Protein AF-0000000077137934 (afdb_homodimer)

Solvent-accessible surface area (backbone atoms only — not comparable to full-atom values): 22996 Å² total; per-residue (Å²): 79,38,40,35,34,42,24,90,52,42,65,52,57,53,52,54,42,63,44,67,62,55,13,52,20,40,75,72,63,47,36,44,80,42,68,36,55,41,45,81,35,26,90,49,96,79,38,57,50,58,34,55,39,55,63,59,68,72,48,34,23,31,27,45,64,24,54,51,48,50,50,57,72,42,56,88,68,28,56,50,27,34,35,30,38,70,84,28,48,73,47,28,48,69,54,42,51,54,55,47,74,70,48,58,29,33,23,34,37,35,28,36,81,74,25,56,20,37,64,35,70,73,71,67,43,76,42,47,36,6,60,35,62,47,67,62,76,43,15,57,62,46,43,51,52,53,51,44,33,42,42,62,72,41,81,68,36,47,46,87,66,47,41,61,48,49,70,43,48,71,42,79,68,39,76,42,34,84,48,43,35,60,63,59,65,56,96,80,55,59,59,65,68,62,32,74,49,90,48,63,65,61,33,49,53,49,45,61,72,48,41,58,75,74,75,80,118,78,37,39,34,35,41,26,90,54,43,64,53,57,53,51,54,42,64,45,66,61,55,12,52,19,40,76,70,62,46,36,44,81,42,69,36,53,41,45,81,35,26,91,48,95,78,36,56,47,57,35,56,39,54,64,59,66,73,48,34,22,32,28,45,62,24,54,51,49,51,50,58,71,41,54,89,69,27,56,49,27,34,36,30,38,70,84,27,47,73,47,28,49,68,53,42,51,53,54,48,73,70,47,61,30,32,25,34,37,35,28,37,83,75,25,54,19,38,64,36,70,73,71,66,44,76,43,48,36,7,61,33,60,45,67,62,78,43,15,58,62,48,41,50,51,52,51,44,32,44,42,62,70,41,82,68,34,49,44,88,68,46,42,63,46,48,69,45,47,71,43,78,65,41,75,40,34,83,47,43,35,60,63,59,65,54,96,80,57,61,60,65,69,62,30,74,49,90,47,63,67,62,34,50,52,48,45,63,71,48,41,57,75,73,74,80,119

Organism: Leptospira biflexa serovar Patoc (strain Patoc 1 / ATCC 23582 / Paris) (NCBI:txid456481)

Structure (mmCIF, N/CA/C/O backbone):
data_AF-0000000077137934-model_v1
#
loop_
_entity.id
_entity.type
_entity.pdbx_description
1 polymer 'tRNA (guanine-N(1)-)-methyltransferase'
#
loop_
_atom_site.group_PDB
_atom_site.id
_atom_site.type_symbol
_atom_site.label_atom_id
_atom_site.label_alt_id
_atom_site.label_comp_id
_atom_site.label_asym_id
_atom_site.label_entity_id
_atom_site.label_seq_id
_atom_site.pdbx_PDB_ins_code
_atom_site.Cartn_x
_atom_site.Cartn_y
_atom_site.Cartn_z
_atom_site.occupancy
_atom_site.B_iso_or_equiv
_atom_site.auth_seq_id
_atom_site.auth_comp_id
_atom_site.auth_asym_id
_atom_site.auth_atom_id
_atom_site.pdbx_PDB_model_num
ATOM 1 N N . MET A 1 1 ? -20.156 2.781 2.611 1 96.56 1 MET A N 1
ATOM 2 C CA . MET A 1 1 ? -19 3.35 3.293 1 96.56 1 MET A CA 1
ATOM 3 C C . MET A 1 1 ? -18.344 4.434 2.443 1 96.56 1 MET A C 1
ATOM 5 O O . MET A 1 1 ? -18.25 4.301 1.222 1 96.56 1 MET A O 1
ATOM 9 N N . ARG A 1 2 ? -17.906 5.508 3.096 1 98.38 2 ARG A N 1
ATOM 10 C CA . ARG A 1 2 ? -17.328 6.633 2.367 1 98.38 2 ARG A CA 1
ATOM 11 C C . ARG A 1 2 ? -15.883 6.887 2.803 1 98.38 2 ARG A C 1
ATOM 13 O O . ARG A 1 2 ? -15.586 6.898 4 1 98.38 2 ARG A O 1
ATOM 20 N N . PHE A 1 3 ? -15.055 7.066 1.771 1 98.81 3 PHE A N 1
ATOM 21 C CA . PHE A 1 3 ? -13.68 7.465 2.035 1 98.81 3 PHE A CA 1
ATOM 22 C C . PHE A 1 3 ? -13.367 8.812 1.386 1 98.81 3 PHE A C 1
ATOM 24 O O . PHE A 1 3 ? -13.484 8.953 0.167 1 98.81 3 PHE A O 1
ATOM 31 N N . ASN A 1 4 ? -13.023 9.766 2.182 1 98.94 4 ASN A N 1
ATOM 32 C CA . ASN A 1 4 ? -12.367 10.977 1.688 1 98.94 4 ASN A CA 1
ATOM 33 C C . ASN A 1 4 ? -10.844 10.836 1.711 1 98.94 4 ASN A C 1
ATOM 35 O O . ASN A 1 4 ? -10.281 10.289 2.66 1 98.94 4 ASN A O 1
ATOM 39 N N . PHE A 1 5 ? -10.242 11.289 0.612 1 98.94 5 PHE A N 1
ATOM 40 C CA . PHE A 1 5 ? -8.781 11.258 0.542 1 98.94 5 PHE A CA 1
ATOM 41 C C . PHE A 1 5 ? -8.219 12.664 0.393 1 98.94 5 PHE A C 1
ATOM 43 O O . PHE A 1 5 ? -8.352 13.289 -0.661 1 98.94 5 PHE A O 1
ATOM 50 N N . ILE A 1 6 ? -7.629 13.203 1.411 1 98.94 6 ILE A N 1
ATOM 51 C CA . ILE A 1 6 ? -6.875 14.445 1.283 1 98.94 6 ILE A CA 1
ATOM 52 C C . ILE A 1 6 ? -5.453 14.141 0.818 1 98.94 6 ILE A C 1
ATOM 54 O O . ILE A 1 6 ? -4.684 13.5 1.536 1 98.94 6 ILE A O 1
ATOM 58 N N . THR A 1 7 ? -5.102 14.555 -0.341 1 98.5 7 THR A N 1
ATOM 59 C CA . THR A 1 7 ? -3.881 14.109 -1.001 1 98.5 7 THR A CA 1
ATOM 60 C C . THR A 1 7 ? -3.385 15.164 -1.987 1 98.5 7 THR A C 1
ATOM 62 O O . THR A 1 7 ? -4.141 16.047 -2.391 1 98.5 7 THR A O 1
ATOM 65 N N . LEU A 1 8 ? -2.111 15.156 -2.309 1 97.62 8 LEU A N 1
ATOM 66 C CA . LEU A 1 8 ? -1.548 15.992 -3.361 1 97.62 8 LEU A CA 1
ATOM 67 C C . LEU A 1 8 ? -1.778 15.375 -4.734 1 97.62 8 LEU A C 1
ATOM 69 O O . LEU A 1 8 ? -1.605 16.031 -5.758 1 97.62 8 LEU A O 1
ATOM 73 N N . PHE A 1 9 ? -2.24 14.109 -4.793 1 97 9 PHE A N 1
ATOM 74 C CA . PHE A 1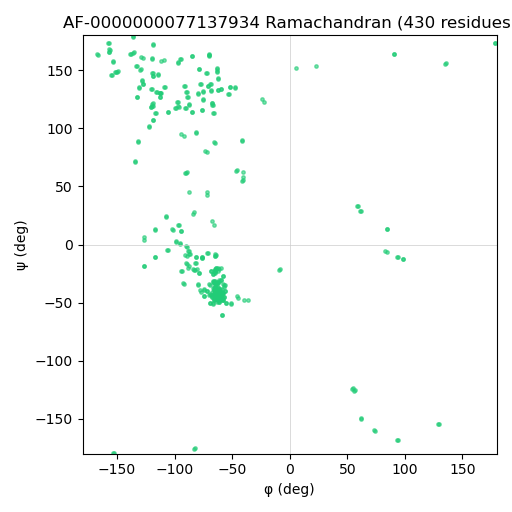 9 ? -2.316 13.359 -6.043 1 97 9 PHE A CA 1
ATOM 75 C C . PHE A 1 9 ? -3.656 12.648 -6.168 1 97 9 PHE A C 1
ATOM 77 O O . PHE A 1 9 ? -3.711 11.414 -6.168 1 97 9 PHE A O 1
ATOM 84 N N . PRO A 1 10 ? -4.719 13.375 -6.391 1 97.81 10 PRO A N 1
ATOM 85 C CA . PRO A 1 10 ? -6.039 12.758 -6.488 1 97.81 10 PRO A CA 1
ATOM 86 C C . PRO A 1 10 ? -6.117 11.703 -7.594 1 97.81 10 PRO A C 1
ATOM 88 O O . PRO A 1 10 ? -6.883 10.742 -7.484 1 97.81 10 PRO A O 1
ATOM 91 N N . GLU A 1 11 ? -5.316 11.828 -8.602 1 95.75 11 GLU A N 1
ATOM 92 C CA . GLU A 1 11 ? -5.336 10.906 -9.734 1 95.75 11 GLU A CA 1
ATOM 93 C C . GLU A 1 11 ? -4.898 9.508 -9.32 1 95.75 11 GLU A C 1
ATOM 95 O O . GLU A 1 11 ? -5.363 8.516 -9.883 1 95.75 11 GLU A O 1
ATOM 100 N N . LYS A 1 12 ? -3.982 9.398 -8.344 1 95.88 12 LYS A N 1
ATOM 101 C CA . LYS A 1 12 ? -3.553 8.094 -7.855 1 95.88 12 LYS A CA 1
ATOM 102 C C . LYS A 1 12 ? -4.707 7.352 -7.18 1 95.88 12 LYS A C 1
ATOM 104 O O . LYS A 1 12 ? -4.836 6.133 -7.32 1 95.88 12 LYS A O 1
ATOM 109 N N . ILE A 1 13 ? -5.527 8.125 -6.484 1 97.38 13 ILE A N 1
ATOM 110 C CA . ILE A 1 13 ? -6.664 7.547 -5.777 1 97.38 13 ILE A CA 1
ATOM 111 C C . ILE A 1 13 ? -7.695 7.047 -6.785 1 97.38 13 ILE A C 1
ATOM 113 O O . ILE A 1 13 ? -8.109 5.887 -6.738 1 97.38 13 ILE A O 1
ATOM 117 N N . THR A 1 14 ? -8.031 7.91 -7.695 1 96.69 14 THR A N 1
ATOM 118 C CA . THR A 1 14 ? -9.078 7.594 -8.656 1 96.69 14 THR A CA 1
ATOM 119 C C . THR A 1 14 ? -8.68 6.395 -9.516 1 96.69 14 THR A C 1
ATOM 121 O O . THR A 1 14 ? -9.5 5.516 -9.781 1 96.69 14 THR A O 1
ATOM 124 N N . SER A 1 15 ? -7.457 6.371 -9.898 1 95.31 15 SER A N 1
ATOM 125 C CA . SER A 1 15 ? -6.977 5.301 -10.766 1 95.31 15 SER A CA 1
ATOM 126 C C . SER A 1 15 ? -7.098 3.939 -10.086 1 95.31 15 SER A C 1
ATOM 128 O O . SER A 1 15 ? -7.488 2.955 -10.719 1 95.31 15 SER A O 1
ATOM 130 N N . TYR A 1 16 ? -6.805 3.869 -8.836 1 96.06 16 TYR A N 1
ATOM 131 C CA . TYR A 1 16 ? -6.863 2.6 -8.125 1 96.06 16 TYR A CA 1
ATOM 132 C C . TYR A 1 16 ? -8.289 2.074 -8.055 1 96.06 16 TYR A C 1
ATOM 134 O O . TYR A 1 16 ? -8.523 0.867 -8.164 1 96.06 16 TYR A O 1
ATOM 142 N N . PHE A 1 17 ? -9.219 2.945 -7.961 1 96.44 17 PHE A N 1
ATOM 143 C CA . PHE A 1 17 ? -10.602 2.545 -7.746 1 96.44 17 PHE A CA 1
ATOM 144 C C . PHE A 1 17 ? -11.359 2.492 -9.062 1 96.44 17 PHE A C 1
ATOM 146 O O . PHE A 1 17 ? -12.594 2.471 -9.078 1 96.44 17 PHE A O 1
ATOM 153 N N . ASP A 1 18 ? -10.648 2.469 -10.141 1 94.62 18 ASP A N 1
ATOM 154 C CA . ASP A 1 18 ? -11.281 2.43 -11.461 1 94.62 18 ASP A CA 1
ATOM 155 C C . ASP A 1 18 ? -11.406 0.995 -11.961 1 94.62 18 ASP A C 1
ATOM 157 O O . ASP A 1 18 ? -12.227 0.71 -12.836 1 94.62 18 ASP A O 1
ATOM 161 N N . THR A 1 19 ? -10.609 0.122 -11.461 1 92 19 THR A N 1
ATOM 162 C CA . THR A 1 19 ? -10.602 -1.235 -11.992 1 92 19 THR A CA 1
ATOM 163 C C . THR A 1 19 ? -10.57 -2.26 -10.859 1 92 19 THR A C 1
ATOM 165 O O . THR A 1 19 ? -10.367 -1.905 -9.703 1 92 19 THR A O 1
ATOM 168 N N . GLY A 1 20 ? -10.883 -3.508 -11.273 1 91.62 20 GLY A N 1
ATOM 169 C CA . GLY A 1 20 ? -10.812 -4.59 -10.305 1 91.62 20 GLY A CA 1
ATOM 170 C C . GLY A 1 20 ? -11.945 -4.574 -9.297 1 91.62 20 GLY A C 1
ATOM 171 O O . GLY A 1 20 ? -12.984 -3.947 -9.539 1 91.62 20 GLY A O 1
ATOM 172 N N . ILE A 1 21 ? -11.711 -5.207 -8.266 1 91.5 21 ILE A N 1
ATOM 173 C CA . ILE A 1 21 ? -12.711 -5.348 -7.215 1 91.5 21 ILE A CA 1
ATOM 174 C C . ILE A 1 21 ? -13.078 -3.969 -6.668 1 91.5 21 ILE A C 1
ATOM 176 O O . ILE A 1 21 ? -14.258 -3.639 -6.539 1 91.5 21 ILE A O 1
ATOM 180 N N . PRO A 1 22 ? -12.086 -3.117 -6.406 1 94.06 22 PRO A N 1
ATOM 181 C CA . PRO A 1 22 ? -12.445 -1.788 -5.906 1 94.06 22 PRO A CA 1
ATOM 182 C C . PRO A 1 22 ? -13.273 -0.985 -6.902 1 94.06 22 PRO A C 1
ATOM 184 O O . PRO A 1 22 ? -14.219 -0.29 -6.512 1 94.06 22 PRO A O 1
ATOM 187 N N . GLY A 1 23 ? -12.906 -1.09 -8.133 1 95.06 23 GLY A N 1
ATOM 188 C CA . GLY A 1 23 ? -13.672 -0.394 -9.156 1 95.06 23 GLY A CA 1
ATOM 189 C C . GLY A 1 23 ? -15.125 -0.838 -9.219 1 95.06 23 GLY A C 1
ATOM 190 O O . GLY A 1 23 ? -16.031 -0.009 -9.32 1 95.06 23 GLY A O 1
ATOM 191 N N . LYS A 1 24 ? -15.32 -2.1 -9.203 1 94.12 24 LYS A N 1
ATOM 192 C CA . LYS A 1 24 ? -16.672 -2.652 -9.203 1 94.12 24 LYS A CA 1
ATOM 193 C C . LYS A 1 24 ? -17.469 -2.164 -7.992 1 94.12 24 LYS A C 1
ATOM 195 O O . LYS A 1 24 ? -18.641 -1.824 -8.109 1 94.12 24 LYS A O 1
ATOM 200 N N . ALA A 1 25 ? -16.797 -2.156 -6.875 1 95.19 25 ALA A N 1
ATOM 201 C CA . ALA A 1 25 ? -17.438 -1.737 -5.633 1 95.19 25 ALA A CA 1
ATOM 202 C C . ALA A 1 25 ? -17.906 -0.289 -5.723 1 95.19 25 ALA A C 1
ATOM 204 O O . ALA A 1 25 ? -18.984 0.05 -5.23 1 95.19 25 ALA A O 1
ATOM 205 N N . VAL A 1 26 ? -17.141 0.566 -6.328 1 97.12 26 VAL A N 1
ATOM 206 C CA . VAL A 1 26 ? -17.5 1.969 -6.5 1 97.12 26 VAL A CA 1
ATOM 207 C C . VAL A 1 26 ? -18.688 2.086 -7.465 1 97.12 26 VAL A C 1
ATOM 209 O O . VAL A 1 26 ? -19.656 2.791 -7.188 1 97.12 26 VAL A O 1
ATOM 212 N N . LYS A 1 27 ? -18.625 1.357 -8.547 1 96.12 27 LYS A N 1
ATOM 213 C CA . LYS A 1 27 ? -19.672 1.39 -9.562 1 96.12 27 LYS A CA 1
ATOM 214 C C . LYS A 1 27 ? -21 0.901 -8.992 1 96.12 27 LYS A C 1
ATOM 216 O O . LYS A 1 27 ? -22.062 1.414 -9.352 1 96.12 27 LYS A O 1
ATOM 221 N N . GLN A 1 28 ? -20.953 -0.025 -8.086 1 95.62 28 GLN A N 1
ATOM 222 C CA . GLN A 1 28 ? -22.141 -0.621 -7.504 1 95.62 28 GLN A CA 1
ATOM 223 C C . GLN A 1 28 ? -22.641 0.194 -6.312 1 95.62 28 GLN A C 1
ATOM 225 O O . GLN A 1 28 ? -23.672 -0.134 -5.711 1 95.62 28 GLN A O 1
ATOM 230 N N . GLY A 1 29 ? -21.891 1.132 -5.91 1 96.06 29 GLY A N 1
ATOM 231 C CA . GLY A 1 29 ? -22.312 2.012 -4.832 1 96.06 29 GLY A CA 1
ATOM 232 C C . GLY A 1 29 ? -22.031 1.44 -3.455 1 96.06 29 GLY A C 1
ATOM 233 O O . GLY A 1 29 ? -22.578 1.913 -2.459 1 96.06 29 GLY A O 1
ATOM 234 N N . VAL A 1 30 ? -21.234 0.406 -3.414 1 95.56 30 VAL A N 1
ATOM 235 C CA . VAL A 1 30 ? -20.875 -0.241 -2.156 1 95.56 30 VAL A CA 1
ATOM 236 C C . VAL A 1 30 ? -19.922 0.654 -1.367 1 95.56 30 VAL A C 1
ATOM 238 O O . VAL A 1 30 ? -20.016 0.738 -0.14 1 95.56 30 VAL A O 1
ATOM 241 N N . VAL A 1 31 ? -18.984 1.29 -2.105 1 97.31 31 VAL A N 1
ATOM 242 C CA . VAL A 1 31 ? -18.031 2.234 -1.516 1 97.31 31 VAL A CA 1
ATOM 243 C C . VAL A 1 31 ? -18.062 3.545 -2.299 1 97.31 31 VAL A C 1
ATOM 245 O O . VAL A 1 31 ? -18.219 3.543 -3.521 1 97.31 31 VAL A O 1
ATOM 248 N N . GLU A 1 32 ? -17.953 4.613 -1.576 1 98.31 32 GLU A N 1
ATOM 249 C CA . GLU A 1 32 ? -17.859 5.941 -2.17 1 98.31 32 GLU A CA 1
ATOM 250 C C . GLU A 1 32 ? -16.484 6.555 -1.939 1 98.31 32 GLU A C 1
ATOM 252 O O . GLU A 1 32 ? -15.977 6.555 -0.814 1 98.31 32 GLU A O 1
ATOM 257 N N . ILE A 1 33 ? -15.922 7.039 -2.984 1 98.56 33 ILE A N 1
ATOM 258 C CA . ILE A 1 33 ? -14.586 7.621 -2.924 1 98.56 33 ILE A CA 1
ATOM 259 C C . ILE A 1 33 ? -14.648 9.109 -3.242 1 98.56 33 ILE A C 1
ATOM 261 O O . ILE A 1 33 ? -15.242 9.508 -4.246 1 98.56 33 ILE A O 1
ATOM 265 N N . ASN A 1 34 ? -14.016 9.922 -2.42 1 98.75 34 ASN A N 1
ATOM 266 C CA . ASN A 1 34 ? -13.969 11.367 -2.604 1 98.75 34 ASN A CA 1
ATOM 267 C C . ASN A 1 34 ? -12.555 11.914 -2.459 1 98.75 34 ASN A C 1
ATOM 269 O O . ASN A 1 34 ? -12.133 12.281 -1.36 1 98.75 34 ASN A O 1
ATOM 273 N N . PRO A 1 35 ? -11.812 11.938 -3.57 1 98.62 35 PRO A N 1
ATOM 274 C CA . PRO A 1 35 ? -10.492 12.57 -3.502 1 98.62 35 PRO A CA 1
ATOM 275 C C . PRO A 1 35 ? -10.578 14.078 -3.307 1 98.62 35 PRO A C 1
ATOM 277 O O . PRO A 1 35 ? -11.391 14.75 -3.953 1 98.62 35 PRO A O 1
ATOM 280 N N . VAL A 1 36 ? -9.844 14.633 -2.406 1 98.75 36 VAL A N 1
ATOM 281 C CA . VAL A 1 36 ? -9.75 16.047 -2.09 1 98.75 36 VAL A CA 1
ATOM 282 C C . VAL A 1 36 ? -8.328 16.547 -2.361 1 98.75 36 VAL A C 1
ATOM 284 O O . VAL A 1 36 ? -7.383 16.141 -1.676 1 98.75 36 VAL A O 1
ATOM 287 N N . HIS A 1 37 ? -8.188 17.406 -3.344 1 98.69 37 HIS A N 1
ATOM 288 C CA . HIS A 1 37 ? 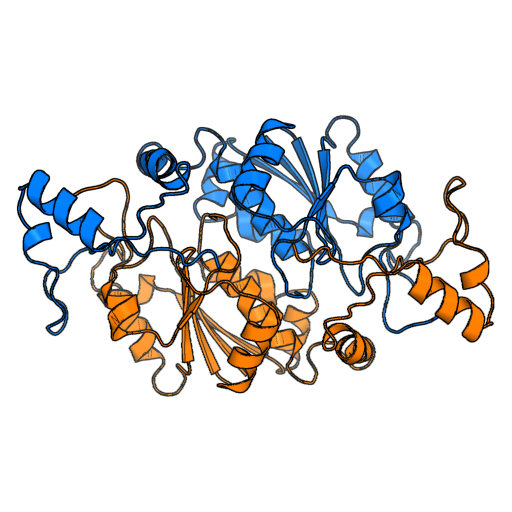-6.871 17.922 -3.693 1 98.69 37 HIS A CA 1
ATOM 289 C C . HIS A 1 37 ? -6.41 18.969 -2.684 1 98.69 37 HIS A C 1
ATOM 291 O O . HIS A 1 37 ? -6.953 20.078 -2.631 1 98.69 37 HIS A O 1
ATOM 297 N N . LEU A 1 38 ? -5.379 18.672 -2.012 1 98.69 38 LEU A N 1
ATOM 298 C CA . LEU A 1 38 ? -4.93 19.516 -0.906 1 98.69 38 LEU A CA 1
ATOM 299 C C . LEU A 1 38 ? -4.555 20.906 -1.398 1 98.69 38 LEU A C 1
ATOM 301 O O . LEU A 1 38 ? -4.777 21.906 -0.699 1 98.69 38 LEU A O 1
ATOM 305 N N . ARG A 1 39 ? -4.062 21.016 -2.576 1 98.38 39 ARG A N 1
ATOM 306 C CA . ARG A 1 39 ? -3.58 22.281 -3.109 1 98.38 39 ARG A CA 1
ATOM 307 C C . ARG A 1 39 ? -4.727 23.266 -3.293 1 98.38 39 ARG A C 1
ATOM 309 O O . ARG A 1 39 ? -4.508 24.484 -3.34 1 98.38 39 ARG A O 1
ATOM 316 N N . ASP A 1 40 ? -5.906 22.781 -3.457 1 98.25 40 ASP A N 1
ATOM 317 C CA . ASP A 1 40 ? -7.074 23.656 -3.596 1 98.25 40 ASP A CA 1
ATOM 318 C C . ASP A 1 40 ? -7.328 24.438 -2.314 1 98.25 40 ASP A C 1
ATOM 320 O O . ASP A 1 40 ? -8.117 25.391 -2.309 1 98.25 40 ASP A O 1
ATOM 324 N N . PHE A 1 41 ? -6.598 24.094 -1.296 1 98.5 41 PHE A N 1
ATOM 325 C CA . PHE A 1 41 ? -6.855 24.703 -0.002 1 98.5 41 PHE A CA 1
ATOM 326 C C . PHE A 1 41 ? -5.645 25.516 0.465 1 98.5 41 PHE A C 1
ATOM 328 O O . PHE A 1 41 ? -5.523 25.828 1.649 1 98.5 41 PHE A O 1
ATOM 335 N N . ALA A 1 42 ? -4.785 25.703 -0.455 1 97.25 42 ALA A N 1
ATOM 336 C CA . ALA A 1 42 ? -3.689 26.625 -0.179 1 97.25 42 ALA A CA 1
ATOM 337 C C . ALA A 1 42 ? -4.211 28.047 0.051 1 97.25 42 ALA A C 1
ATOM 339 O O . ALA A 1 42 ? -5.277 28.406 -0.449 1 97.25 42 ALA A O 1
ATOM 340 N N . ASP A 1 43 ? -3.588 28.844 0.784 1 93.75 43 ASP A N 1
ATOM 341 C CA . ASP A 1 43 ? -4 30.219 1.034 1 93.75 43 ASP A CA 1
ATOM 342 C C . ASP A 1 43 ? -3.082 31.203 0.315 1 93.75 43 ASP A C 1
ATOM 344 O O . ASP A 1 43 ? -2.871 32.312 0.789 1 93.75 43 ASP A O 1
ATOM 348 N N . ASN A 1 44 ? -2.451 30.734 -0.734 1 93.56 44 ASN A N 1
ATOM 349 C CA . ASN A 1 44 ? -1.539 31.562 -1.515 1 93.56 44 ASN A CA 1
ATOM 350 C C . ASN A 1 44 ? -1.719 31.344 -3.014 1 93.56 44 ASN A C 1
ATOM 352 O O . ASN A 1 44 ? -2.322 30.344 -3.428 1 93.56 44 ASN A O 1
ATOM 356 N N . LYS A 1 45 ? -1.188 32.25 -3.812 1 92.56 45 LYS A N 1
ATOM 357 C CA . LYS A 1 45 ? -1.405 32.281 -5.258 1 92.56 45 LYS A CA 1
ATOM 358 C C . LYS A 1 45 ? -0.72 31.094 -5.938 1 92.56 45 LYS A C 1
ATOM 360 O O . LYS A 1 45 ? -1.151 30.656 -7.004 1 92.56 45 LYS A O 1
ATOM 365 N N . HIS A 1 46 ? 0.246 30.547 -5.34 1 93 46 HIS A N 1
ATOM 366 C CA . HIS A 1 46 ? 1.048 29.5 -5.98 1 93 46 HIS A CA 1
ATOM 367 C C . HIS A 1 46 ? 0.602 28.109 -5.543 1 93 46 HIS A C 1
ATOM 369 O O . HIS A 1 46 ? 1.239 27.109 -5.883 1 93 46 HIS A O 1
ATOM 375 N N . GLN A 1 47 ? -0.448 28.016 -4.719 1 95.5 47 GLN A N 1
ATOM 376 C CA . GLN A 1 47 ? -1.011 26.766 -4.23 1 95.5 47 GLN A CA 1
ATOM 377 C C . GLN A 1 47 ? 0.035 25.938 -3.473 1 95.5 47 GLN A C 1
ATOM 379 O O . GLN A 1 47 ? 0.072 24.719 -3.582 1 95.5 47 GLN A O 1
ATOM 384 N N . LYS A 1 48 ? 0.869 26.734 -2.848 1 96.38 48 LYS A N 1
ATOM 385 C CA . LYS A 1 48 ? 1.875 26.094 -2.004 1 96.38 48 LYS A CA 1
ATOM 386 C C . LYS A 1 48 ? 1.262 25.594 -0.698 1 96.38 48 LYS A C 1
ATOM 388 O O . LYS A 1 48 ? 0.529 26.328 -0.031 1 96.38 48 LYS A O 1
ATOM 393 N N . VAL A 1 49 ? 1.581 24.344 -0.38 1 98.38 49 VAL A N 1
ATOM 394 C CA . VAL A 1 49 ? 0.953 23.75 0.799 1 98.38 49 VAL A CA 1
ATOM 395 C C . VAL A 1 49 ? 2.025 23.203 1.732 1 98.38 49 VAL A C 1
ATOM 397 O O . VAL A 1 49 ? 1.715 22.469 2.678 1 98.38 49 VAL A O 1
ATOM 400 N N . ASP A 1 50 ? 3.256 23.375 1.465 1 97 50 ASP A N 1
ATOM 401 C CA . ASP A 1 50 ? 4.395 22.906 2.24 1 97 50 ASP A CA 1
ATOM 402 C C . ASP A 1 50 ? 5.363 24.031 2.562 1 97 50 ASP A C 1
ATOM 404 O O . ASP A 1 50 ? 5.289 25.109 1.963 1 97 50 ASP A O 1
ATOM 408 N N . ASP A 1 51 ? 6.191 23.844 3.547 1 96.81 51 ASP A N 1
ATOM 409 C CA . ASP A 1 51 ? 7.219 24.828 3.906 1 96.81 51 ASP A CA 1
ATOM 410 C C . ASP A 1 51 ? 8.359 24.156 4.668 1 96.81 51 ASP A C 1
ATOM 412 O O . ASP A 1 51 ? 8.289 22.969 4.984 1 96.81 51 ASP A O 1
ATOM 416 N N . THR A 1 52 ? 9.406 24.906 4.926 1 95.38 52 THR A N 1
ATOM 417 C CA . THR A 1 52 ? 10.594 24.406 5.605 1 95.38 52 THR A CA 1
ATOM 418 C C . THR A 1 52 ? 10.305 24.125 7.074 1 95.38 52 THR A C 1
ATOM 420 O O . THR A 1 52 ? 9.32 24.625 7.625 1 95.38 52 THR A O 1
ATOM 423 N N . ILE A 1 53 ? 11.117 23.375 7.68 1 94.06 53 ILE A N 1
ATOM 424 C CA . ILE A 1 53 ? 10.922 22.875 9.031 1 94.06 53 ILE A CA 1
ATOM 425 C C . ILE A 1 53 ? 11.508 23.859 10.047 1 94.06 53 ILE A C 1
ATOM 427 O O . ILE A 1 53 ? 12.641 24.312 9.883 1 94.06 53 ILE A O 1
ATOM 431 N N . TYR A 1 54 ? 10.719 24.219 11.109 1 95.19 54 TYR A N 1
ATOM 432 C CA . TYR A 1 54 ? 11.266 25 12.211 1 95.19 54 TYR A CA 1
ATOM 433 C C . TYR A 1 54 ? 12.375 24.25 12.922 1 95.19 54 TYR A C 1
ATOM 435 O O . TYR A 1 54 ? 12.266 23.031 13.156 1 95.19 54 TYR A O 1
ATOM 443 N N . GLY A 1 55 ? 13.414 25 13.352 1 91.38 55 GLY A N 1
ATOM 444 C CA . GLY A 1 55 ? 14.539 24.359 14.016 1 91.38 55 GLY A CA 1
ATOM 445 C C . GLY A 1 55 ? 15.562 23.812 13.039 1 91.38 55 GLY A C 1
ATOM 446 O O . GLY A 1 55 ? 16.625 23.344 13.445 1 91.38 55 GLY A O 1
ATOM 447 N N . GLY A 1 56 ? 15.188 23.891 11.789 1 86.25 56 GLY A N 1
ATOM 448 C CA . GLY A 1 56 ? 16.109 23.406 10.766 1 86.25 56 GLY A CA 1
ATOM 449 C C . GLY A 1 56 ? 15.906 21.953 10.422 1 86.25 56 GLY A C 1
ATOM 450 O O . GLY A 1 56 ? 15.195 21.234 11.133 1 86.25 56 GLY A O 1
ATOM 451 N N . GLY A 1 57 ? 16.484 21.5 9.242 1 80.38 57 GLY A N 1
ATOM 452 C CA . GLY A 1 57 ? 16.375 20.141 8.742 1 80.38 57 GLY A CA 1
ATOM 453 C C . GLY A 1 57 ? 16.062 20.078 7.254 1 80.38 57 GLY A C 1
ATOM 454 O O . GLY A 1 57 ? 15.602 21.062 6.668 1 80.38 57 GLY A O 1
ATOM 455 N N . PRO A 1 58 ? 16.438 19.016 6.699 1 82.12 58 PRO A N 1
ATOM 456 C CA . PRO A 1 58 ? 16.172 18.859 5.27 1 82.12 58 PRO A CA 1
ATOM 457 C C . PRO A 1 58 ? 14.695 18.625 4.965 1 82.12 58 PRO A C 1
ATOM 459 O O . PRO A 1 58 ? 13.945 18.172 5.836 1 82.12 58 PRO A O 1
ATOM 462 N N . GLY A 1 59 ? 14.312 19.141 3.803 1 88.38 59 GLY A N 1
ATOM 463 C CA . GLY A 1 59 ? 13 18.781 3.291 1 88.38 59 GLY A CA 1
ATOM 464 C C . GLY A 1 59 ? 11.922 19.781 3.676 1 88.38 59 GLY A C 1
ATOM 465 O O . GLY A 1 59 ? 12.227 20.922 4.059 1 88.38 59 GLY A O 1
ATOM 466 N N . MET A 1 60 ? 10.672 19.359 3.443 1 93.56 60 MET A N 1
ATOM 467 C CA . MET A 1 60 ? 9.5 20.203 3.672 1 93.56 60 MET A CA 1
ATOM 468 C C . MET A 1 60 ? 8.43 19.422 4.438 1 93.56 60 MET A C 1
ATOM 470 O O . MET A 1 60 ? 8.445 18.188 4.465 1 93.56 60 MET A O 1
ATOM 474 N N . LEU A 1 61 ? 7.648 20.172 5.121 1 95.56 61 LEU A N 1
ATOM 475 C CA . LEU A 1 61 ? 6.473 19.609 5.766 1 95.56 61 LEU A CA 1
ATOM 476 C C . LEU A 1 61 ? 5.191 20.172 5.156 1 95.56 61 LEU A C 1
ATOM 478 O O . LEU A 1 61 ? 5.148 21.344 4.766 1 95.56 61 LEU A O 1
ATOM 482 N N . LEU A 1 62 ? 4.172 19.328 5.125 1 97.75 62 LEU A N 1
ATOM 483 C CA . LEU A 1 62 ? 2.855 19.875 4.797 1 97.75 62 LEU A CA 1
ATOM 484 C C . LEU A 1 62 ? 2.344 20.766 5.918 1 97.75 62 LEU A C 1
ATOM 486 O O . LEU A 1 62 ? 2.451 20.422 7.098 1 97.75 62 LEU A O 1
ATOM 490 N N . GLN A 1 63 ? 1.782 21.844 5.52 1 98.62 63 GLN A N 1
ATOM 491 C CA . GLN A 1 63 ? 1.332 22.859 6.469 1 98.62 63 GLN A CA 1
ATOM 492 C C . GLN A 1 63 ? 0.009 22.453 7.113 1 98.62 63 GLN A C 1
ATOM 494 O O . GLN A 1 63 ? -0.818 21.797 6.484 1 98.62 63 GLN A O 1
ATOM 499 N N . VAL A 1 64 ? -0.189 22.938 8.359 1 98.69 64 VAL A N 1
ATOM 500 C CA . VAL A 1 64 ? -1.405 22.641 9.109 1 98.69 64 VAL A CA 1
ATOM 501 C C . VAL A 1 64 ? -2.592 23.359 8.469 1 98.69 64 VAL A C 1
ATOM 503 O O . VAL A 1 64 ? -3.703 22.828 8.43 1 98.69 64 VAL A O 1
ATOM 506 N N . GLY A 1 65 ? -2.436 24.516 7.934 1 98.69 65 GLY A N 1
ATOM 507 C CA . GLY A 1 65 ? -3.494 25.359 7.406 1 98.69 65 GLY A CA 1
ATOM 508 C C . GLY A 1 65 ? -4.297 24.688 6.305 1 98.69 65 GLY A C 1
ATOM 509 O O . GLY A 1 65 ? -5.508 24.516 6.438 1 98.69 65 GLY A O 1
ATOM 510 N N . PRO A 1 66 ? -3.604 24.328 5.211 1 98.75 66 PRO A N 1
ATOM 511 C CA . PRO A 1 66 ? -4.316 23.672 4.113 1 98.75 66 PRO A CA 1
ATOM 512 C C . PRO A 1 66 ? -5.062 22.406 4.562 1 98.75 66 PRO A C 1
ATOM 514 O O . PRO A 1 66 ? -6.18 22.156 4.105 1 98.75 66 PRO A O 1
ATOM 517 N N . ILE A 1 67 ? -4.492 21.609 5.426 1 98.88 67 ILE A N 1
ATOM 518 C CA . ILE A 1 67 ? -5.129 20.375 5.898 1 98.88 67 ILE A CA 1
ATOM 519 C C . ILE A 1 67 ? -6.367 20.719 6.723 1 98.88 67 ILE A C 1
ATOM 521 O O . ILE A 1 67 ? -7.418 20.109 6.562 1 98.88 67 ILE A O 1
ATOM 525 N N . TYR A 1 68 ? -6.238 21.719 7.605 1 98.81 68 TYR A N 1
ATOM 526 C CA . TYR A 1 68 ? -7.371 22.203 8.391 1 98.81 68 TYR A CA 1
ATOM 527 C C . TYR A 1 68 ? -8.523 22.609 7.477 1 98.81 68 TYR A C 1
ATOM 529 O O . TYR A 1 68 ? -9.664 22.188 7.676 1 98.81 68 TYR A O 1
ATOM 537 N N . ARG A 1 69 ? -8.25 23.406 6.484 1 98.81 69 ARG A N 1
ATOM 538 C CA . ARG A 1 69 ? -9.281 23.922 5.59 1 98.81 69 ARG A CA 1
ATOM 539 C C . ARG A 1 69 ? -9.914 22.797 4.77 1 98.81 69 ARG A C 1
ATOM 541 O O . ARG A 1 69 ? -11.117 22.812 4.508 1 98.81 69 ARG A O 1
ATOM 548 N N . ALA A 1 70 ? -9.109 21.844 4.316 1 98.88 70 ALA A N 1
ATOM 549 C CA . ALA A 1 70 ? -9.641 20.688 3.604 1 98.88 70 ALA A CA 1
ATOM 550 C C . ALA A 1 70 ? -10.625 19.922 4.477 1 98.88 70 ALA A C 1
ATOM 552 O O . ALA A 1 70 ? -11.711 19.547 4.02 1 98.88 70 ALA A O 1
ATOM 553 N N . LEU A 1 71 ? -10.234 19.672 5.734 1 98.88 71 LEU A N 1
ATOM 554 C CA . LEU A 1 71 ? -11.094 18.953 6.66 1 98.88 71 LEU A CA 1
ATOM 555 C C . LEU A 1 71 ? -12.383 19.719 6.922 1 98.88 71 LEU A C 1
ATOM 557 O O . LEU A 1 71 ? -13.469 19.141 6.949 1 98.88 71 LEU A O 1
ATOM 561 N N . GLU A 1 72 ? -12.273 21.031 7.078 1 98.56 72 GLU A N 1
ATOM 562 C CA . GLU A 1 72 ? -13.445 21.875 7.309 1 98.56 72 GLU A CA 1
ATOM 563 C C . GLU A 1 72 ? -14.406 21.812 6.125 1 98.56 72 GLU A C 1
ATOM 565 O O . GLU A 1 72 ? -15.625 21.812 6.309 1 98.56 72 GLU A O 1
ATOM 570 N N . SER A 1 73 ? -13.852 21.734 4.973 1 98.62 73 SER A N 1
ATOM 571 C CA . SER A 1 73 ? -14.672 21.734 3.764 1 98.62 73 SER A CA 1
ATOM 572 C C . SER A 1 73 ? -15.555 20.5 3.693 1 98.62 73 SER A C 1
ATOM 574 O O . SER A 1 73 ? -16.547 20.484 2.975 1 98.62 73 SER A O 1
ATOM 576 N N . LEU A 1 74 ? -15.156 19.453 4.391 1 98.62 74 LEU A N 1
ATOM 577 C CA . LEU A 1 74 ? -15.898 18.203 4.355 1 98.62 74 LEU A CA 1
ATOM 578 C C . LEU A 1 74 ? -17.109 18.25 5.293 1 98.62 74 LEU A C 1
ATOM 580 O O . LEU A 1 74 ? -18.016 17.438 5.172 1 98.62 74 LEU A O 1
ATOM 584 N N . GLY A 1 75 ? -17.125 19.141 6.297 1 97 75 GLY A N 1
ATOM 585 C CA . GLY A 1 75 ? -18.234 19.297 7.23 1 97 75 GLY A CA 1
ATOM 586 C C . GLY A 1 75 ? -18.578 18 7.941 1 97 75 GLY A C 1
ATOM 587 O O . GLY A 1 75 ? -17.703 17.328 8.5 1 97 75 GLY A O 1
ATOM 588 N N . ASP A 1 76 ? -19.844 17.656 7.828 1 94.69 76 ASP A N 1
ATOM 589 C CA . ASP A 1 76 ? -20.359 16.484 8.531 1 94.69 76 ASP A CA 1
ATOM 590 C C . ASP A 1 76 ? -19.938 15.195 7.836 1 94.69 76 ASP A C 1
ATOM 592 O O . ASP A 1 76 ? -20.031 14.109 8.414 1 94.69 76 ASP A O 1
ATOM 596 N N . LYS A 1 77 ? -19.422 15.336 6.707 1 97.25 77 LYS A N 1
ATOM 597 C CA . LYS A 1 77 ? -19.031 14.164 5.926 1 97.25 77 LYS A CA 1
ATOM 598 C C . LYS A 1 77 ? -17.562 13.812 6.137 1 97.25 77 LYS A C 1
ATOM 600 O O . LYS A 1 77 ? -17.016 12.953 5.449 1 97.25 77 LYS A O 1
ATOM 605 N N . LYS A 1 78 ? -16.969 14.398 7.094 1 97.94 78 LYS A N 1
ATOM 606 C CA . LYS A 1 78 ? -15.555 14.164 7.371 1 97.94 78 LYS A CA 1
ATOM 607 C C . LYS A 1 78 ? -15.344 12.797 8.023 1 97.94 78 LYS A C 1
ATOM 609 O O . LYS A 1 78 ? -14.344 12.133 7.766 1 97.94 78 LYS A O 1
ATOM 614 N N . GLY A 1 79 ? -16.266 12.43 8.922 1 98.19 79 GLY A N 1
ATOM 615 C CA . GLY A 1 79 ? -16.141 11.18 9.648 1 98.19 79 GLY A CA 1
ATOM 616 C C . GLY A 1 79 ? -14.891 11.125 10.508 1 98.19 79 GLY A C 1
ATOM 617 O O . GLY A 1 79 ? -14.484 12.133 11.102 1 98.19 79 GLY A O 1
ATOM 618 N N . LYS A 1 80 ? -14.367 9.938 10.688 1 98.75 80 LYS A N 1
ATOM 619 C CA . LYS A 1 80 ? -13.133 9.766 11.453 1 98.75 80 LYS A CA 1
ATOM 620 C C . LYS A 1 80 ? -11.906 10.102 10.609 1 98.75 80 LYS A C 1
ATOM 622 O O . LYS A 1 80 ? -11.789 9.641 9.477 1 98.75 80 LYS A O 1
ATOM 627 N N . VAL A 1 81 ? -11.086 10.898 11.156 1 98.94 81 VAL A N 1
ATOM 628 C CA . VAL A 1 81 ? -9.906 11.359 10.43 1 98.94 81 VAL A CA 1
ATOM 629 C C . VAL A 1 81 ? -8.695 10.523 10.82 1 98.94 81 VAL A C 1
ATOM 631 O O . VAL A 1 81 ? -8.344 10.438 12 1 98.94 81 VAL A O 1
ATOM 634 N N . ILE A 1 82 ? -8.062 9.906 9.828 1 98.88 82 ILE A N 1
ATOM 635 C CA . ILE A 1 82 ? -6.891 9.062 10.023 1 98.88 82 ILE A CA 1
ATOM 636 C C . ILE A 1 82 ? -5.707 9.641 9.25 1 98.88 82 ILE A C 1
ATOM 638 O O . ILE A 1 82 ? -5.793 9.859 8.039 1 98.88 82 ILE A O 1
ATOM 642 N N . LEU A 1 83 ? -4.652 9.953 9.945 1 98.75 83 LEU A N 1
ATOM 643 C CA . LEU A 1 83 ? -3.398 10.328 9.312 1 98.75 83 LEU A CA 1
ATOM 644 C C . LEU A 1 83 ? -2.531 9.109 9.039 1 98.75 83 LEU A C 1
ATOM 646 O O . LEU A 1 83 ? -2.312 8.281 9.938 1 98.75 83 LEU A O 1
ATOM 650 N N . LEU A 1 84 ? -2.117 8.984 7.812 1 98.12 84 LEU A N 1
ATOM 651 C CA . LEU A 1 84 ? -1.199 7.91 7.445 1 98.12 84 LEU A CA 1
ATOM 652 C C . LEU A 1 84 ? 0.25 8.367 7.586 1 98.12 84 LEU A C 1
ATOM 654 O O . LEU A 1 84 ? 0.68 9.305 6.914 1 98.12 84 LEU A O 1
ATOM 658 N N . SER A 1 85 ? 0.971 7.727 8.453 1 92.94 85 SER A N 1
ATOM 659 C CA . SER A 1 85 ? 2.352 8.07 8.773 1 92.94 85 SER A CA 1
ATOM 660 C C . SER A 1 85 ? 3.113 6.855 9.305 1 92.94 85 SER A C 1
ATOM 662 O O . SER A 1 85 ? 2.551 6.027 10.023 1 92.94 85 SER A O 1
ATOM 664 N N . PRO A 1 86 ? 4.379 6.785 8.992 1 91.75 86 PRO A N 1
ATOM 665 C CA . PRO A 1 86 ? 5.145 5.648 9.516 1 91.75 86 PRO A CA 1
ATOM 666 C C . PRO A 1 86 ? 5.254 5.66 11.039 1 91.75 86 PRO A C 1
ATOM 668 O O . PRO A 1 86 ? 5.633 4.652 11.641 1 91.75 86 PRO A O 1
ATOM 671 N N . SER A 1 87 ? 4.844 6.758 11.664 1 89.06 87 SER A N 1
ATOM 672 C CA . SER A 1 87 ? 4.957 6.883 13.109 1 89.06 87 SER A CA 1
ATOM 673 C C . SER A 1 87 ? 3.656 6.48 13.805 1 89.06 87 SER A C 1
ATOM 675 O O . SER A 1 87 ? 3.564 6.516 15.031 1 89.06 87 SER A O 1
ATOM 677 N N . GLY A 1 88 ? 2.689 6.094 13.062 1 93.75 88 GLY A N 1
ATOM 678 C CA . GLY A 1 88 ? 1.385 5.781 13.625 1 93.75 88 GLY A CA 1
ATOM 679 C C . GLY A 1 88 ? 1.301 4.379 14.195 1 93.75 88 GLY A C 1
ATOM 680 O O . GLY A 1 88 ? 2.311 3.68 14.289 1 93.75 88 GLY A O 1
ATOM 681 N N . GLU A 1 89 ? 0.106 4.039 14.625 1 96 89 GLU A N 1
ATOM 682 C CA . GLU A 1 89 ? -0.185 2.678 15.07 1 96 89 GLU A CA 1
ATOM 683 C C . GLU A 1 89 ? -0.002 1.679 13.93 1 96 89 GLU A C 1
ATOM 685 O O . GLU A 1 89 ? -0.477 1.905 12.812 1 96 89 GLU A O 1
ATOM 690 N N . LEU A 1 90 ? 0.679 0.648 14.266 1 96.5 90 LEU A N 1
ATOM 691 C CA . LEU A 1 90 ? 0.931 -0.354 13.242 1 96.5 90 LEU A CA 1
ATOM 692 C C . LEU A 1 90 ? -0.363 -1.05 12.828 1 96.5 90 LEU A C 1
ATOM 694 O O . LEU A 1 90 ? -1.023 -1.681 13.656 1 96.5 90 LEU A O 1
ATOM 698 N N . PHE A 1 91 ? -0.683 -0.979 11.617 1 97.44 91 PHE A N 1
ATOM 699 C CA . PHE A 1 91 ? -1.909 -1.52 11.039 1 97.44 91 PHE A CA 1
ATOM 700 C C . PHE A 1 91 ? -1.867 -3.043 11.008 1 97.44 91 PHE A C 1
ATOM 702 O O . PHE A 1 91 ? -0.829 -3.633 10.703 1 97.44 91 PHE A O 1
ATOM 709 N N . ASN A 1 92 ? -2.902 -3.668 11.367 1 96.38 92 ASN A N 1
ATOM 710 C CA . ASN A 1 92 ? -3.135 -5.105 11.258 1 96.38 92 ASN A CA 1
ATOM 711 C C . ASN A 1 92 ? -4.625 -5.422 11.141 1 96.38 92 ASN A C 1
ATOM 713 O O . ASN A 1 92 ? -5.461 -4.52 11.156 1 96.38 92 ASN A O 1
ATOM 717 N N . GLN A 1 93 ? -4.922 -6.66 11.062 1 95.06 93 GLN A N 1
ATOM 718 C CA . GLN A 1 93 ? -6.305 -7.043 10.805 1 95.06 93 GLN A CA 1
ATOM 719 C C . GLN A 1 93 ? -7.207 -6.664 11.977 1 95.06 93 GLN A C 1
ATOM 721 O O . GLN A 1 93 ? -8.352 -6.258 11.781 1 95.06 93 GLN A O 1
ATOM 726 N N . THR A 1 94 ? -6.684 -6.812 13.148 1 95.31 94 THR A N 1
ATOM 727 C CA . THR A 1 94 ? -7.453 -6.465 14.344 1 95.31 94 THR A CA 1
ATOM 728 C C . THR A 1 94 ? -7.758 -4.973 14.367 1 95.31 94 THR A C 1
ATOM 730 O O . THR A 1 94 ? -8.906 -4.57 14.57 1 95.31 94 THR A O 1
ATOM 733 N N . LEU A 1 95 ? -6.723 -4.219 14.109 1 97.25 95 LEU A N 1
ATOM 734 C CA . LEU A 1 95 ? -6.918 -2.775 14.07 1 97.25 95 LEU A CA 1
ATOM 735 C C . LEU A 1 95 ? -7.867 -2.385 12.938 1 97.25 95 LEU A C 1
ATOM 737 O O . LEU A 1 95 ? -8.695 -1.486 13.102 1 97.25 95 LEU A O 1
ATOM 741 N N . ALA A 1 96 ? -7.789 -3.006 11.828 1 97.5 96 ALA A N 1
ATOM 742 C CA . ALA A 1 96 ? -8.68 -2.75 10.703 1 97.5 96 ALA A CA 1
ATOM 743 C C . ALA A 1 96 ? -10.141 -2.943 11.094 1 97.5 96 ALA A C 1
ATOM 745 O O . ALA A 1 96 ? -10.992 -2.109 10.773 1 97.5 96 ALA A O 1
ATOM 746 N N . ARG A 1 97 ? -10.383 -4.012 11.789 1 96.56 97 ARG A N 1
ATOM 747 C CA . ARG A 1 97 ? -11.75 -4.293 12.227 1 96.56 97 ARG A CA 1
ATOM 748 C C . ARG A 1 97 ? -12.242 -3.227 13.195 1 96.56 97 ARG A C 1
ATOM 750 O O . ARG A 1 97 ? -13.375 -2.752 13.078 1 96.56 97 ARG A O 1
ATOM 757 N N . GLU A 1 98 ? -11.367 -2.91 14.086 1 97.88 98 GLU A N 1
ATOM 758 C CA . GLU A 1 98 ? -11.703 -1.866 15.047 1 97.88 98 GLU A CA 1
ATOM 759 C C . GLU A 1 98 ? -12.039 -0.555 14.352 1 97.88 98 GLU A C 1
ATOM 761 O O . GLU A 1 98 ? -13.055 0.078 14.664 1 97.88 98 GLU A O 1
ATOM 766 N N . ILE A 1 99 ? -11.242 -0.167 13.406 1 98.44 99 ILE A N 1
ATOM 767 C CA . ILE A 1 99 ? -11.453 1.067 12.664 1 98.44 99 ILE A CA 1
ATOM 768 C C . ILE A 1 99 ? -12.758 0.976 11.867 1 98.44 99 ILE A C 1
ATOM 770 O O . ILE A 1 99 ? -13.594 1.881 11.93 1 98.44 99 ILE A O 1
ATOM 774 N N . TYR A 1 100 ? -13 -0.118 11.25 1 97.88 100 TYR A N 1
ATOM 775 C CA . TYR A 1 100 ? -14.195 -0.33 10.438 1 97.88 100 TYR A CA 1
ATOM 776 C C . TYR A 1 100 ? -15.461 -0.141 11.273 1 97.88 100 TYR A C 1
ATOM 778 O O . TYR A 1 100 ? -16.422 0.485 10.82 1 97.88 100 TYR A O 1
ATOM 786 N N . GLU A 1 101 ? -15.398 -0.649 12.422 1 97.75 101 GLU A N 1
ATOM 787 C CA . GLU A 1 101 ? -16.578 -0.651 13.289 1 97.75 101 GLU A CA 1
ATOM 788 C C . GLU A 1 101 ? -16.828 0.73 13.891 1 97.75 101 GLU A C 1
ATOM 790 O O . GLU A 1 101 ? -17.906 1.01 14.391 1 97.75 101 GLU A O 1
ATOM 795 N N . SER A 1 102 ? -15.891 1.636 13.773 1 98.12 102 SER A N 1
ATOM 796 C CA . SER A 1 102 ? -15.969 2.91 14.484 1 98.12 102 SER A CA 1
ATOM 797 C C . SER A 1 102 ? -16.734 3.947 13.672 1 98.12 102 SER A C 1
ATOM 799 O O . SER A 1 102 ? -17.156 4.973 14.211 1 98.12 102 SER A O 1
ATOM 801 N N . SER A 1 103 ? -16.906 3.781 12.367 1 97.94 103 SER A N 1
ATOM 802 C CA . SER A 1 103 ? -17.547 4.789 11.523 1 97.94 103 SER A CA 1
ATOM 803 C C . SER A 1 103 ? -17.891 4.219 10.156 1 97.94 103 SER A C 1
ATOM 805 O O . SER A 1 103 ? -17.359 3.188 9.75 1 97.94 103 SER A O 1
ATOM 807 N N . ASP A 1 104 ? -18.719 4.891 9.453 1 97.69 104 ASP A N 1
ATOM 808 C CA . ASP A 1 104 ? -19.016 4.559 8.062 1 97.69 104 ASP A CA 1
ATOM 809 C C . ASP A 1 104 ? -18.375 5.555 7.105 1 97.69 104 ASP A C 1
ATOM 811 O O . ASP A 1 104 ? -18.484 5.418 5.887 1 97.69 104 ASP A O 1
ATOM 815 N N . THR A 1 105 ? -17.766 6.566 7.676 1 98.75 105 THR A N 1
ATOM 816 C CA . THR A 1 105 ? -17.094 7.598 6.891 1 98.75 105 THR A CA 1
ATOM 817 C C . THR A 1 105 ? -15.711 7.883 7.453 1 98.75 105 THR A C 1
ATOM 819 O O . THR A 1 105 ? -15.547 8.094 8.656 1 98.75 105 THR A O 1
ATOM 822 N N . PHE A 1 106 ? -14.727 7.809 6.57 1 98.88 106 PHE A N 1
ATOM 823 C CA . PHE A 1 106 ? -13.352 8.062 6.98 1 98.88 106 PHE A CA 1
ATOM 824 C C . PHE A 1 106 ? -12.711 9.117 6.078 1 98.88 106 PHE A C 1
ATOM 826 O O . PHE A 1 106 ? -12.93 9.125 4.867 1 98.88 106 PHE A O 1
ATOM 833 N N . THR A 1 107 ? -11.977 10.008 6.641 1 98.94 107 THR A N 1
ATOM 834 C CA . THR A 1 107 ? -11.062 10.883 5.914 1 98.94 107 THR A CA 1
ATOM 835 C C . THR A 1 107 ? -9.609 10.453 6.137 1 98.94 107 THR A C 1
ATOM 837 O O . THR A 1 107 ? -9.125 10.453 7.27 1 98.94 107 THR A O 1
ATOM 840 N N . LEU A 1 108 ? -8.992 10.016 5.094 1 98.94 108 LEU A N 1
ATOM 841 C CA . LEU A 1 108 ? -7.59 9.602 5.117 1 98.94 108 LEU A CA 1
ATOM 842 C C . LEU A 1 108 ? -6.68 10.734 4.645 1 98.94 108 LEU A C 1
ATOM 844 O O . LEU A 1 108 ? -6.816 11.219 3.52 1 98.94 108 LEU A O 1
ATOM 848 N N . VAL A 1 109 ? -5.785 11.195 5.504 1 98.94 109 VAL A N 1
ATOM 849 C CA . VAL A 1 109 ? -4.84 12.258 5.191 1 98.94 109 VAL A CA 1
ATOM 850 C C . VAL A 1 109 ? -3.484 11.656 4.824 1 98.94 109 VAL A C 1
ATOM 852 O O . VAL A 1 109 ? -2.857 10.977 5.641 1 98.94 109 VAL A O 1
ATOM 855 N N . SER A 1 110 ? -3.1 11.914 3.613 1 98.31 110 SER A N 1
ATOM 856 C CA . SER A 1 110 ? -1.833 11.391 3.113 1 98.31 110 SER A CA 1
ATOM 857 C C . SER A 1 110 ? -0.677 12.328 3.443 1 98.31 110 SER A C 1
ATOM 859 O O . SER A 1 110 ? -0.652 13.477 2.986 1 98.31 110 SER A O 1
ATOM 861 N N . GLY A 1 111 ? 0.296 11.828 4.191 1 95.06 111 GLY A N 1
ATOM 862 C CA . GLY A 1 111 ? 1.529 12.586 4.344 1 95.06 111 GLY A CA 1
ATOM 863 C C . GLY A 1 111 ? 2.354 12.641 3.072 1 95.06 111 GLY A C 1
ATOM 864 O O . GLY A 1 111 ? 2.131 11.859 2.145 1 95.06 111 GLY A O 1
ATOM 865 N N . TYR A 1 112 ? 3.248 13.516 3.043 1 94 112 TYR A N 1
ATOM 866 C CA . TYR A 1 112 ? 4.16 13.695 1.921 1 94 112 TYR A CA 1
ATOM 867 C C . TYR A 1 112 ? 5.441 14.391 2.367 1 94 112 TYR A C 1
ATOM 869 O O . TYR A 1 112 ? 5.535 14.859 3.504 1 94 112 TYR A O 1
ATOM 877 N N . TYR A 1 113 ? 6.461 14.422 1.551 1 90.44 113 TYR A N 1
ATOM 878 C CA . TYR A 1 113 ? 7.742 15.016 1.915 1 90.44 113 TYR A CA 1
ATOM 879 C C . TYR A 1 113 ? 8.273 14.406 3.205 1 90.44 113 TYR A C 1
ATOM 881 O O . TYR A 1 113 ? 8.461 13.188 3.295 1 90.44 113 TYR A O 1
ATOM 889 N N . GLU A 1 114 ? 8.547 15.273 4.191 1 90.06 114 GLU A N 1
ATOM 890 C CA . GLU A 1 114 ? 9.016 14.781 5.48 1 90.06 114 GLU A CA 1
ATOM 891 C C . GLU A 1 114 ? 7.848 14.484 6.418 1 90.06 114 GLU A C 1
ATOM 893 O O . GLU A 1 114 ? 8.047 14.016 7.539 1 90.06 114 GLU A O 1
ATOM 898 N N . GLY A 1 115 ? 6.695 14.742 5.973 1 93.88 115 GLY A N 1
ATOM 899 C CA . GLY A 1 115 ? 5.52 14.484 6.793 1 93.88 115 GLY A CA 1
ATOM 900 C C . GLY A 1 115 ? 4.586 15.68 6.887 1 93.88 115 GLY A C 1
ATOM 901 O O . GLY A 1 115 ? 4.461 16.453 5.934 1 93.88 115 GLY A O 1
ATOM 902 N N . VAL A 1 116 ? 3.861 15.688 7.969 1 97 116 VAL A N 1
ATOM 903 C CA . VAL A 1 116 ? 2.869 16.734 8.195 1 97 116 VAL A CA 1
ATOM 904 C C . VAL A 1 116 ? 3.211 17.5 9.477 1 97 116 VAL A C 1
ATOM 906 O O . VAL A 1 116 ? 3.785 16.922 10.414 1 97 116 VAL A O 1
ATOM 909 N N . ASP A 1 117 ? 2.883 18.812 9.469 1 97.69 117 ASP A N 1
ATOM 910 C CA . ASP A 1 117 ? 3.018 19.594 10.695 1 97.69 117 ASP A CA 1
ATOM 911 C C . ASP A 1 117 ? 2.395 18.875 11.883 1 97.69 117 ASP A C 1
ATOM 913 O O . ASP A 1 117 ? 1.264 18.391 11.797 1 97.69 117 ASP A O 1
ATOM 917 N N . HIS A 1 118 ? 3.119 18.875 12.984 1 97.25 118 HIS A N 1
ATOM 918 C CA . HIS A 1 118 ? 2.715 18.062 14.133 1 97.25 118 HIS A CA 1
ATOM 919 C C . HIS A 1 118 ? 1.386 18.547 14.703 1 97.25 118 HIS A C 1
ATOM 921 O O . HIS A 1 118 ? 0.661 17.781 15.344 1 97.25 118 HIS A O 1
ATOM 927 N N . ARG A 1 119 ? 1.013 19.734 14.523 1 98.5 119 ARG A N 1
ATOM 928 C CA . ARG A 1 119 ? -0.248 20.266 15.016 1 98.5 119 ARG A CA 1
ATOM 929 C C . ARG A 1 119 ? -1.438 19.578 14.367 1 98.5 119 ARG A C 1
ATOM 931 O O . ARG A 1 119 ? -2.545 19.578 14.914 1 98.5 119 ARG A O 1
ATOM 938 N N . VAL A 1 120 ? -1.211 18.938 13.203 1 98.56 120 VAL A N 1
ATOM 939 C CA . VAL A 1 120 ? -2.242 18.094 12.594 1 98.56 120 VAL A CA 1
ATOM 940 C C . VAL A 1 120 ? -2.52 16.891 13.484 1 98.56 120 VAL A C 1
ATOM 942 O O . VAL A 1 120 ? -3.678 16.578 13.781 1 98.56 120 VAL A O 1
ATOM 945 N N . THR A 1 121 ? -1.458 16.219 13.93 1 97 121 THR A N 1
ATOM 946 C CA . THR A 1 121 ? -1.578 15.047 14.789 1 97 121 THR A CA 1
ATOM 947 C C . THR A 1 121 ? -2.176 15.422 16.141 1 97 121 THR A C 1
ATOM 949 O O . THR A 1 121 ? -2.951 14.648 16.719 1 97 121 THR A O 1
ATOM 952 N N . GLU A 1 122 ? -1.914 16.578 16.547 1 97.06 122 GLU A N 1
ATOM 953 C CA . GLU A 1 122 ? -2.332 17 17.891 1 97.06 122 GLU A CA 1
ATOM 954 C C . GLU A 1 122 ? -3.807 17.391 17.906 1 97.06 122 GLU A C 1
ATOM 956 O O . GLU A 1 122 ? -4.508 17.141 18.875 1 97.06 122 GLU A O 1
ATOM 961 N N . HIS A 1 123 ? -4.262 17.969 16.781 1 98.38 123 HIS A N 1
ATOM 962 C CA . HIS A 1 123 ? -5.527 18.688 16.938 1 98.38 123 HIS A CA 1
ATOM 963 C C . HIS A 1 123 ? -6.551 18.203 15.914 1 98.38 123 HIS A C 1
ATOM 965 O O . HIS A 1 123 ? -7.754 18.438 16.078 1 98.38 123 HIS A O 1
ATOM 971 N N . LEU A 1 124 ? -6.09 17.547 14.836 1 98.69 124 LEU A N 1
ATOM 972 C CA . LEU A 1 124 ? -6.996 17.484 13.695 1 98.69 124 LEU A CA 1
ATOM 973 C C . LEU A 1 124 ? -7.383 16.047 13.383 1 98.69 124 LEU A C 1
ATOM 975 O O . LEU A 1 124 ? -8.305 15.805 12.602 1 98.69 124 LEU A O 1
ATOM 979 N N . ILE A 1 125 ? -6.73 15.062 13.977 1 98.56 125 ILE A N 1
ATOM 980 C CA . ILE A 1 125 ? -6.988 13.688 13.555 1 98.56 125 ILE A CA 1
ATOM 981 C C . ILE A 1 125 ? -7.52 12.875 14.727 1 98.56 125 ILE A C 1
ATOM 983 O O . ILE A 1 125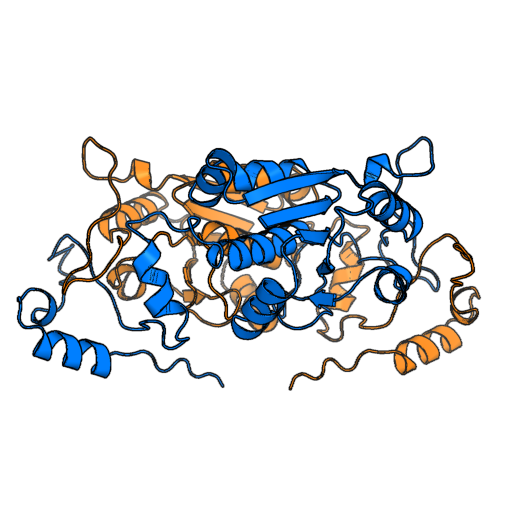 ? -7.34 13.266 15.891 1 98.56 125 ILE A O 1
ATOM 987 N N . ASP A 1 126 ? -8.164 11.781 14.406 1 98.5 126 ASP A N 1
ATOM 988 C CA . ASP A 1 126 ? -8.625 10.836 15.422 1 98.5 126 ASP A CA 1
ATOM 989 C C . ASP A 1 126 ? -7.586 9.75 15.68 1 98.5 126 ASP A C 1
ATOM 991 O O . ASP A 1 126 ? -7.492 9.227 16.781 1 98.5 126 ASP A O 1
ATOM 995 N N . ARG A 1 127 ? -6.867 9.383 14.602 1 98.12 127 ARG A N 1
ATOM 996 C CA . ARG A 1 127 ? -5.883 8.312 14.711 1 98.12 127 ARG A CA 1
ATOM 997 C C . ARG A 1 127 ? -4.73 8.531 13.734 1 98.12 127 ARG A C 1
ATOM 999 O O . ARG A 1 127 ? -4.914 9.117 12.672 1 98.12 127 ARG A O 1
ATOM 1006 N N . GLU A 1 128 ? -3.605 8.086 14.117 1 97.56 128 GLU A N 1
ATOM 1007 C CA . GLU A 1 128 ? -2.426 7.977 13.266 1 97.56 128 GLU A CA 1
ATOM 1008 C C . GLU A 1 128 ? -2.055 6.516 13.031 1 97.56 128 GLU A C 1
ATOM 1010 O O . GLU A 1 128 ? -1.9 5.746 13.977 1 97.56 128 GLU A O 1
ATOM 1015 N N . VAL A 1 129 ? -1.915 6.125 11.711 1 97.94 129 VAL A N 1
ATOM 1016 C CA . VAL A 1 129 ? -1.769 4.707 11.391 1 97.94 129 VAL A CA 1
ATOM 1017 C C . VAL A 1 129 ? -0.582 4.512 10.445 1 97.94 129 VAL A C 1
ATOM 1019 O O . VAL A 1 129 ? -0.396 5.285 9.508 1 97.94 129 VAL A O 1
ATOM 1022 N N . ALA A 1 130 ? 0.228 3.531 10.727 1 97.12 130 ALA A N 1
ATOM 1023 C CA . ALA A 1 130 ? 1.296 3.064 9.844 1 97.12 130 ALA A CA 1
ATOM 1024 C C . ALA A 1 130 ? 0.951 1.707 9.234 1 97.12 130 ALA A C 1
ATOM 1026 O O . ALA A 1 130 ? 0.499 0.801 9.938 1 97.12 130 ALA A O 1
ATOM 1027 N N . ILE A 1 131 ? 1.198 1.552 7.91 1 98.12 131 ILE A N 1
ATOM 1028 C CA . ILE A 1 131 ? 0.798 0.29 7.297 1 98.12 131 ILE A CA 1
ATOM 1029 C C . ILE A 1 131 ? 1.929 -0.729 7.43 1 98.12 131 ILE A C 1
ATOM 1031 O O . ILE A 1 131 ? 1.769 -1.894 7.055 1 98.12 131 ILE A O 1
ATOM 1035 N N . GLY A 1 132 ? 3.02 -0.346 7.914 1 96.5 132 GLY A N 1
ATOM 1036 C CA . GLY A 1 132 ? 4.156 -1.219 8.164 1 96.5 132 GLY A CA 1
ATOM 1037 C C . GLY A 1 132 ? 5.363 -0.483 8.711 1 96.5 132 GLY A C 1
ATOM 1038 O O . GLY A 1 132 ? 5.359 0.746 8.805 1 96.5 132 GLY A O 1
ATOM 1039 N N . ASN A 1 133 ? 6.375 -1.243 9.086 1 94.62 133 ASN A N 1
ATOM 1040 C CA . ASN A 1 133 ? 7.621 -0.684 9.602 1 94.62 133 ASN A CA 1
ATOM 1041 C C . ASN A 1 133 ? 8.625 -0.434 8.477 1 94.62 133 ASN A C 1
ATOM 1043 O O . ASN A 1 133 ? 9.727 -0.997 8.484 1 94.62 133 ASN A O 1
ATOM 1047 N N . TYR A 1 134 ? 8.258 0.375 7.625 1 94.5 134 TYR A N 1
ATOM 1048 C CA . TYR A 1 134 ? 9.039 0.807 6.469 1 94.5 134 TYR A CA 1
ATOM 1049 C C . TYR A 1 134 ? 8.562 2.166 5.969 1 94.5 134 TYR A C 1
ATOM 1051 O O . TYR A 1 134 ? 7.496 2.643 6.363 1 94.5 134 TYR A O 1
ATOM 1059 N N . VAL A 1 135 ? 9.367 2.789 5.125 1 92.88 135 VAL A N 1
ATOM 1060 C CA . VAL A 1 135 ? 9.055 4.133 4.648 1 92.88 135 VAL A CA 1
ATOM 1061 C C . VAL A 1 135 ? 8.742 4.09 3.152 1 92.88 135 VAL A C 1
ATOM 1063 O O . VAL A 1 135 ? 9.461 3.447 2.381 1 92.88 135 VAL A O 1
ATOM 1066 N N . ILE A 1 136 ? 7.66 4.688 2.812 1 94.88 136 ILE A N 1
ATOM 1067 C CA . ILE A 1 136 ? 7.312 4.855 1.405 1 94.88 136 ILE A CA 1
ATOM 1068 C C . ILE A 1 136 ? 7.227 6.344 1.069 1 94.88 136 ILE A C 1
ATOM 1070 O O . ILE A 1 136 ? 7.289 7.191 1.963 1 94.88 136 ILE A O 1
ATOM 1074 N N . SER A 1 137 ? 7.086 6.695 -0.176 1 92 137 SER A N 1
ATOM 1075 C CA . SER A 1 137 ? 7.332 8.055 -0.65 1 92 137 SER A CA 1
ATOM 1076 C C . SER A 1 137 ? 6.117 8.945 -0.42 1 92 137 SER A C 1
ATOM 1078 O O . SER A 1 137 ? 6.234 10.172 -0.439 1 92 137 SER A O 1
ATOM 1080 N N . SER A 1 138 ? 4.973 8.32 -0.286 1 90.94 138 SER A N 1
ATOM 1081 C CA . SER A 1 138 ? 3.756 9.102 -0.078 1 90.94 138 SER A CA 1
ATOM 1082 C C . SER A 1 138 ? 2.732 8.328 0.741 1 90.94 138 SER A C 1
ATOM 1084 O O . SER A 1 138 ? 2.645 7.102 0.633 1 90.94 138 SER A O 1
ATOM 1086 N N . GLY A 1 139 ? 2.008 9.102 1.459 1 95.62 139 GLY A N 1
ATOM 1087 C CA . GLY A 1 139 ? 0.942 8.5 2.242 1 95.62 139 GLY A CA 1
ATOM 1088 C C . GLY A 1 139 ? -0.222 8.016 1.397 1 95.62 139 GLY A C 1
ATOM 1089 O O . GLY A 1 139 ? -1.132 7.355 1.903 1 95.62 139 GLY A O 1
ATOM 1090 N N . ASP A 1 140 ? -0.206 8.328 0.096 1 96.62 140 ASP A N 1
ATOM 1091 C CA . ASP A 1 140 ? -1.31 7.93 -0.772 1 96.62 140 ASP A CA 1
ATOM 1092 C C . ASP A 1 140 ? -1.411 6.41 -0.866 1 96.62 140 ASP A C 1
ATOM 1094 O O . ASP A 1 140 ? -2.512 5.852 -0.841 1 96.62 140 ASP A O 1
ATOM 1098 N N . LEU A 1 141 ? -0.266 5.832 -0.962 1 96.88 141 LEU A N 1
ATOM 1099 C CA . LEU A 1 141 ? -0.243 4.375 -1.035 1 96.88 141 LEU A CA 1
ATOM 1100 C C . LEU A 1 141 ? -0.762 3.756 0.26 1 96.88 141 LEU A C 1
ATOM 1102 O O . LEU A 1 141 ? -1.527 2.791 0.229 1 96.88 141 LEU A O 1
ATOM 1106 N N . ALA A 1 142 ? -0.349 4.355 1.362 1 98.25 142 ALA A N 1
ATOM 1107 C CA . ALA A 1 142 ? -0.831 3.883 2.658 1 98.25 142 ALA A CA 1
ATOM 1108 C C . ALA A 1 142 ? -2.338 4.074 2.785 1 98.25 142 ALA A C 1
ATOM 1110 O O . ALA A 1 142 ? -3.041 3.203 3.303 1 98.25 142 ALA A O 1
ATOM 1111 N N . ALA A 1 143 ? -2.826 5.184 2.326 1 98.81 143 ALA A N 1
ATOM 1112 C CA . ALA A 1 143 ? -4.258 5.465 2.361 1 98.81 143 ALA A CA 1
ATOM 1113 C C . ALA A 1 143 ? -5.039 4.438 1.547 1 98.81 143 ALA A C 1
ATOM 1115 O O . ALA A 1 143 ? -6.094 3.967 1.979 1 98.81 143 ALA A O 1
ATOM 1116 N N . LEU A 1 144 ? -4.52 4.09 0.394 1 98.62 144 LEU A N 1
ATOM 1117 C CA . LEU A 1 144 ? -5.168 3.102 -0.464 1 98.62 144 LEU A CA 1
ATOM 1118 C C . LEU A 1 144 ? -5.195 1.733 0.208 1 98.62 144 LEU A C 1
ATOM 1120 O O . LEU A 1 144 ? -6.199 1.021 0.135 1 98.62 144 LEU A O 1
ATOM 1124 N N . VAL A 1 145 ? -4.109 1.38 0.874 1 98.44 145 VAL A N 1
ATOM 1125 C CA . VAL A 1 145 ? -4.023 0.102 1.571 1 98.44 145 VAL A CA 1
ATOM 1126 C C . VAL A 1 145 ? -5.098 0.03 2.656 1 98.44 145 VAL A C 1
ATOM 1128 O O . VAL A 1 145 ? -5.852 -0.942 2.727 1 98.44 145 VAL A O 1
ATOM 1131 N N . VAL A 1 146 ? -5.172 1.061 3.443 1 98.75 146 VAL A N 1
ATOM 1132 C CA . VAL A 1 146 ? -6.121 1.082 4.551 1 98.75 146 VAL A CA 1
ATOM 1133 C C . VAL A 1 146 ? -7.547 1.057 4.012 1 98.75 146 VAL A C 1
ATOM 1135 O O . VAL A 1 146 ? -8.375 0.258 4.461 1 98.75 146 VAL A O 1
ATOM 1138 N N . ALA A 1 147 ? -7.84 1.877 3.041 1 98.75 147 ALA A N 1
ATOM 1139 C CA . ALA A 1 147 ? -9.188 1.944 2.479 1 98.75 147 ALA A CA 1
ATOM 1140 C C . ALA A 1 147 ? -9.586 0.609 1.858 1 98.75 147 ALA A C 1
ATOM 1142 O O . ALA A 1 147 ? -10.727 0.162 2.018 1 98.75 147 ALA A O 1
ATOM 1143 N N . ASP A 1 148 ? -8.656 0.013 1.119 1 97.69 148 ASP A N 1
ATOM 1144 C CA . ASP A 1 148 ? -8.938 -1.274 0.49 1 97.69 148 ASP A CA 1
ATOM 1145 C C . ASP A 1 148 ? -9.234 -2.344 1.539 1 97.69 148 ASP A C 1
ATOM 1147 O O . ASP A 1 148 ? -10.211 -3.084 1.413 1 97.69 148 ASP A O 1
ATOM 1151 N N . CYS A 1 149 ? -8.398 -2.396 2.527 1 97.31 149 CYS A N 1
ATOM 1152 C CA . CYS A 1 149 ? -8.578 -3.373 3.596 1 97.31 149 CYS A CA 1
ATOM 1153 C C . CYS A 1 149 ? -9.922 -3.188 4.281 1 97.31 149 CYS A C 1
ATOM 1155 O O . CYS A 1 149 ? -10.656 -4.152 4.488 1 97.31 149 CYS A O 1
ATOM 1157 N N . LEU A 1 150 ? -10.297 -1.957 4.609 1 97.94 150 LEU A N 1
ATOM 1158 C CA . LEU A 1 150 ? -11.57 -1.673 5.27 1 97.94 150 LEU A CA 1
ATOM 1159 C C . LEU A 1 150 ? -12.742 -2.021 4.359 1 97.94 150 LEU A C 1
ATOM 1161 O O . LEU A 1 150 ? -13.766 -2.523 4.828 1 97.94 150 LEU A O 1
ATOM 1165 N N . SER A 1 151 ? -12.57 -1.721 3.109 1 97.25 151 SER A N 1
ATOM 1166 C CA . SER A 1 151 ? -13.641 -1.976 2.15 1 97.25 151 SER A CA 1
ATOM 1167 C C . SER A 1 151 ? -14 -3.457 2.102 1 97.25 151 SER A C 1
ATOM 1169 O O . SER A 1 151 ? -15.141 -3.816 1.826 1 97.25 151 SER A O 1
ATOM 1171 N N . ARG A 1 152 ? -13.062 -4.277 2.344 1 94.62 152 ARG A N 1
ATOM 1172 C CA . ARG A 1 152 ? -13.281 -5.719 2.271 1 94.62 152 ARG A CA 1
ATOM 1173 C C . ARG A 1 152 ? -14.273 -6.18 3.336 1 94.62 152 ARG A C 1
ATOM 1175 O O . ARG A 1 152 ? -14.852 -7.262 3.225 1 94.62 152 ARG A O 1
ATOM 1182 N N . PHE A 1 153 ? -14.422 -5.359 4.395 1 94 153 PHE A N 1
ATOM 1183 C CA . PHE A 1 153 ? -15.375 -5.691 5.449 1 94 153 PHE A CA 1
ATOM 1184 C C . PHE A 1 153 ? -16.781 -5.289 5.051 1 94 153 PHE A C 1
ATOM 1186 O O . PHE A 1 153 ? -17.766 -5.691 5.691 1 94 153 PHE A O 1
ATOM 1193 N N . VAL A 1 154 ? -17 -4.438 4.043 1 95.44 154 VAL A N 1
ATOM 1194 C CA . VAL A 1 154 ? -18.281 -3.889 3.65 1 95.44 154 VAL A CA 1
ATOM 1195 C C . VAL A 1 154 ? -19.094 -4.953 2.906 1 95.44 154 VAL A C 1
ATOM 1197 O O . VAL A 1 154 ? -18.625 -5.504 1.907 1 95.44 154 VAL A O 1
ATOM 1200 N N . PRO A 1 155 ? -20.281 -5.215 3.406 1 92.31 155 PRO A N 1
ATOM 1201 C CA . PRO A 1 155 ? -21.125 -6.16 2.674 1 92.31 155 PRO A CA 1
ATOM 1202 C C . PRO A 1 155 ? -21.297 -5.781 1.203 1 92.31 155 PRO A C 1
ATOM 1204 O O . PRO A 1 155 ? -21.578 -4.625 0.89 1 92.31 155 PRO A O 1
ATOM 1207 N N . GLY A 1 156 ? -21.062 -6.754 0.305 1 90.81 156 GLY A N 1
ATOM 1208 C CA . GLY A 1 156 ? -21.219 -6.523 -1.12 1 90.81 156 GLY A CA 1
ATOM 1209 C C . GLY A 1 156 ? -19.922 -6.215 -1.834 1 90.81 156 GLY A C 1
ATOM 1210 O O . GLY A 1 156 ? -19.859 -6.219 -3.064 1 90.81 156 GLY A O 1
ATOM 1211 N N . PHE A 1 157 ? -18.859 -5.934 -1.061 1 92.88 157 PHE A N 1
ATOM 1212 C CA . PHE A 1 157 ? -17.578 -5.582 -1.664 1 92.88 157 PHE A CA 1
ATOM 1213 C C . PHE A 1 157 ? -16.984 -6.77 -2.412 1 92.88 157 PHE A C 1
ATOM 1215 O O . PHE A 1 157 ? -16.578 -6.645 -3.566 1 92.88 157 PHE A O 1
ATOM 1222 N N . LEU A 1 158 ? -16.922 -7.992 -1.677 1 84.06 158 LEU A N 1
ATOM 1223 C CA . LEU A 1 158 ? -16.375 -9.195 -2.287 1 84.06 158 LEU A CA 1
ATOM 1224 C C . LEU A 1 158 ? -17.469 -9.984 -3.01 1 84.06 158 LEU A C 1
ATOM 1226 O O . LEU A 1 158 ? -18.547 -10.18 -2.471 1 84.06 158 LEU A O 1
ATOM 1230 N N . GLY A 1 159 ? -18.156 -9.547 -4.031 1 65.69 159 GLY A N 1
ATOM 1231 C CA . GLY A 1 159 ? -19.219 -10.227 -4.766 1 65.69 159 GLY A CA 1
ATOM 1232 C C . GLY A 1 159 ? -19.609 -11.562 -4.152 1 65.69 159 GLY A C 1
ATOM 1233 O O . GLY A 1 159 ? -18.969 -12.023 -3.209 1 65.69 159 GLY A O 1
ATOM 1234 N N . LYS A 1 160 ? -21.016 -12.047 -4.355 1 55.28 160 LYS A N 1
ATOM 1235 C CA . LYS A 1 160 ? -21.625 -13.281 -3.887 1 55.28 160 LYS A CA 1
ATOM 1236 C C . LYS A 1 160 ? -20.625 -14.438 -3.93 1 55.28 160 LYS A C 1
ATOM 1238 O O . LYS A 1 160 ? -20.609 -15.289 -3.037 1 55.28 160 LYS A O 1
ATOM 1243 N N . GLU A 1 161 ? -20 -14.555 -4.949 1 48.22 161 GLU A N 1
ATOM 1244 C CA . GLU A 1 161 ? -19.125 -15.711 -5.172 1 48.22 161 GLU A CA 1
ATOM 1245 C C . GLU A 1 161 ? -17.906 -15.672 -4.262 1 48.22 161 GLU A C 1
ATOM 1247 O O . GLU A 1 161 ? -17.453 -16.703 -3.773 1 48.22 161 GLU A O 1
ATOM 1252 N N . GLU A 1 162 ? -17.25 -14.5 -4.074 1 51.44 162 GLU A N 1
ATOM 1253 C CA . GLU A 1 162 ? -15.969 -14.352 -3.395 1 51.44 162 GLU A CA 1
ATOM 1254 C C . GLU A 1 162 ? -16.156 -14.094 -1.903 1 51.44 162 GLU A C 1
ATOM 1256 O O . GLU A 1 162 ? -15.195 -14.125 -1.136 1 51.44 162 GLU A O 1
ATOM 1261 N N . SER A 1 163 ? -17.359 -13.859 -1.482 1 49 163 SER A N 1
ATOM 1262 C CA . SER A 1 163 ? -17.75 -13.508 -0.123 1 49 163 SER A CA 1
ATOM 1263 C C . SER A 1 163 ? -17.312 -14.57 0.876 1 49 163 SER A C 1
ATOM 1265 O O . SER A 1 163 ? -17.141 -14.281 2.064 1 49 163 SER A O 1
ATOM 1267 N N . LEU A 1 164 ? -17.359 -15.812 0.37 1 41.47 164 LEU A N 1
ATOM 1268 C CA . LEU A 1 164 ? -17.094 -16.922 1.286 1 41.47 164 LEU A CA 1
ATOM 1269 C C . LEU A 1 164 ? -15.672 -16.828 1.837 1 41.47 164 LEU A C 1
ATOM 1271 O O . LEU A 1 164 ? -15.281 -17.625 2.693 1 41.47 164 LEU A O 1
ATOM 1275 N N . LEU A 1 165 ? -14.852 -16.078 1.115 1 43.16 165 LEU A N 1
ATOM 1276 C CA . LEU A 1 165 ? -13.469 -15.898 1.555 1 43.16 165 LEU A CA 1
ATOM 1277 C C . LEU A 1 165 ? -13.422 -15.289 2.949 1 43.16 165 LEU A C 1
ATOM 1279 O O . LEU A 1 165 ? -12.477 -15.531 3.705 1 43.16 165 LEU A O 1
ATOM 1283 N N . GLU A 1 166 ? -14.266 -14.328 3.217 1 44.75 166 GLU A N 1
ATOM 1284 C CA . GLU A 1 166 ? -14.352 -13.562 4.457 1 44.75 166 GLU A CA 1
ATOM 1285 C C . GLU A 1 166 ? -14.406 -14.484 5.672 1 44.75 166 GLU A C 1
ATOM 1287 O O . GLU A 1 166 ? -13.82 -14.188 6.715 1 44.75 166 GLU A O 1
ATOM 1292 N N . GLU A 1 167 ? -15.297 -15.406 5.582 1 42.34 167 GLU A N 1
ATOM 1293 C CA . GLU A 1 167 ? -15.375 -16.25 6.766 1 42.34 167 GLU A CA 1
ATOM 1294 C C . GLU A 1 167 ? -14.023 -16.906 7.062 1 42.34 167 GLU A C 1
ATOM 1296 O O . GLU A 1 167 ? -13.672 -17.109 8.227 1 42.34 167 GLU A O 1
ATOM 1301 N N . SER A 1 168 ? -13.383 -17.188 5.992 1 40.09 168 SER A N 1
ATOM 1302 C CA . SER A 1 168 ? -12.117 -17.875 6.215 1 40.09 168 SER A CA 1
ATOM 1303 C C . SER A 1 168 ? -11.047 -16.922 6.738 1 40.09 168 SER A C 1
ATOM 1305 O O . SER A 1 168 ? -10.234 -17.312 7.582 1 40.09 168 SER A O 1
ATOM 1307 N N . HIS A 1 169 ? -10.93 -15.68 6.125 1 42.84 169 HIS A N 1
ATOM 1308 C CA . HIS A 1 169 ? -9.859 -14.766 6.516 1 42.84 169 HIS A CA 1
ATOM 1309 C C . HIS A 1 169 ? -10.188 -14.062 7.828 1 42.84 169 HIS A C 1
ATOM 1311 O O . HIS A 1 169 ? -9.312 -13.445 8.438 1 42.84 169 HIS A O 1
ATOM 1317 N N . ASN A 1 170 ? -11.422 -13.695 8 1 41.78 170 ASN A N 1
ATOM 1318 C CA . ASN A 1 170 ? -11.766 -13.086 9.281 1 41.78 170 ASN A CA 1
ATOM 1319 C C . ASN A 1 170 ? -11.18 -13.875 10.453 1 41.78 170 ASN A C 1
ATOM 1321 O O . ASN A 1 170 ? -11.109 -13.367 11.578 1 41.78 170 ASN A O 1
ATOM 1325 N N . GLU A 1 171 ? -11.305 -15.234 10.406 1 38.62 171 GLU A N 1
ATOM 1326 C CA . GLU A 1 171 ? -10.539 -15.977 11.398 1 38.62 171 GLU A CA 1
ATOM 1327 C C . GLU A 1 171 ? -9.055 -15.992 11.062 1 38.62 171 GLU A C 1
ATOM 1329 O O . GLU A 1 171 ? -8.664 -16.375 9.953 1 38.62 171 GLU A O 1
ATOM 1334 N N . THR A 1 172 ? -8.352 -14.992 11.344 1 42 172 THR A N 1
ATOM 1335 C CA . THR A 1 172 ? -6.906 -14.945 11.188 1 42 172 THR A CA 1
ATOM 1336 C C . THR A 1 172 ? -6.352 -16.328 10.859 1 42 172 THR A C 1
ATOM 1338 O O . THR A 1 172 ? -5.141 -16.5 10.703 1 42 172 THR A O 1
ATOM 1341 N N . GLU A 1 173 ? -7.078 -17.328 11.195 1 41.97 173 GLU A N 1
ATOM 1342 C CA . GLU A 1 173 ? -6.562 -18.641 10.836 1 41.97 173 GLU A CA 1
ATOM 1343 C C . GLU A 1 173 ? -6.516 -18.828 9.328 1 41.97 173 GLU A C 1
ATOM 1345 O O . GLU A 1 173 ? -7.352 -19.531 8.75 1 41.97 173 GLU A O 1
ATOM 1350 N N . GLU A 1 174 ? -6.602 -17.703 8.633 1 45.97 174 GLU A N 1
ATOM 1351 C CA . GLU A 1 174 ? -6.445 -17.828 7.184 1 45.97 174 GLU A CA 1
ATOM 1352 C C . GLU A 1 174 ? -5.648 -19.062 6.809 1 45.97 174 GLU A C 1
ATOM 1354 O O . GLU A 1 174 ? -4.77 -19.5 7.559 1 45.97 174 GLU A O 1
ATOM 1359 N N . LEU A 1 175 ? -6.383 -19.734 5.973 1 50.62 175 LEU A N 1
ATOM 1360 C CA . LEU A 1 175 ? -6.008 -21 5.359 1 50.62 175 LEU A CA 1
ATOM 1361 C C . LEU A 1 175 ? -4.539 -21 4.953 1 50.62 175 LEU A C 1
ATOM 1363 O O . LEU A 1 175 ? -4.18 -20.438 3.916 1 50.62 175 LEU A O 1
ATOM 1367 N N . GLU A 1 176 ? -3.787 -20.797 5.836 1 71.75 176 GLU A N 1
ATOM 1368 C CA . GLU A 1 176 ? -2.393 -20.781 5.406 1 71.75 176 GLU A CA 1
ATOM 1369 C C . GLU A 1 176 ? -1.924 -22.203 5.051 1 71.75 176 GLU A C 1
ATOM 1371 O O . GLU A 1 176 ? -1.15 -22.797 5.797 1 71.75 176 GLU A O 1
ATOM 1376 N N . TYR A 1 177 ? -2.816 -22.891 4.301 1 86.81 177 TYR A N 1
ATOM 1377 C CA . TYR A 1 177 ? -2.238 -24.094 3.705 1 86.81 177 TYR A CA 1
ATOM 1378 C C . TYR A 1 177 ? -2.082 -23.922 2.197 1 86.81 177 TYR A C 1
ATOM 1380 O O . TYR A 1 177 ? -2.736 -23.078 1.587 1 86.81 177 TYR A O 1
ATOM 1388 N N . PRO A 1 178 ? -1.231 -24.688 1.655 1 93.38 178 PRO A N 1
ATOM 1389 C CA . PRO A 1 178 ? -1.049 -24.609 0.204 1 93.38 178 PRO A CA 1
ATOM 1390 C C . PRO A 1 178 ? -2.33 -24.906 -0.569 1 93.38 178 PRO A C 1
ATOM 1392 O O . PRO A 1 178 ? -3.078 -25.812 -0.197 1 93.38 178 PRO A O 1
ATOM 1395 N N . GLN A 1 179 ? -2.645 -24.094 -1.548 1 94.12 179 GLN A N 1
ATOM 1396 C CA . GLN A 1 179 ? -3.785 -24.312 -2.434 1 94.12 179 GLN A CA 1
ATOM 1397 C C . GLN A 1 179 ? -3.334 -24.469 -3.881 1 94.12 179 GLN A C 1
ATOM 1399 O O . GLN A 1 179 ? -2.338 -23.875 -4.301 1 94.12 179 GLN A O 1
ATOM 1404 N N . TYR A 1 180 ? -4.098 -25.359 -4.598 1 96.94 180 TYR A N 1
ATOM 1405 C CA . TYR A 1 180 ? -3.723 -25.703 -5.961 1 96.94 180 TYR A CA 1
ATOM 1406 C C . TYR A 1 180 ? -4.902 -25.547 -6.91 1 96.94 180 TYR A C 1
ATOM 1408 O O . TYR A 1 180 ? -6.059 -25.703 -6.508 1 96.94 180 TYR A O 1
ATOM 1416 N N . THR A 1 181 ? -4.578 -25.25 -8.102 1 97.56 181 THR A N 1
ATOM 1417 C CA . THR A 1 181 ? -5.594 -25.188 -9.148 1 97.56 181 THR A CA 1
ATOM 1418 C C . THR A 1 181 ? -5.105 -25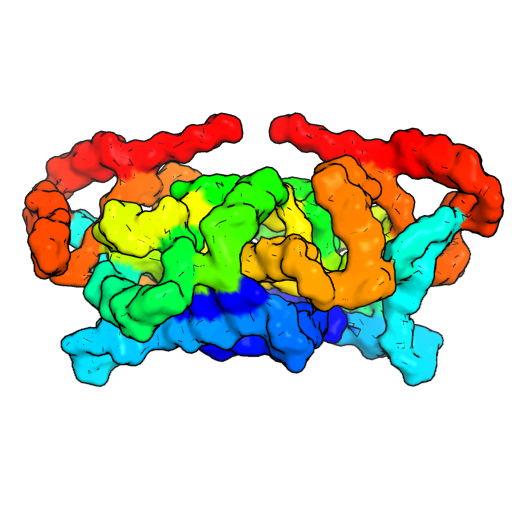.875 -10.422 1 97.56 181 THR A C 1
ATOM 1420 O O . THR A 1 181 ? -4.023 -26.453 -10.438 1 97.56 181 THR A O 1
ATOM 1423 N N . LYS A 1 182 ? -5.973 -25.875 -11.422 1 96.81 182 LYS A N 1
ATOM 1424 C CA . LYS A 1 182 ? -5.664 -26.547 -12.68 1 96.81 182 LYS A CA 1
ATOM 1425 C C . LYS A 1 182 ? -4.465 -25.906 -13.367 1 96.81 182 LYS A C 1
ATOM 1427 O O . LYS A 1 182 ? -4.234 -24.703 -13.234 1 96.81 182 LYS A O 1
ATOM 1432 N N . PRO A 1 183 ? -3.629 -26.719 -14.141 1 97.56 183 PRO A N 1
ATOM 1433 C CA . PRO A 1 183 ? -3.793 -28.141 -14.453 1 97.56 183 PRO A CA 1
ATOM 1434 C C . PRO A 1 183 ? -3.238 -29.047 -13.367 1 97.56 183 PRO A C 1
ATOM 1436 O O . PRO A 1 183 ? -2.48 -28.594 -12.5 1 97.56 183 PRO A O 1
ATOM 1439 N N . TYR A 1 184 ? -3.605 -30.25 -13.336 1 97.56 184 TYR A N 1
ATOM 1440 C CA . TYR A 1 184 ? -3.127 -31.234 -12.367 1 97.56 184 TYR A CA 1
ATOM 1441 C C . TYR A 1 184 ? -1.614 -31.391 -12.453 1 97.56 184 TYR A C 1
ATOM 1443 O O . TYR A 1 184 ? -0.927 -31.422 -11.43 1 97.56 184 TYR A O 1
ATOM 1451 N N . ASP A 1 185 ? -1.191 -31.516 -13.617 1 98.19 185 ASP A N 1
ATOM 1452 C CA . ASP A 1 185 ? 0.235 -31.672 -13.883 1 98.19 185 ASP A CA 1
ATOM 1453 C C . ASP A 1 185 ? 0.759 -30.547 -14.773 1 98.19 185 ASP A C 1
ATOM 1455 O O . ASP A 1 185 ? 0.315 -30.391 -15.906 1 98.19 185 ASP A O 1
ATOM 1459 N N . PHE A 1 186 ? 1.717 -29.75 -14.227 1 98.12 186 PHE A N 1
ATOM 1460 C CA . PHE A 1 186 ? 2.414 -28.703 -14.984 1 98.12 186 PHE A CA 1
ATOM 1461 C C . PHE A 1 186 ? 3.92 -28.938 -14.953 1 98.12 186 PHE A C 1
ATOM 1463 O O . PHE A 1 186 ? 4.578 -28.656 -13.953 1 98.12 186 PHE A O 1
ATOM 1470 N N . MET A 1 187 ? 4.449 -29.484 -16.047 1 97.69 187 MET A N 1
ATOM 1471 C CA . MET A 1 187 ? 5.883 -29.703 -16.219 1 97.69 187 MET A CA 1
ATOM 1472 C C . MET A 1 187 ? 6.406 -30.672 -15.141 1 97.69 187 MET A C 1
ATOM 1474 O O . MET A 1 187 ? 7.512 -30.484 -14.633 1 97.69 187 MET A O 1
ATOM 1478 N N . GLY A 1 188 ? 5.578 -31.562 -14.656 1 98.12 188 GLY A N 1
ATOM 1479 C CA . GLY A 1 188 ? 5.969 -32.531 -13.641 1 98.12 188 GLY A CA 1
ATOM 1480 C C . GLY A 1 188 ? 5.664 -32.062 -12.227 1 98.12 188 GLY A C 1
ATOM 1481 O O . GLY A 1 188 ? 5.828 -32.812 -11.273 1 98.12 188 GLY A O 1
ATOM 1482 N N . TRP A 1 189 ? 5.301 -30.812 -12.039 1 98.31 189 TRP A N 1
ATOM 1483 C CA . TRP A 1 189 ? 4.867 -30.312 -10.742 1 98.31 189 TRP A CA 1
ATOM 1484 C C . TRP A 1 189 ? 3.404 -30.656 -10.477 1 98.31 189 TRP A C 1
ATOM 1486 O O . TRP A 1 189 ? 2.504 -29.906 -10.852 1 98.31 189 TRP A O 1
ATOM 1496 N N . THR A 1 190 ? 3.146 -31.688 -9.789 1 98.12 190 THR A N 1
ATOM 1497 C CA . THR A 1 190 ? 1.79 -32.219 -9.695 1 98.12 190 THR A CA 1
ATOM 1498 C C . THR A 1 190 ? 1.108 -31.734 -8.414 1 98.12 190 THR A C 1
ATOM 1500 O O . THR A 1 190 ? 1.779 -31.391 -7.441 1 98.12 190 THR A O 1
ATOM 1503 N N . VAL A 1 191 ? -0.164 -31.734 -8.453 1 97.69 191 VAL A N 1
ATOM 1504 C CA . VAL A 1 191 ? -1.012 -31.469 -7.293 1 97.69 191 VAL A CA 1
ATOM 1505 C C . VAL A 1 191 ? -1.072 -32.719 -6.402 1 97.69 191 VAL A C 1
ATOM 1507 O O . VAL A 1 191 ? -1.146 -33.844 -6.898 1 97.69 191 VAL A O 1
ATOM 1510 N N . PRO A 1 192 ? -1 -32.5 -5.129 1 96.62 192 PRO A N 1
ATOM 1511 C CA . PRO A 1 192 ? -1.149 -33.656 -4.25 1 96.62 192 PRO A CA 1
ATOM 1512 C C . PRO A 1 192 ? -2.406 -34.469 -4.559 1 96.62 192 PRO A C 1
ATOM 1514 O O . PRO A 1 192 ? -3.5 -33.906 -4.652 1 96.62 192 PRO A O 1
ATOM 1517 N N . ASP A 1 193 ? -2.25 -35.75 -4.59 1 95.81 193 ASP A N 1
ATOM 1518 C CA . ASP A 1 193 ? -3.328 -36.656 -4.984 1 95.81 193 ASP A CA 1
ATOM 1519 C C . ASP A 1 193 ? -4.52 -36.531 -4.039 1 95.81 193 ASP A C 1
ATOM 1521 O O . ASP A 1 193 ? -5.668 -36.688 -4.457 1 95.81 193 ASP A O 1
ATOM 1525 N N . VAL A 1 194 ? -4.238 -36.25 -2.83 1 95.31 194 VAL A N 1
ATOM 1526 C CA . VAL A 1 194 ? -5.27 -36.188 -1.798 1 95.31 194 VAL A CA 1
ATOM 1527 C C . VAL A 1 194 ? -6.289 -35.094 -2.145 1 95.31 194 VAL A C 1
ATOM 1529 O O . VAL A 1 194 ? -7.441 -35.156 -1.707 1 95.31 194 VAL A O 1
ATOM 1532 N N . LEU A 1 195 ? -5.887 -34.156 -2.973 1 95.5 195 LEU A N 1
ATOM 1533 C CA . LEU A 1 195 ? -6.762 -33 -3.281 1 95.5 195 LEU A CA 1
ATOM 1534 C C . LEU A 1 195 ? -7.641 -33.312 -4.488 1 95.5 195 LEU A C 1
ATOM 1536 O O . LEU A 1 195 ? -8.547 -32.562 -4.816 1 95.5 195 LEU A O 1
ATOM 1540 N N . LEU A 1 196 ? -7.273 -34.344 -5.227 1 92.38 196 LEU A N 1
ATOM 1541 C CA . LEU A 1 196 ? -7.973 -34.688 -6.457 1 92.38 196 LEU A CA 1
ATOM 1542 C C . LEU A 1 196 ? -9.266 -35.438 -6.152 1 92.38 196 LEU A C 1
ATOM 1544 O O . LEU A 1 196 ? -10.195 -35.438 -6.957 1 92.38 196 LEU A O 1
ATOM 1548 N N . GLY A 1 197 ? -9.273 -36.031 -5.062 1 82.12 197 GLY A N 1
ATOM 1549 C CA . GLY A 1 197 ? -10.391 -36.938 -4.766 1 82.12 197 GLY A CA 1
ATOM 1550 C C . GLY A 1 197 ? -11.5 -36.25 -3.979 1 82.12 197 GLY A C 1
ATOM 1551 O O . GLY A 1 197 ? -11.438 -35.062 -3.719 1 82.12 197 GLY A O 1
ATOM 1552 N N . GLY A 1 198 ? -12.641 -36.656 -3.934 1 78.19 198 GLY A N 1
ATOM 1553 C CA . GLY A 1 198 ? -13.812 -36.188 -3.211 1 78.19 198 GLY A CA 1
ATOM 1554 C C . GLY A 1 198 ? -13.875 -36.688 -1.779 1 78.19 198 GLY A C 1
ATOM 1555 O O . GLY A 1 198 ? -14.961 -36.812 -1.216 1 78.19 198 GLY A O 1
ATOM 1556 N N . HIS A 1 199 ? -12.648 -36.938 -1.236 1 90.31 199 HIS A N 1
ATOM 1557 C CA . HIS A 1 199 ? -12.641 -37.406 0.15 1 90.31 199 HIS A CA 1
ATOM 1558 C C . HIS A 1 199 ? -12.445 -36.219 1.11 1 90.31 199 HIS A C 1
ATOM 1560 O O . HIS A 1 199 ? -11.328 -35.969 1.562 1 90.31 199 HIS A O 1
ATOM 1566 N N . HIS A 1 200 ? -13.398 -35.688 1.607 1 90.81 200 HIS A N 1
ATOM 1567 C CA . HIS A 1 200 ? -13.43 -34.438 2.373 1 90.81 200 HIS A CA 1
ATOM 1568 C C . HIS A 1 200 ? -12.617 -34.562 3.656 1 90.81 200 HIS A C 1
ATOM 1570 O O . HIS A 1 200 ? -11.906 -33.625 4.035 1 90.81 200 HIS A O 1
ATOM 1576 N N . GLU A 1 201 ? -12.734 -35.656 4.27 1 92.25 201 GLU A N 1
ATOM 1577 C CA . GLU A 1 201 ? -12.023 -35.875 5.527 1 92.25 201 GLU A CA 1
ATOM 1578 C C . GLU A 1 201 ? -10.516 -35.906 5.309 1 92.25 201 GLU A C 1
ATOM 1580 O O . GLU A 1 201 ? -9.75 -35.344 6.078 1 92.25 201 GLU A O 1
ATOM 1585 N N . GLU A 1 202 ? -10.109 -36.625 4.316 1 93.44 202 GLU A N 1
ATOM 1586 C CA . GLU A 1 202 ? -8.688 -36.719 4 1 93.44 202 GLU A CA 1
ATOM 1587 C C . GLU A 1 202 ? -8.117 -35.375 3.609 1 93.44 202 GLU A C 1
ATOM 1589 O O . GLU A 1 202 ? -6.98 -35.031 3.969 1 93.44 202 GLU A O 1
ATOM 1594 N N . ILE A 1 203 ? -8.867 -34.688 2.852 1 92.62 203 ILE A N 1
ATOM 1595 C CA . ILE A 1 203 ? -8.453 -33.375 2.436 1 92.62 203 ILE A CA 1
ATOM 1596 C C . ILE A 1 203 ? -8.328 -32.469 3.658 1 92.62 203 ILE A C 1
ATOM 1598 O O . ILE A 1 203 ? -7.344 -31.719 3.795 1 92.62 203 ILE A O 1
ATOM 1602 N N . ARG A 1 204 ? -9.266 -32.531 4.52 1 90.62 204 ARG A N 1
ATOM 1603 C CA . ARG A 1 204 ? -9.234 -31.734 5.746 1 90.62 204 ARG A CA 1
ATOM 1604 C C . ARG A 1 204 ? -7.977 -32.031 6.559 1 90.62 204 ARG A C 1
ATOM 1606 O O . ARG A 1 204 ? -7.297 -31.125 7.027 1 90.62 204 ARG A O 1
ATOM 1613 N N . LYS A 1 205 ? -7.699 -33.312 6.727 1 91.88 205 LYS A N 1
ATOM 1614 C CA . LYS A 1 205 ? -6.52 -33.719 7.48 1 91.88 205 LYS A CA 1
ATOM 1615 C C . LYS A 1 205 ? -5.242 -33.219 6.816 1 91.88 205 LYS A C 1
ATOM 1617 O O . LYS A 1 205 ? -4.32 -32.75 7.5 1 91.88 205 LYS A O 1
ATOM 1622 N N . TRP A 1 206 ? -5.258 -33.312 5.539 1 92.62 206 TRP A N 1
ATOM 1623 C CA . TRP A 1 206 ? -4.105 -32.844 4.781 1 92.62 206 TRP A CA 1
ATOM 1624 C C . TRP A 1 206 ? -3.904 -31.344 4.965 1 92.62 206 TRP A C 1
ATOM 1626 O O . TRP A 1 206 ? -2.779 -30.875 5.176 1 92.62 206 TRP A O 1
ATOM 1636 N N . ARG A 1 207 ? -4.969 -30.562 4.832 1 89.75 207 ARG A N 1
ATOM 1637 C CA . ARG A 1 207 ? -4.914 -29.109 5.004 1 89.75 207 ARG A CA 1
ATOM 1638 C C . ARG A 1 207 ? -4.441 -28.75 6.406 1 89.75 207 ARG A C 1
ATOM 1640 O O . ARG A 1 207 ? -3.627 -27.844 6.574 1 89.75 207 ARG A O 1
ATOM 1647 N N . GLN A 1 208 ? -4.875 -29.453 7.375 1 88.06 208 GLN A N 1
ATOM 1648 C CA . GLN A 1 208 ? -4.461 -29.203 8.75 1 88.06 208 GLN A CA 1
ATOM 1649 C C . GLN A 1 208 ? -2.977 -29.484 8.945 1 88.06 208 GLN A C 1
ATOM 1651 O O . GLN A 1 208 ? -2.27 -28.734 9.602 1 88.06 208 GLN A O 1
ATOM 1656 N N . LYS A 1 209 ? -2.547 -30.547 8.359 1 90.31 209 LYS A N 1
ATOM 1657 C CA . LYS A 1 209 ? -1.153 -30.969 8.477 1 90.31 209 LYS A CA 1
ATOM 1658 C C . LYS A 1 209 ? -0.222 -29.953 7.801 1 90.31 209 LYS A C 1
ATOM 1660 O O . LYS A 1 209 ? 0.905 -29.75 8.258 1 90.31 209 LYS A O 1
ATOM 1665 N N . ASN A 1 210 ? -0.708 -29.344 6.742 1 90.06 210 ASN A N 1
ATOM 1666 C CA . ASN A 1 210 ? 0.153 -28.469 5.938 1 90.06 210 ASN A CA 1
ATOM 1667 C C . ASN A 1 210 ? -0.083 -27 6.25 1 90.06 210 ASN A C 1
ATOM 1669 O O . ASN A 1 210 ? 0.329 -26.125 5.484 1 90.06 210 ASN A O 1
ATOM 1673 N N . ARG A 1 211 ? -0.741 -26.703 7.258 1 83.06 211 ARG A N 1
ATOM 1674 C CA . ARG A 1 211 ? -0.967 -25.328 7.656 1 83.06 211 ARG A CA 1
ATOM 1675 C C . ARG A 1 211 ? 0.334 -24.656 8.094 1 83.06 211 ARG A C 1
ATOM 1677 O O . ARG A 1 211 ? 1.153 -25.281 8.773 1 83.06 211 ARG A O 1
ATOM 1684 N N . LYS A 1 212 ? 0.697 -23.547 7.367 1 69.56 212 LYS A N 1
ATOM 1685 C CA . LYS A 1 212 ? 1.866 -22.766 7.758 1 69.56 212 LYS A CA 1
ATOM 1686 C C . LYS A 1 212 ? 1.645 -22.078 9.102 1 69.56 212 LYS A C 1
ATOM 1688 O O . LYS A 1 212 ? 0.553 -21.578 9.375 1 69.56 212 LYS A O 1
ATOM 1693 N N . THR A 1 213 ? 2.393 -22.5 10.117 1 55.22 213 THR A N 1
ATOM 1694 C CA . THR A 1 213 ? 2.367 -21.75 11.375 1 55.22 213 THR A CA 1
ATOM 1695 C C . THR A 1 213 ? 2.953 -20.359 11.188 1 55.22 213 THR A C 1
ATOM 1697 O O . THR A 1 213 ? 4.031 -20.203 10.617 1 55.22 213 THR A O 1
ATOM 1700 N N . ARG A 1 214 ? 2.227 -19.359 10.828 1 48.53 214 ARG A N 1
ATOM 1701 C CA . ARG A 1 214 ? 2.807 -18.016 10.844 1 48.53 214 ARG A CA 1
ATOM 1702 C C . ARG A 1 214 ? 3.656 -17.797 12.086 1 48.53 214 ARG A C 1
ATOM 1704 O O . ARG A 1 214 ? 3.189 -18.016 13.211 1 48.53 214 ARG A O 1
ATOM 1711 N N . ASN A 1 215 ? 4.879 -18.078 12.062 1 38.66 215 ASN A N 1
ATOM 1712 C CA . ASN A 1 215 ? 5.688 -17.688 13.211 1 38.66 215 ASN A CA 1
ATOM 1713 C C . ASN A 1 215 ? 5.418 -16.25 13.633 1 38.66 215 ASN A C 1
ATOM 1715 O O . ASN A 1 215 ? 5.766 -15.312 12.906 1 38.66 215 ASN A O 1
ATOM 1719 N N . HIS A 1 216 ? 4.289 -15.898 14.039 1 36.59 216 HIS A N 1
ATOM 1720 C CA . HIS A 1 216 ? 4.191 -14.641 14.773 1 36.59 216 HIS A CA 1
ATOM 1721 C C . HIS A 1 216 ? 5.352 -14.484 15.75 1 36.59 216 HIS A C 1
ATOM 1723 O O . HIS A 1 216 ? 5.371 -15.125 16.797 1 36.59 216 HIS A O 1
ATOM 1729 N N . SER A 1 217 ? 6.605 -14.578 15.25 1 29.5 217 SER A N 1
ATOM 1730 C CA . SER A 1 217 ? 7.527 -14.125 16.281 1 29.5 217 SER A CA 1
ATOM 1731 C C . SER A 1 217 ? 7.293 -12.656 16.625 1 29.5 217 SER A C 1
ATOM 1733 O O . SER A 1 217 ? 6.969 -11.852 15.742 1 29.5 217 SER A O 1
ATOM 1735 N N . MET B 1 1 ? 17.703 0.82 -11.375 1 96.69 1 MET B N 1
ATOM 1736 C CA . MET B 1 1 ? 16.969 -0.318 -10.836 1 96.69 1 MET B CA 1
ATOM 1737 C C . MET B 1 1 ? 15.727 -0.615 -11.68 1 96.69 1 MET B C 1
ATOM 1739 O O . MET B 1 1 ? 15.055 0.304 -12.141 1 96.69 1 MET B O 1
ATOM 1743 N N . ARG B 1 2 ? 15.445 -1.9 -11.867 1 98.38 2 ARG B N 1
ATOM 1744 C CA . ARG B 1 2 ? 14.328 -2.289 -12.719 1 98.38 2 ARG B CA 1
ATOM 1745 C C . ARG B 1 2 ? 13.305 -3.111 -11.938 1 98.38 2 ARG B C 1
ATOM 1747 O O . ARG B 1 2 ? 13.68 -4.027 -11.195 1 98.38 2 ARG B O 1
ATOM 1754 N N . PHE B 1 3 ? 12.047 -2.713 -12.141 1 98.81 3 PHE B N 1
ATOM 1755 C CA . PHE B 1 3 ? 10.953 -3.498 -11.586 1 98.81 3 PHE B CA 1
ATOM 1756 C C . PHE B 1 3 ? 10.039 -4.02 -12.688 1 98.81 3 PHE B C 1
ATOM 1758 O O . PHE B 1 3 ? 9.477 -3.236 -13.453 1 98.81 3 PHE B O 1
ATOM 1765 N N . ASN B 1 4 ? 9.93 -5.301 -12.781 1 98.94 4 ASN B N 1
ATOM 1766 C CA . ASN B 1 4 ? 8.844 -5.922 -13.539 1 98.94 4 ASN B CA 1
ATOM 1767 C C . ASN B 1 4 ? 7.641 -6.215 -12.641 1 98.94 4 ASN B C 1
ATOM 1769 O O . ASN B 1 4 ? 7.801 -6.645 -11.5 1 98.94 4 ASN B O 1
ATOM 1773 N N . PHE B 1 5 ? 6.477 -5.902 -13.195 1 98.94 5 PHE B N 1
ATOM 1774 C CA . PHE B 1 5 ? 5.25 -6.184 -12.453 1 98.94 5 PHE B CA 1
ATOM 1775 C C . PHE B 1 5 ? 4.371 -7.16 -13.227 1 98.94 5 PHE B C 1
ATOM 1777 O O . PHE B 1 5 ? 3.791 -6.809 -14.25 1 98.94 5 PHE B O 1
ATOM 1784 N N . ILE B 1 6 ? 4.273 -8.367 -12.797 1 98.94 6 ILE B N 1
ATOM 1785 C CA . ILE B 1 6 ? 3.285 -9.297 -13.344 1 98.94 6 ILE B CA 1
ATOM 1786 C C . ILE B 1 6 ? 1.951 -9.102 -12.625 1 98.94 6 ILE B C 1
ATOM 1788 O O . ILE B 1 6 ? 1.842 -9.367 -11.43 1 98.94 6 ILE B O 1
ATOM 1792 N N . THR B 1 7 ? 0.963 -8.656 -13.305 1 98.5 7 THR B N 1
ATOM 1793 C CA . THR B 1 7 ? -0.277 -8.195 -12.695 1 98.5 7 THR B CA 1
ATOM 1794 C C . THR B 1 7 ? -1.446 -8.336 -13.664 1 98.5 7 THR B C 1
ATOM 1796 O O . THR B 1 7 ? -1.243 -8.469 -14.875 1 98.5 7 THR B O 1
ATOM 1799 N N . LEU B 1 8 ? -2.654 -8.398 -13.172 1 97.56 8 LEU B N 1
ATOM 1800 C CA . LEU B 1 8 ? -3.863 -8.359 -13.984 1 97.56 8 LEU B CA 1
ATOM 1801 C C . LEU B 1 8 ? -4.23 -6.926 -14.352 1 97.56 8 LEU B C 1
ATOM 1803 O O . LEU B 1 8 ? -5.059 -6.699 -15.234 1 97.56 8 LEU B O 1
ATOM 1807 N N . PHE B 1 9 ? -3.568 -5.926 -13.727 1 97 9 PHE B N 1
ATOM 1808 C CA . PHE B 1 9 ? -3.975 -4.531 -13.867 1 97 9 PHE B CA 1
ATOM 1809 C C . PHE B 1 9 ? -2.766 -3.639 -14.117 1 97 9 PHE B C 1
ATOM 1811 O O . PHE B 1 9 ? -2.424 -2.799 -13.281 1 97 9 PHE B O 1
ATOM 1818 N N . PRO B 1 10 ? -2.186 -3.723 -15.297 1 97.81 10 PRO B N 1
ATOM 1819 C CA . PRO B 1 10 ? -0.997 -2.918 -15.586 1 97.81 10 PRO B CA 1
ATOM 1820 C C . PRO B 1 10 ? -1.247 -1.419 -15.43 1 97.81 10 PRO B C 1
ATOM 1822 O O . PRO B 1 10 ? -0.329 -0.667 -15.094 1 97.81 10 PRO B O 1
ATOM 1825 N N . GLU B 1 11 ? -2.453 -0.981 -15.602 1 95.75 11 GLU B N 1
ATOM 1826 C CA . GLU B 1 11 ? -2.799 0.435 -15.531 1 95.75 11 GLU B CA 1
ATOM 1827 C C . GLU B 1 11 ? -2.609 0.978 -14.117 1 95.75 11 GLU B C 1
ATOM 1829 O O . GLU B 1 11 ? -2.273 2.15 -13.938 1 95.75 11 GLU B O 1
ATOM 1834 N N . LYS B 1 12 ? -2.828 0.136 -13.086 1 95.81 12 LYS B N 1
ATOM 1835 C CA . LYS B 1 12 ? -2.613 0.563 -11.703 1 95.81 12 LYS B CA 1
ATOM 1836 C C . LYS B 1 12 ? -1.141 0.869 -11.445 1 95.81 12 LYS B C 1
ATOM 1838 O O . LYS B 1 12 ? -0.814 1.817 -10.734 1 95.81 12 LYS B O 1
ATOM 1843 N N . ILE B 1 13 ? -0.296 0.068 -12.07 1 97.38 13 ILE B N 1
ATOM 1844 C CA . ILE B 1 13 ? 1.144 0.237 -11.906 1 97.38 13 ILE B CA 1
ATOM 1845 C C . ILE B 1 13 ? 1.595 1.527 -12.586 1 97.38 13 ILE B C 1
ATOM 1847 O O . ILE B 1 13 ? 2.24 2.373 -11.961 1 97.38 13 ILE B O 1
ATOM 1851 N N . THR B 1 14 ? 1.197 1.668 -13.805 1 96.62 14 THR B N 1
ATOM 1852 C CA . THR B 1 14 ? 1.635 2.811 -14.594 1 96.62 14 THR B CA 1
ATOM 1853 C C . THR B 1 14 ? 1.156 4.117 -13.969 1 96.62 14 THR B C 1
ATOM 1855 O O . THR B 1 14 ? 1.906 5.094 -13.914 1 96.62 14 THR B O 1
ATOM 1858 N N . SER B 1 15 ? -0.043 4.113 -13.516 1 95.31 15 SER B N 1
ATOM 1859 C CA . SER B 1 15 ? -0.628 5.32 -12.953 1 95.31 15 SER B CA 1
ATOM 1860 C C . SER B 1 15 ? 0.15 5.785 -11.727 1 95.31 15 SER B C 1
ATOM 1862 O O . SER B 1 15 ? 0.381 6.984 -11.547 1 95.31 15 SER B O 1
ATOM 1864 N N . TYR B 1 16 ? 0.571 4.883 -10.898 1 95.88 16 TYR B N 1
ATOM 1865 C CA . TYR B 1 16 ? 1.296 5.242 -9.688 1 95.88 16 TYR B CA 1
ATOM 1866 C C . TYR B 1 16 ? 2.631 5.898 -10.023 1 95.88 16 TYR B C 1
ATOM 1868 O O . TYR B 1 16 ? 3.057 6.836 -9.352 1 95.88 16 TYR B O 1
ATOM 1876 N N . PHE B 1 17 ? 3.221 5.473 -11.07 1 96.44 17 PHE B N 1
ATOM 1877 C CA . PHE B 1 17 ? 4.566 5.926 -11.398 1 96.44 17 PHE B CA 1
ATOM 1878 C C . PHE B 1 17 ? 4.523 7.07 -12.406 1 96.44 17 PHE B C 1
ATOM 1880 O O . PHE B 1 17 ? 5.535 7.391 -13.031 1 96.44 17 PHE B O 1
ATOM 1887 N N . ASP B 1 18 ? 3.393 7.664 -12.555 1 94.69 18 ASP B N 1
ATOM 1888 C CA . ASP B 1 18 ? 3.238 8.766 -13.492 1 94.69 18 ASP B CA 1
ATOM 1889 C C . ASP B 1 18 ? 3.432 10.117 -12.797 1 94.69 18 ASP B C 1
ATOM 1891 O O . ASP B 1 18 ? 3.725 11.117 -13.453 1 94.69 18 ASP B O 1
ATOM 1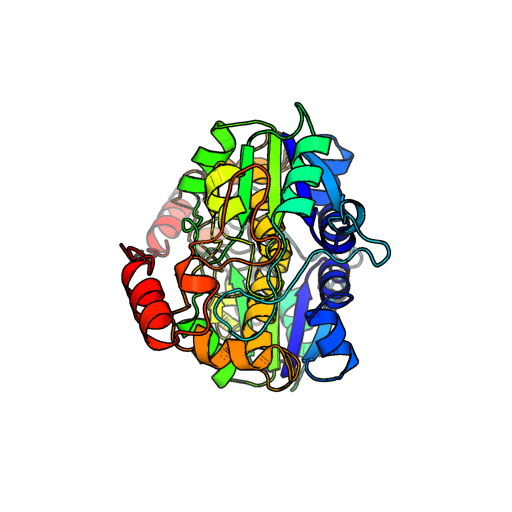895 N N . THR B 1 19 ? 3.238 10.156 -11.523 1 92.06 19 THR B N 1
ATOM 1896 C CA . THR B 1 19 ? 3.287 11.438 -10.828 1 92.06 19 THR B CA 1
ATOM 1897 C C . THR B 1 19 ? 4.094 11.32 -9.539 1 92.06 19 THR B C 1
ATOM 1899 O O . THR B 1 19 ? 4.434 10.219 -9.109 1 92.06 19 THR B O 1
ATOM 1902 N N . GLY B 1 20 ? 4.438 12.508 -9.023 1 91.75 20 GLY B N 1
ATOM 1903 C CA . GLY B 1 20 ? 5.141 12.539 -7.75 1 91.75 20 GLY B CA 1
ATOM 1904 C C . GLY B 1 20 ? 6.59 12.102 -7.855 1 91.75 20 GLY B C 1
ATOM 1905 O O . GLY B 1 20 ? 7.164 12.102 -8.945 1 91.75 20 GLY B O 1
ATOM 1906 N N . ILE B 1 21 ? 7.09 11.758 -6.781 1 91.81 21 ILE B N 1
ATOM 1907 C CA . ILE B 1 21 ? 8.492 11.359 -6.684 1 91.81 21 ILE B CA 1
ATOM 1908 C C . ILE B 1 21 ? 8.742 10.133 -7.566 1 91.81 21 ILE B C 1
ATOM 1910 O O . ILE B 1 21 ? 9.695 10.109 -8.344 1 91.81 21 ILE B O 1
ATOM 1914 N N . PRO B 1 22 ? 7.855 9.141 -7.523 1 94.19 22 PRO B N 1
ATOM 1915 C CA . PRO B 1 22 ? 8.078 7.98 -8.391 1 94.19 22 PRO B CA 1
ATOM 1916 C C . PRO B 1 22 ? 8.055 8.336 -9.875 1 94.19 22 PRO B C 1
ATOM 1918 O O . PRO B 1 22 ? 8.867 7.824 -10.648 1 94.19 22 PRO B O 1
ATOM 1921 N N . GLY B 1 23 ? 7.145 9.195 -10.219 1 95.12 23 GLY B N 1
ATOM 1922 C CA . GLY B 1 23 ? 7.086 9.625 -11.609 1 95.12 23 GLY B CA 1
ATOM 1923 C C . GLY B 1 23 ? 8.359 10.312 -12.07 1 95.12 23 GLY B C 1
ATOM 1924 O O . GLY B 1 23 ? 8.844 10.055 -13.172 1 95.12 23 GLY B O 1
ATOM 1925 N N . LYS B 1 24 ? 8.836 11.195 -11.289 1 94.25 24 LYS B N 1
ATOM 1926 C CA . LYS B 1 24 ? 10.086 11.891 -11.594 1 94.25 24 LYS B CA 1
ATOM 1927 C C . LYS B 1 24 ? 11.242 10.906 -11.75 1 94.25 24 LYS B C 1
ATOM 1929 O O . LYS B 1 24 ? 12.07 11.047 -12.656 1 94.25 24 LYS B O 1
ATOM 1934 N N . ALA B 1 25 ? 11.258 9.953 -10.852 1 95.31 25 ALA B N 1
ATOM 1935 C CA . ALA B 1 25 ? 12.328 8.961 -10.867 1 95.31 25 ALA B CA 1
ATOM 1936 C C . ALA B 1 25 ? 12.32 8.164 -12.172 1 95.31 25 ALA B C 1
ATOM 1938 O O . ALA B 1 25 ? 13.375 7.859 -12.727 1 95.31 25 ALA B O 1
ATOM 1939 N N . VAL B 1 26 ? 11.164 7.84 -12.68 1 97.12 26 VAL B N 1
ATOM 1940 C CA . VAL B 1 26 ? 11.039 7.102 -13.938 1 97.12 26 VAL B CA 1
ATOM 1941 C C . VAL B 1 26 ? 11.484 7.984 -15.102 1 97.12 26 VAL B C 1
ATOM 1943 O O . VAL B 1 26 ? 12.258 7.551 -15.953 1 97.12 26 VAL B O 1
ATOM 1946 N N . LYS B 1 27 ? 11.062 9.211 -15.086 1 96.19 27 LYS B N 1
ATOM 1947 C CA . LYS B 1 27 ? 11.398 10.156 -16.141 1 96.19 27 LYS B CA 1
ATOM 1948 C C . LYS B 1 27 ? 12.898 10.398 -16.203 1 96.19 27 LYS B C 1
ATOM 1950 O O . LYS B 1 27 ? 13.469 10.562 -17.297 1 96.19 27 LYS B O 1
ATOM 1955 N N . GLN B 1 28 ? 13.539 10.367 -15.086 1 95.69 28 GLN B N 1
ATOM 1956 C CA . GLN B 1 28 ? 14.969 10.648 -15 1 95.69 28 GLN B CA 1
ATOM 1957 C C . GLN B 1 28 ? 15.789 9.383 -15.234 1 95.69 28 GLN B C 1
ATOM 1959 O O . GLN B 1 28 ? 17.016 9.43 -15.234 1 95.69 28 GLN B O 1
ATOM 1964 N N . GLY B 1 29 ? 15.164 8.289 -15.305 1 96.12 29 GLY B N 1
ATOM 1965 C CA . GLY B 1 29 ? 15.852 7.047 -15.602 1 96.12 29 GLY B CA 1
ATOM 1966 C C . GLY B 1 29 ? 16.469 6.398 -14.375 1 96.12 29 GLY B C 1
ATOM 1967 O O . GLY B 1 29 ? 17.297 5.504 -14.492 1 96.12 29 GLY B O 1
ATOM 1968 N N . VAL B 1 30 ? 16.078 6.879 -13.219 1 95.62 30 VAL B N 1
ATOM 1969 C CA . VAL B 1 30 ? 16.578 6.348 -11.961 1 95.62 30 VAL B CA 1
ATOM 1970 C C . VAL B 1 30 ? 15.984 4.965 -11.703 1 95.62 30 VAL B C 1
ATOM 1972 O O . VAL B 1 30 ? 16.672 4.066 -11.203 1 95.62 30 VAL B O 1
ATOM 1975 N N . VAL B 1 31 ? 14.672 4.828 -12.039 1 97.38 31 VAL B N 1
ATOM 1976 C CA . VAL B 1 31 ? 13.969 3.555 -11.922 1 97.38 31 VAL B CA 1
ATOM 1977 C C . VAL B 1 31 ? 13.266 3.229 -13.242 1 97.38 31 VAL B C 1
ATOM 1979 O O . VAL B 1 31 ? 12.766 4.125 -13.922 1 97.38 31 VAL B O 1
ATOM 1982 N N . GLU B 1 32 ? 13.305 1.982 -13.578 1 98.31 32 GLU B N 1
ATOM 1983 C CA . GLU B 1 32 ? 12.602 1.481 -14.75 1 98.31 32 GLU B CA 1
ATOM 1984 C C . GLU B 1 32 ? 11.438 0.576 -14.359 1 98.31 32 GLU B C 1
ATOM 1986 O O . GLU B 1 32 ? 11.602 -0.333 -13.539 1 98.31 32 GLU B O 1
ATOM 1991 N N . ILE B 1 33 ? 10.32 0.846 -14.93 1 98.56 33 ILE B N 1
ATOM 1992 C CA . ILE B 1 33 ? 9.109 0.092 -14.609 1 98.56 33 ILE B CA 1
ATOM 1993 C C . ILE B 1 33 ? 8.641 -0.67 -15.852 1 98.56 33 ILE B C 1
ATOM 1995 O O . ILE B 1 33 ? 8.516 -0.091 -16.938 1 98.56 33 ILE B O 1
ATOM 1999 N N . ASN B 1 34 ? 8.352 -1.943 -15.68 1 98.75 34 ASN B N 1
ATOM 2000 C CA . ASN B 1 34 ? 7.871 -2.797 -16.766 1 98.75 34 ASN B CA 1
ATOM 2001 C C . ASN B 1 34 ? 6.648 -3.604 -16.344 1 98.75 34 ASN B C 1
ATOM 2003 O O . ASN B 1 34 ? 6.777 -4.723 -15.836 1 98.75 34 ASN B O 1
ATOM 2007 N N . PRO B 1 35 ? 5.457 -3.027 -16.531 1 98.62 35 PRO B N 1
ATOM 2008 C CA . PRO B 1 35 ? 4.258 -3.82 -16.266 1 98.62 35 PRO B CA 1
ATOM 2009 C C . PRO B 1 35 ? 4.059 -4.953 -17.266 1 98.62 35 PRO B C 1
ATOM 2011 O O . PRO B 1 35 ? 4.23 -4.754 -18.469 1 98.62 35 PRO B O 1
ATOM 2014 N N . VAL B 1 36 ? 3.795 -6.117 -16.828 1 98.75 36 VAL B N 1
ATOM 2015 C CA . VAL B 1 36 ? 3.531 -7.32 -17.609 1 98.75 36 VAL B CA 1
ATOM 2016 C C . VAL B 1 36 ? 2.104 -7.797 -17.359 1 98.75 36 VAL B C 1
ATOM 2018 O O . VAL B 1 36 ? 1.776 -8.234 -16.25 1 98.75 36 VAL B O 1
ATOM 2021 N N . HIS B 1 37 ? 1.269 -7.73 -18.375 1 98.69 37 HIS B N 1
ATOM 2022 C CA . HIS B 1 37 ? -0.12 -8.156 -18.234 1 98.69 37 HIS B CA 1
ATOM 2023 C C . HIS B 1 37 ? -0.232 -9.672 -18.234 1 98.69 37 HIS B C 1
ATOM 2025 O O . HIS B 1 37 ? -0.017 -10.32 -19.266 1 98.69 37 HIS B O 1
ATOM 2031 N N . LEU B 1 38 ? -0.66 -10.195 -17.172 1 98.69 38 LEU B N 1
ATOM 2032 C CA . LEU B 1 38 ? -0.662 -11.641 -16.984 1 98.69 38 LEU B CA 1
ATOM 2033 C C . LEU B 1 38 ? -1.562 -12.32 -18 1 98.69 38 LEU B C 1
ATOM 2035 O O . LEU B 1 38 ? -1.259 -13.422 -18.469 1 98.69 38 LEU B O 1
ATOM 2039 N N . ARG B 1 39 ? -2.596 -11.688 -18.406 1 98.38 39 ARG B N 1
ATOM 2040 C CA . ARG B 1 39 ? -3.574 -12.281 -19.297 1 98.38 39 ARG B CA 1
ATOM 2041 C C . ARG B 1 39 ? -2.965 -12.539 -20.672 1 98.38 39 ARG B C 1
ATOM 2043 O O . ARG B 1 39 ? -3.463 -13.367 -21.438 1 98.38 39 ARG B O 1
ATOM 2050 N N . ASP B 1 40 ? -1.959 -11.812 -21.031 1 98.19 40 ASP B N 1
ATOM 2051 C CA . ASP B 1 40 ? -1.279 -12.016 -22.297 1 98.19 40 ASP B CA 1
ATOM 2052 C C . ASP B 1 40 ? -0.604 -13.383 -22.359 1 98.19 40 ASP B C 1
ATOM 2054 O O . ASP B 1 40 ? -0.181 -13.828 -23.422 1 98.19 40 ASP B O 1
ATOM 2058 N N . PHE B 1 41 ? -0.589 -14.039 -21.219 1 98.5 41 PHE B N 1
ATOM 2059 C CA . PHE B 1 41 ? 0.14 -15.297 -21.156 1 98.5 41 PHE B CA 1
ATOM 2060 C C . PHE B 1 41 ? -0.807 -16.453 -20.859 1 98.5 41 PHE B C 1
ATOM 2062 O O . PHE B 1 41 ? -0.371 -17.531 -20.438 1 98.5 41 PHE B O 1
ATOM 2069 N N . ALA B 1 42 ? -2.033 -16.156 -21 1 97.25 42 ALA B N 1
ATOM 2070 C CA . ALA B 1 42 ? -3.014 -17.234 -20.953 1 97.25 42 ALA B CA 1
ATOM 2071 C C . ALA B 1 42 ? -2.807 -18.219 -22.094 1 97.25 42 ALA B C 1
ATOM 2073 O O . ALA B 1 42 ? -2.273 -17.859 -23.141 1 97.25 42 ALA B O 1
ATOM 2074 N N . ASP B 1 43 ? -3.131 -19.406 -21.969 1 93.69 43 ASP B N 1
ATOM 2075 C CA . ASP B 1 43 ? -2.998 -20.422 -23.016 1 93.69 43 ASP B CA 1
ATOM 2076 C C . ASP B 1 43 ? -4.363 -20.797 -23.594 1 93.69 43 ASP B C 1
ATOM 2078 O O . ASP B 1 43 ? -4.566 -21.938 -24.016 1 93.69 43 ASP B O 1
ATOM 2082 N N . ASN B 1 44 ? -5.309 -19.891 -23.469 1 93.62 44 ASN B N 1
ATOM 2083 C CA . ASN B 1 44 ? -6.66 -20.125 -23.969 1 93.62 44 ASN B CA 1
ATOM 2084 C C . ASN B 1 44 ? -7.23 -18.875 -24.641 1 93.62 44 ASN B C 1
ATOM 2086 O O . ASN B 1 44 ? -6.715 -17.781 -24.453 1 93.62 44 ASN B O 1
ATOM 2090 N N . LYS B 1 45 ? -8.297 -19.062 -25.406 1 92.56 45 LYS B N 1
ATOM 2091 C CA . LYS B 1 45 ? -8.867 -18.016 -26.25 1 92.56 45 LYS B CA 1
ATOM 2092 C C . LYS B 1 45 ? -9.5 -16.906 -25.391 1 92.56 45 LYS B C 1
ATOM 2094 O O . LYS B 1 45 ? -9.586 -15.758 -25.828 1 92.56 45 LYS B O 1
ATOM 2099 N N . HIS B 1 46 ? -9.852 -17.188 -24.219 1 93.06 46 HIS B N 1
ATOM 2100 C CA . HIS B 1 46 ? -10.594 -16.234 -23.391 1 93.06 46 HIS B CA 1
ATOM 2101 C C . HIS B 1 46 ? -9.664 -15.508 -22.438 1 93.06 46 HIS B C 1
ATOM 2103 O O . HIS B 1 46 ? -10.117 -14.742 -21.578 1 93.06 46 HIS B O 1
ATOM 2109 N N . GLN B 1 47 ? -8.352 -15.766 -22.484 1 95.62 47 GLN B N 1
ATOM 2110 C CA . GLN B 1 47 ? -7.332 -15.133 -21.656 1 95.62 47 GLN B CA 1
ATOM 2111 C C . GLN B 1 47 ? -7.605 -15.367 -20.172 1 95.62 47 GLN B C 1
ATOM 2113 O O . GLN B 1 47 ? -7.398 -14.477 -19.359 1 95.62 47 GLN B O 1
ATOM 2118 N N . LYS B 1 48 ? -8.164 -16.531 -20 1 96.44 48 LYS B N 1
ATOM 2119 C CA . LYS B 1 48 ? -8.406 -16.938 -18.625 1 96.44 48 LYS B CA 1
ATOM 2120 C C . LYS B 1 48 ? -7.105 -17.375 -17.938 1 96.44 48 LYS B C 1
ATOM 2122 O O . LYS B 1 48 ? -6.336 -18.156 -18.5 1 96.44 48 LYS B O 1
ATOM 2127 N N . VAL B 1 49 ? -6.895 -16.828 -16.734 1 98.38 49 VAL B N 1
ATOM 2128 C CA . VAL B 1 49 ? -5.629 -17.109 -16.062 1 98.38 49 VAL B CA 1
ATOM 2129 C C . VAL B 1 49 ? -5.895 -17.641 -14.664 1 98.38 49 VAL B C 1
ATOM 2131 O O . VAL B 1 49 ? -4.98 -17.734 -13.844 1 98.38 49 VAL B O 1
ATOM 2134 N N . ASP B 1 50 ? -7.094 -17.891 -14.305 1 97 50 ASP B N 1
ATOM 2135 C CA . ASP B 1 50 ? -7.512 -18.391 -12.992 1 97 50 ASP B CA 1
ATOM 2136 C C . ASP B 1 50 ? -8.422 -19.609 -13.133 1 97 50 ASP B C 1
ATOM 2138 O O . ASP B 1 50 ? -8.93 -19.891 -14.219 1 97 50 ASP B O 1
ATOM 2142 N N . ASP B 1 51 ? -8.555 -20.359 -12.086 1 96.88 51 ASP B N 1
ATOM 2143 C CA . ASP B 1 51 ? -9.445 -21.516 -12.062 1 96.88 51 ASP B CA 1
ATOM 2144 C C . ASP B 1 51 ? -9.828 -21.875 -10.625 1 96.88 51 ASP B C 1
ATOM 2146 O O . ASP B 1 51 ? -9.328 -21.281 -9.672 1 96.88 51 ASP B O 1
ATOM 2150 N N . THR B 1 52 ? -10.75 -22.828 -10.5 1 95.31 52 THR B N 1
ATOM 2151 C CA . THR B 1 52 ? -11.258 -23.25 -9.203 1 95.31 52 THR B CA 1
ATOM 2152 C C . THR B 1 52 ? -10.188 -24.016 -8.43 1 95.31 52 THR B C 1
ATOM 2154 O O . THR B 1 52 ? -9.219 -24.5 -9.016 1 95.31 52 THR B O 1
ATOM 2157 N N . ILE B 1 53 ? -10.375 -24.141 -7.188 1 93.94 53 ILE B N 1
ATOM 2158 C CA . ILE B 1 53 ? -9.391 -24.703 -6.266 1 93.94 53 ILE B CA 1
ATOM 2159 C C . ILE B 1 53 ? -9.586 -26.203 -6.145 1 93.94 53 ILE B C 1
ATOM 2161 O O . ILE B 1 53 ? -10.711 -26.688 -5.977 1 93.94 53 ILE B O 1
ATOM 2165 N N . TYR B 1 54 ? -8.477 -27.016 -6.27 1 95.19 54 TYR B N 1
ATOM 2166 C CA . TYR B 1 54 ? -8.539 -28.438 -5.992 1 95.19 54 TYR B CA 1
ATOM 2167 C C . TYR B 1 54 ? -8.914 -28.688 -4.535 1 95.19 54 TYR B C 1
ATOM 2169 O O . TYR B 1 54 ? -8.414 -28.016 -3.633 1 95.19 54 TYR B O 1
ATOM 2177 N N . GLY B 1 55 ? -9.719 -29.766 -4.316 1 91.25 55 GLY B N 1
ATOM 2178 C CA . GLY B 1 55 ? -10.156 -30.062 -2.965 1 91.25 55 GLY B CA 1
ATOM 2179 C C . GLY B 1 55 ? -11.367 -29.25 -2.535 1 91.25 55 GLY B C 1
ATOM 2180 O O . GLY B 1 55 ? -11.93 -29.484 -1.464 1 91.25 55 GLY B O 1
ATOM 2181 N N . GLY B 1 56 ? -11.719 -28.344 -3.414 1 86.25 56 GLY B N 1
ATOM 2182 C CA . GLY B 1 56 ? -12.891 -27.531 -3.117 1 86.25 56 GLY B CA 1
ATOM 2183 C C . GLY B 1 56 ? -12.555 -26.25 -2.359 1 86.25 56 GLY B C 1
ATOM 2184 O O . GLY B 1 56 ? -11.445 -26.109 -1.852 1 86.25 56 GLY B O 1
ATOM 2185 N N . GLY B 1 57 ? -13.523 -25.266 -2.34 1 80.25 57 GLY B N 1
ATOM 2186 C CA . GLY B 1 57 ? -13.375 -23.969 -1.69 1 80.25 57 GLY B CA 1
ATOM 2187 C C . GLY B 1 57 ? -13.875 -22.828 -2.535 1 80.25 57 GLY B C 1
ATOM 2188 O O . GLY B 1 57 ? -14.023 -22.953 -3.752 1 80.25 57 GLY B O 1
ATOM 2189 N N . PRO B 1 58 ? -14.203 -21.812 -1.878 1 82.06 58 PRO B N 1
ATOM 2190 C CA . PRO B 1 58 ? -14.68 -20.641 -2.617 1 82.06 58 PRO B CA 1
ATOM 2191 C C . PRO B 1 58 ? -13.562 -19.906 -3.363 1 82.06 58 PRO B C 1
ATOM 2193 O O . PRO B 1 58 ? -12.383 -20.047 -3 1 82.06 58 PRO B O 1
ATOM 2196 N N . GLY B 1 59 ? -13.969 -19.344 -4.492 1 88.25 59 GLY B N 1
ATOM 2197 C CA . GLY B 1 59 ? -13.062 -18.422 -5.172 1 88.25 59 GLY B CA 1
ATOM 2198 C C . GLY B 1 59 ? -12.211 -19.109 -6.23 1 88.25 59 GLY B C 1
ATOM 2199 O O . GLY B 1 59 ? -12.539 -20.203 -6.684 1 88.25 59 GLY B O 1
ATOM 2200 N N . MET B 1 60 ? -11.203 -18.359 -6.691 1 93.38 60 MET B N 1
ATOM 2201 C CA . MET B 1 60 ? -10.32 -18.797 -7.77 1 93.38 60 MET B CA 1
ATOM 2202 C C . MET B 1 60 ? -8.859 -18.547 -7.398 1 93.38 60 MET B C 1
ATOM 2204 O O . MET B 1 60 ? -8.562 -17.75 -6.516 1 93.38 60 MET B O 1
ATOM 2208 N N . LEU B 1 61 ? -8.047 -19.344 -7.988 1 95.56 61 LEU B N 1
ATOM 2209 C CA . LEU B 1 61 ? -6.609 -19.141 -7.879 1 95.56 61 LEU B CA 1
ATOM 2210 C C . LEU B 1 61 ? -6.008 -18.781 -9.234 1 95.56 61 LEU B C 1
ATOM 2212 O O . LEU B 1 61 ? -6.449 -19.281 -10.266 1 95.56 61 LEU B O 1
ATOM 2216 N N . LEU B 1 62 ? -4.996 -17.938 -9.188 1 97.69 62 LEU B N 1
ATOM 2217 C CA . LEU B 1 62 ? -4.211 -17.75 -10.406 1 97.69 62 LEU B CA 1
ATOM 2218 C C . LEU B 1 62 ? -3.43 -19.016 -10.742 1 97.69 62 LEU B C 1
ATOM 2220 O O . LEU B 1 62 ? -2.826 -19.641 -9.867 1 97.69 62 LEU B O 1
ATOM 2224 N N . GLN B 1 63 ? -3.424 -19.328 -11.977 1 98.62 63 GLN B N 1
ATOM 2225 C CA . GLN B 1 63 ? -2.809 -20.562 -12.453 1 98.62 63 GLN B CA 1
ATOM 2226 C C . GLN B 1 63 ? -1.292 -20.438 -12.531 1 98.62 63 GLN B C 1
ATOM 2228 O O . GLN B 1 63 ? -0.775 -19.344 -12.812 1 98.62 63 GLN B O 1
ATOM 2233 N N . VAL B 1 64 ? -0.609 -21.578 -12.359 1 98.69 64 VAL B N 1
ATOM 2234 C CA . VAL B 1 64 ? 0.849 -21.609 -12.398 1 98.69 64 VAL B CA 1
ATOM 2235 C C . VAL B 1 64 ? 1.327 -21.359 -13.828 1 98.69 64 VAL B C 1
ATOM 2237 O O . VAL B 1 64 ? 2.35 -20.703 -14.047 1 98.69 64 VAL B O 1
ATOM 2240 N N . GLY B 1 65 ? 0.64 -21.797 -14.82 1 98.69 65 GLY B N 1
ATOM 2241 C CA . GLY B 1 65 ? 1.034 -21.734 -16.219 1 98.69 65 GLY B CA 1
ATOM 2242 C C . GLY B 1 65 ? 1.287 -20.312 -16.703 1 98.69 65 GLY B C 1
ATOM 2243 O O . GLY B 1 65 ? 2.395 -20 -17.141 1 98.69 65 GLY B O 1
ATOM 2244 N N . PRO B 1 66 ? 0.243 -19.484 -16.625 1 98.75 66 PRO B N 1
ATOM 2245 C CA . PRO B 1 66 ? 0.421 -18.094 -17.078 1 98.75 66 PRO B CA 1
ATOM 2246 C C . PRO B 1 66 ? 1.567 -17.391 -16.359 1 98.75 66 PRO B C 1
ATOM 2248 O O . PRO B 1 66 ? 2.312 -16.625 -16.984 1 98.75 66 PRO B O 1
ATOM 2251 N N . ILE B 1 67 ? 1.734 -17.594 -15.086 1 98.88 67 ILE B N 1
ATOM 2252 C CA . ILE B 1 67 ? 2.797 -16.953 -14.32 1 98.88 67 ILE B CA 1
ATOM 2253 C C . ILE B 1 67 ? 4.156 -17.453 -14.797 1 98.88 67 ILE B C 1
ATOM 2255 O O . ILE B 1 67 ? 5.09 -16.672 -14.977 1 98.88 67 ILE B O 1
ATOM 2259 N N . TYR B 1 68 ? 4.266 -18.766 -14.992 1 98.81 68 TYR B N 1
ATOM 2260 C CA . TYR B 1 68 ? 5.484 -19.359 -15.531 1 98.81 68 TYR B CA 1
ATOM 2261 C C . TYR B 1 68 ? 5.867 -18.719 -16.859 1 98.81 68 TYR B C 1
ATOM 2263 O O . TYR B 1 68 ? 7.008 -18.297 -17.047 1 98.81 68 TYR B O 1
ATOM 2271 N N . ARG B 1 69 ? 4.941 -18.625 -17.766 1 98.81 69 ARG B N 1
ATOM 2272 C CA . ARG B 1 69 ? 5.203 -18.094 -19.094 1 98.81 69 ARG B CA 1
ATOM 2273 C C . ARG B 1 69 ? 5.57 -16.609 -19.047 1 98.81 69 ARG B C 1
ATOM 2275 O O . ARG B 1 69 ? 6.426 -16.156 -19.797 1 98.81 69 ARG B O 1
ATOM 2282 N N . ALA B 1 70 ? 4.902 -15.852 -18.188 1 98.88 70 ALA B N 1
ATOM 2283 C CA . ALA B 1 70 ? 5.258 -14.445 -18 1 98.88 70 ALA B CA 1
ATOM 2284 C C . ALA B 1 70 ? 6.703 -14.305 -17.531 1 98.88 70 ALA B C 1
ATOM 2286 O O . ALA B 1 70 ? 7.449 -13.477 -18.062 1 98.88 70 ALA B O 1
ATOM 2287 N N . LEU B 1 71 ? 7.082 -15.117 -16.547 1 98.88 71 LEU B N 1
ATOM 2288 C CA . LEU B 1 71 ? 8.445 -15.07 -16.031 1 98.88 71 LEU B CA 1
ATOM 2289 C C . LEU B 1 71 ? 9.453 -15.469 -17.094 1 98.88 71 LEU B C 1
ATOM 2291 O O . LEU B 1 71 ? 10.5 -14.836 -17.234 1 98.88 71 LEU B O 1
ATOM 2295 N N . GLU B 1 72 ? 9.125 -16.469 -17.875 1 98.56 72 GLU B N 1
ATOM 2296 C CA . GLU B 1 72 ? 10.008 -16.922 -18.953 1 98.56 72 GLU B CA 1
ATOM 2297 C C . GLU B 1 72 ? 10.203 -15.812 -19.984 1 98.56 72 GLU B C 1
ATOM 2299 O O . GLU B 1 72 ? 11.297 -15.664 -20.531 1 98.56 72 GLU B O 1
ATOM 2304 N N . SER B 1 73 ? 9.18 -15.094 -20.219 1 98.62 73 SER B N 1
ATOM 2305 C CA . SER B 1 73 ? 9.227 -14.055 -21.234 1 98.62 73 SER B CA 1
ATOM 2306 C C . SER B 1 73 ? 10.219 -12.953 -20.859 1 98.62 73 SER B C 1
ATOM 2308 O O . SER B 1 73 ? 10.68 -12.203 -21.719 1 98.62 73 SER B O 1
ATOM 2310 N N . LEU B 1 74 ? 10.508 -12.844 -19.594 1 98.62 74 LEU B N 1
ATOM 2311 C CA . LEU B 1 74 ? 11.398 -11.789 -19.109 1 98.62 74 LEU B CA 1
ATOM 2312 C C . LEU B 1 74 ? 12.859 -12.188 -19.297 1 98.62 74 LEU B C 1
ATOM 2314 O O . LEU B 1 74 ? 13.75 -11.336 -19.25 1 98.62 74 LEU B O 1
ATOM 2318 N N . GLY B 1 75 ? 13.18 -13.492 -19.422 1 97.06 75 GLY B N 1
ATOM 2319 C CA . GLY B 1 75 ? 14.531 -13.977 -19.641 1 97.06 75 GLY B CA 1
ATOM 2320 C C . GLY B 1 75 ? 15.5 -13.523 -18.562 1 97.06 75 GLY B C 1
ATOM 2321 O O . GLY B 1 75 ? 15.234 -13.672 -17.375 1 97.06 75 GLY B O 1
ATOM 2322 N N . ASP B 1 76 ? 16.562 -12.898 -19.016 1 94.75 76 ASP B N 1
ATOM 2323 C CA . ASP B 1 76 ? 17.625 -12.477 -18.109 1 94.75 76 ASP B CA 1
ATOM 2324 C C . ASP B 1 76 ? 17.219 -11.227 -17.328 1 94.75 76 ASP B C 1
ATOM 2326 O O . ASP B 1 76 ? 17.859 -10.875 -16.344 1 94.75 76 ASP B O 1
ATOM 2330 N N . LYS B 1 77 ? 16.172 -10.672 -17.734 1 97.25 77 LYS B N 1
ATOM 2331 C CA . LYS B 1 77 ? 15.742 -9.422 -17.109 1 97.25 77 LYS B CA 1
ATOM 2332 C C . LYS B 1 77 ? 14.727 -9.695 -16 1 97.25 77 LYS B C 1
ATOM 2334 O O . LYS B 1 77 ? 14.133 -8.758 -15.461 1 97.25 77 LYS B O 1
ATOM 2339 N N . LYS B 1 78 ? 14.578 -10.906 -15.633 1 98 78 LYS B N 1
ATOM 2340 C CA . LYS B 1 78 ? 13.617 -11.273 -14.602 1 98 78 LYS B CA 1
ATOM 2341 C C . LYS B 1 78 ? 14.109 -10.867 -13.211 1 98 78 LYS B C 1
ATOM 2343 O O . LYS B 1 78 ? 13.312 -10.477 -12.359 1 98 78 LYS B O 1
ATOM 2348 N N . GLY B 1 79 ? 15.422 -11.031 -12.992 1 98.19 79 GLY B N 1
ATOM 2349 C CA . GLY B 1 79 ? 15.992 -10.734 -11.688 1 98.19 79 GLY B CA 1
ATOM 2350 C C . GLY B 1 79 ? 15.422 -11.602 -10.578 1 98.19 79 GLY B C 1
ATOM 2351 O O . GLY B 1 79 ? 15.148 -12.789 -10.789 1 98.19 79 GLY B O 1
ATOM 2352 N N . LYS B 1 80 ? 15.383 -11.047 -9.391 1 98.75 80 LYS B N 1
ATOM 2353 C CA . LYS B 1 80 ? 14.812 -11.766 -8.258 1 98.75 80 LYS B CA 1
ATOM 2354 C C . LYS B 1 80 ? 13.289 -11.695 -8.273 1 98.75 80 LYS B C 1
ATOM 2356 O O . LYS B 1 80 ? 12.711 -10.617 -8.453 1 98.75 80 LYS B O 1
ATOM 2361 N N . VAL B 1 81 ? 12.695 -12.812 -8.148 1 98.94 81 VAL B N 1
ATOM 2362 C CA . VAL B 1 81 ? 11.242 -12.898 -8.227 1 98.94 81 VAL B CA 1
ATOM 2363 C C . VAL B 1 81 ? 10.648 -12.898 -6.82 1 98.94 81 VAL B C 1
ATOM 2365 O O . VAL B 1 81 ? 10.984 -13.758 -6 1 98.94 81 VAL B O 1
ATOM 2368 N N . ILE B 1 82 ? 9.766 -11.938 -6.562 1 98.94 82 ILE B N 1
ATOM 2369 C CA . ILE B 1 82 ? 9.102 -11.789 -5.27 1 98.94 82 ILE B CA 1
ATOM 2370 C C . ILE B 1 82 ? 7.59 -11.93 -5.449 1 98.94 82 ILE B C 1
ATOM 2372 O O . ILE B 1 82 ? 6.984 -11.211 -6.246 1 98.94 82 ILE B O 1
ATOM 2376 N N . LEU B 1 83 ? 7.012 -12.875 -4.773 1 98.75 83 LEU B N 1
ATOM 2377 C CA . LEU B 1 83 ? 5.559 -12.992 -4.711 1 98.75 83 LEU B CA 1
ATOM 2378 C C . LEU B 1 83 ? 5 -12.188 -3.543 1 98.75 83 LEU B C 1
ATOM 2380 O O . LEU B 1 83 ? 5.477 -12.312 -2.412 1 98.75 83 LEU B O 1
ATOM 2384 N N . LEU B 1 84 ? 4.055 -11.352 -3.857 1 98.12 84 LEU B N 1
ATOM 2385 C CA . LEU B 1 84 ? 3.367 -10.594 -2.816 1 98.12 84 LEU B CA 1
ATOM 2386 C C . LEU B 1 84 ? 2.137 -11.344 -2.32 1 98.12 84 LEU B C 1
ATOM 2388 O O . LEU B 1 84 ? 1.21 -11.609 -3.092 1 98.12 84 LEU B O 1
ATOM 2392 N N . SER B 1 85 ? 2.145 -11.695 -1.062 1 92.94 85 SER B N 1
ATOM 2393 C CA . SER B 1 85 ? 1.089 -12.484 -0.433 1 92.94 85 SER B CA 1
ATOM 2394 C C . SER B 1 85 ? 1.028 -12.227 1.068 1 92.94 85 SER B C 1
ATOM 2396 O O . SER B 1 85 ? 2.061 -12.031 1.713 1 92.94 85 SER B O 1
ATOM 2398 N N . PRO B 1 86 ? -0.162 -12.266 1.608 1 91.69 86 PRO B N 1
ATOM 2399 C CA . PRO B 1 86 ? -0.251 -12.055 3.055 1 91.69 86 PRO B CA 1
ATOM 2400 C C . PRO B 1 86 ? 0.441 -13.156 3.857 1 91.69 86 PRO B C 1
ATOM 2402 O O . PRO B 1 86 ? 0.683 -12.984 5.055 1 91.69 86 PRO B O 1
ATOM 2405 N N . SER B 1 87 ? 0.838 -14.219 3.195 1 88.94 87 SER B N 1
ATOM 2406 C CA . SER B 1 87 ? 1.46 -15.352 3.881 1 88.94 87 SER B CA 1
ATOM 2407 C C . SER B 1 87 ? 2.982 -15.25 3.836 1 88.94 87 SER B C 1
ATOM 2409 O O . SER B 1 87 ? 3.68 -16.125 4.359 1 88.94 87 SER B O 1
ATOM 2411 N N . GLY B 1 88 ? 3.486 -14.242 3.258 1 93.81 88 GLY B N 1
ATOM 2412 C CA . GLY B 1 88 ? 4.926 -14.109 3.082 1 93.81 88 GLY B CA 1
ATOM 2413 C C . GLY B 1 88 ? 5.625 -13.547 4.305 1 93.81 88 GLY B C 1
ATOM 2414 O O . GLY B 1 88 ? 5.008 -13.383 5.359 1 93.81 88 GLY B O 1
ATOM 2415 N N . GLU B 1 89 ? 6.922 -13.336 4.141 1 96.06 89 GLU B N 1
ATOM 2416 C CA . GLU B 1 89 ? 7.715 -12.664 5.164 1 96.06 89 GLU B CA 1
ATOM 2417 C C . GLU B 1 89 ? 7.219 -11.234 5.391 1 96.06 89 GLU B C 1
ATOM 2419 O O . GLU B 1 89 ? 6.977 -10.492 4.438 1 96.06 89 GLU B O 1
ATOM 2424 N N . LEU B 1 90 ? 7.082 -10.953 6.629 1 96.56 90 LEU B N 1
ATOM 2425 C CA . LEU B 1 90 ? 6.586 -9.617 6.949 1 96.56 90 LEU B CA 1
ATOM 2426 C C . LEU B 1 90 ? 7.609 -8.547 6.566 1 96.56 90 LEU B C 1
ATOM 2428 O O . LEU B 1 90 ? 8.734 -8.547 7.082 1 96.56 90 LEU B O 1
ATOM 2432 N N . PHE B 1 91 ? 7.234 -7.664 5.758 1 97.44 91 PHE B N 1
ATOM 2433 C CA . PHE B 1 91 ? 8.078 -6.602 5.219 1 97.44 91 PHE B CA 1
ATOM 2434 C C . PHE B 1 91 ? 8.398 -5.566 6.293 1 97.44 91 PHE B C 1
ATOM 2436 O O . PHE B 1 91 ? 7.531 -5.207 7.09 1 97.44 91 PHE B O 1
ATOM 2443 N N . ASN B 1 92 ? 9.578 -5.141 6.371 1 96.38 92 ASN B N 1
ATOM 2444 C CA . ASN B 1 92 ? 10.062 -4.051 7.207 1 96.38 92 ASN B CA 1
ATOM 2445 C C . ASN B 1 92 ? 11.305 -3.395 6.609 1 96.38 92 ASN B C 1
ATOM 2447 O O . ASN B 1 92 ? 11.781 -3.809 5.551 1 96.38 92 ASN B O 1
ATOM 2451 N N . GLN B 1 93 ? 11.805 -2.438 7.277 1 95.06 93 GLN B N 1
ATOM 2452 C CA . GLN B 1 93 ? 12.906 -1.664 6.711 1 95.06 93 GLN B CA 1
ATOM 2453 C C . GLN B 1 93 ? 14.164 -2.521 6.559 1 95.06 93 GLN B C 1
ATOM 2455 O O . GLN B 1 93 ? 14.906 -2.379 5.582 1 95.06 93 GLN B O 1
ATOM 2460 N N . THR B 1 94 ? 14.367 -3.369 7.512 1 95.38 94 THR B N 1
ATOM 2461 C CA . THR B 1 94 ? 15.531 -4.254 7.461 1 95.38 94 THR B CA 1
ATOM 2462 C C . THR B 1 94 ? 15.43 -5.203 6.273 1 95.38 94 THR B C 1
ATOM 2464 O O . THR B 1 94 ? 16.391 -5.34 5.5 1 95.38 94 THR B O 1
ATOM 2467 N N . LEU B 1 95 ? 14.273 -5.777 6.137 1 97.31 95 LEU B N 1
ATOM 2468 C CA . LEU B 1 95 ? 14.062 -6.676 5.004 1 97.31 95 LEU B CA 1
ATOM 2469 C C . LEU B 1 95 ? 14.164 -5.914 3.686 1 97.31 95 LEU B C 1
ATOM 2471 O O . LEU B 1 95 ? 14.711 -6.434 2.709 1 97.31 95 LEU B O 1
ATOM 2475 N N . ALA B 1 96 ? 13.68 -4.742 3.613 1 97.5 96 ALA B N 1
ATOM 2476 C CA . ALA B 1 96 ? 13.766 -3.906 2.418 1 97.5 96 ALA B CA 1
ATOM 2477 C C . ALA B 1 96 ? 15.219 -3.699 1.994 1 97.5 96 ALA B C 1
ATOM 2479 O O . ALA B 1 96 ? 15.555 -3.828 0.814 1 97.5 96 ALA B O 1
ATOM 2480 N N . ARG B 1 97 ? 16.031 -3.412 2.969 1 96.62 97 ARG B N 1
ATOM 2481 C CA . ARG B 1 97 ? 17.453 -3.201 2.682 1 96.62 97 ARG B CA 1
ATOM 2482 C C . ARG B 1 97 ? 18.109 -4.477 2.158 1 96.62 97 ARG B C 1
ATOM 2484 O O . ARG B 1 97 ? 18.859 -4.441 1.184 1 96.62 97 ARG B O 1
ATOM 2491 N N . GLU B 1 98 ? 17.766 -5.531 2.812 1 97.94 98 GLU B N 1
ATOM 2492 C CA . GLU B 1 98 ? 18.281 -6.828 2.387 1 97.94 98 GLU B CA 1
ATOM 2493 C C . GLU B 1 98 ? 17.875 -7.133 0.945 1 97.94 98 GLU B C 1
ATOM 2495 O O . GLU B 1 98 ? 18.719 -7.535 0.136 1 97.94 98 GLU B O 1
ATOM 2500 N N . ILE B 1 99 ? 16.641 -6.918 0.623 1 98.5 99 ILE B N 1
ATOM 2501 C CA . ILE B 1 99 ? 16.141 -7.172 -0.72 1 98.5 99 ILE B CA 1
ATOM 2502 C C . ILE B 1 99 ? 16.828 -6.242 -1.717 1 98.5 99 ILE B C 1
ATOM 2504 O O . ILE B 1 99 ? 17.328 -6.691 -2.75 1 98.5 99 ILE B O 1
ATOM 2508 N N . TYR B 1 100 ? 16.969 -5.016 -1.383 1 97.94 100 TYR B N 1
ATOM 2509 C CA . TYR B 1 100 ? 17.594 -4.02 -2.248 1 97.94 100 TYR B CA 1
ATOM 2510 C C . TYR B 1 100 ? 19.016 -4.426 -2.617 1 97.94 100 TYR B C 1
ATOM 2512 O O . TYR B 1 100 ? 19.422 -4.297 -3.773 1 97.94 100 TYR B O 1
ATOM 2520 N N . GLU B 1 101 ? 19.672 -4.906 -1.657 1 97.81 101 GLU B N 1
ATOM 2521 C CA . GLU B 1 101 ? 21.094 -5.227 -1.829 1 97.81 101 GLU B CA 1
ATOM 2522 C C . GLU B 1 101 ? 21.266 -6.516 -2.627 1 97.81 101 GLU B C 1
ATOM 2524 O O . GLU B 1 101 ? 22.359 -6.789 -3.137 1 97.81 101 GLU B O 1
ATOM 2529 N N . SER B 1 102 ? 20.234 -7.262 -2.852 1 98.12 102 SER B N 1
ATOM 2530 C CA . SER B 1 102 ? 20.344 -8.594 -3.434 1 98.12 102 SER B CA 1
ATOM 2531 C C . SER B 1 102 ? 20.312 -8.539 -4.957 1 98.12 102 SER B C 1
ATOM 2533 O O . SER B 1 102 ? 20.688 -9.5 -5.629 1 98.12 102 SER B O 1
ATOM 2535 N N . SER B 1 103 ? 19.812 -7.469 -5.566 1 97.94 103 SER B N 1
ATOM 2536 C CA . SER B 1 103 ? 19.656 -7.398 -7.016 1 97.94 103 SER B CA 1
ATOM 2537 C C . SER B 1 103 ? 19.375 -5.973 -7.473 1 97.94 103 SER B C 1
ATOM 2539 O O . SER B 1 103 ? 18.984 -5.125 -6.672 1 97.94 103 SER B O 1
ATOM 2541 N N . ASP B 1 104 ? 19.547 -5.742 -8.719 1 97.75 104 ASP B N 1
ATOM 2542 C CA . ASP B 1 104 ? 19.156 -4.473 -9.32 1 97.75 104 ASP B CA 1
ATOM 2543 C C . ASP B 1 104 ? 17.891 -4.625 -10.164 1 97.75 104 ASP B C 1
ATOM 2545 O O . ASP B 1 104 ? 17.391 -3.652 -10.734 1 97.75 104 ASP B O 1
ATOM 2549 N N . THR B 1 105 ? 17.438 -5.852 -10.281 1 98.75 105 THR B N 1
ATOM 2550 C CA . THR B 1 105 ? 16.234 -6.156 -11.047 1 98.75 105 THR B CA 1
ATOM 2551 C C . THR B 1 105 ? 15.312 -7.078 -10.25 1 98.75 105 THR B C 1
ATOM 2553 O O . THR B 1 105 ? 15.75 -8.102 -9.727 1 98.75 105 THR B O 1
ATOM 2556 N N . PHE B 1 106 ? 14.07 -6.648 -10.133 1 98.88 106 PHE B N 1
ATOM 2557 C CA . PHE B 1 106 ? 13.086 -7.438 -9.406 1 98.88 106 PHE B CA 1
ATOM 2558 C C . PHE B 1 106 ? 11.836 -7.668 -10.25 1 98.88 106 PHE B C 1
ATOM 2560 O O . PHE B 1 106 ? 11.398 -6.77 -10.977 1 98.88 106 PHE B O 1
ATOM 2567 N N . THR B 1 107 ? 11.312 -8.836 -10.219 1 98.94 107 THR B N 1
ATOM 2568 C CA . THR B 1 107 ? 9.969 -9.141 -10.719 1 98.94 107 THR B CA 1
ATOM 2569 C C . THR B 1 107 ? 9 -9.352 -9.562 1 98.94 107 THR B C 1
ATOM 2571 O O . THR B 1 107 ? 9.188 -10.266 -8.75 1 98.94 107 THR B O 1
ATOM 2574 N N . LEU B 1 108 ? 8.062 -8.484 -9.453 1 98.94 108 LEU B N 1
ATOM 2575 C CA . LEU B 1 108 ? 7.023 -8.562 -8.43 1 98.94 108 LEU B CA 1
ATOM 2576 C C . LEU B 1 108 ? 5.758 -9.203 -8.992 1 98.94 108 LEU B C 1
ATOM 2578 O O . LEU B 1 108 ? 5.176 -8.711 -9.961 1 98.94 108 LEU B O 1
ATOM 2582 N N . VAL B 1 109 ? 5.352 -10.32 -8.422 1 98.94 109 VAL B N 1
ATOM 2583 C CA . VAL B 1 109 ? 4.156 -11.047 -8.836 1 98.94 109 VAL B CA 1
ATOM 2584 C C . VAL B 1 109 ? 2.998 -10.719 -7.898 1 98.94 109 VAL B C 1
ATOM 2586 O O . VAL B 1 109 ? 3.066 -10.992 -6.699 1 98.94 109 VAL B O 1
ATOM 2589 N N . SER B 1 110 ? 1.999 -10.141 -8.484 1 98.31 110 SER B N 1
ATOM 2590 C CA . SER B 1 110 ? 0.826 -9.75 -7.707 1 98.31 110 SER B CA 1
ATOM 2591 C C . SER B 1 110 ? -0.176 -10.898 -7.605 1 98.31 110 SER B C 1
ATOM 2593 O O . SER B 1 110 ? -0.701 -11.359 -8.617 1 98.31 110 SER B O 1
ATOM 2595 N N . GLY B 1 111 ? -0.475 -11.312 -6.383 1 95.06 111 GLY B N 1
ATOM 2596 C CA . GLY B 1 111 ? -1.594 -12.227 -6.203 1 95.06 111 GLY B CA 1
ATOM 2597 C C . GLY B 1 111 ? -2.941 -11.57 -6.445 1 95.06 111 GLY B C 1
ATOM 2598 O O . GLY B 1 111 ? -3.047 -10.344 -6.469 1 95.06 111 GLY B O 1
ATOM 2599 N N . TYR B 1 112 ? -3.9 -12.359 -6.625 1 93.94 112 TYR B N 1
ATOM 2600 C CA . TYR B 1 112 ? -5.273 -11.914 -6.832 1 93.94 112 TYR B CA 1
ATOM 2601 C C . TYR B 1 112 ? -6.266 -13.008 -6.438 1 93.94 112 TYR B C 1
ATOM 2603 O O . TYR B 1 112 ? -5.871 -14.141 -6.156 1 93.94 112 TYR B O 1
ATOM 2611 N N . TYR B 1 113 ? -7.535 -12.688 -6.328 1 90.31 113 TYR B N 1
ATOM 2612 C CA . TYR B 1 113 ? -8.547 -13.648 -5.898 1 90.31 113 TYR B CA 1
ATOM 2613 C C . TYR B 1 113 ? -8.172 -14.273 -4.559 1 90.31 113 TYR B C 1
ATOM 2615 O O . TYR B 1 113 ? -7.98 -13.562 -3.568 1 90.31 113 TYR B O 1
ATOM 2623 N N . GLU B 1 114 ? -8.094 -15.602 -4.547 1 89.94 114 GLU B N 1
ATOM 2624 C CA . GLU B 1 114 ? -7.695 -16.281 -3.32 1 89.94 114 GLU B CA 1
ATOM 2625 C C . GLU B 1 114 ? -6.184 -16.469 -3.256 1 89.94 114 GLU B C 1
ATOM 2627 O O . GLU B 1 114 ? -5.656 -16.984 -2.27 1 89.94 114 GLU B O 1
ATOM 2632 N N . GLY B 1 115 ? -5.52 -16.047 -4.25 1 93.75 115 GLY B N 1
ATOM 2633 C CA . GLY B 1 115 ? -4.07 -16.172 -4.27 1 93.75 115 GLY B CA 1
ATOM 2634 C C . GLY B 1 115 ? -3.541 -16.812 -5.539 1 93.75 115 GLY B C 1
ATOM 2635 O O . GLY B 1 115 ? -4.113 -16.625 -6.617 1 93.75 115 GLY B O 1
ATOM 2636 N N . VAL B 1 116 ? -2.395 -17.391 -5.391 1 97 116 VAL B N 1
ATOM 2637 C CA . VAL B 1 116 ? -1.716 -18.016 -6.52 1 97 116 VAL B CA 1
ATOM 2638 C C . VAL B 1 116 ? -1.527 -19.516 -6.246 1 97 116 VAL B C 1
ATOM 2640 O O . VAL B 1 116 ? -1.388 -19.922 -5.09 1 97 116 VAL B O 1
ATOM 2643 N N . ASP B 1 117 ? -1.571 -20.328 -7.336 1 97.69 117 ASP B N 1
ATOM 2644 C CA . ASP B 1 117 ? -1.241 -21.75 -7.207 1 97.69 117 ASP B CA 1
ATOM 2645 C C . ASP B 1 117 ? 0.058 -21.938 -6.43 1 97.69 117 ASP B C 1
ATOM 2647 O O . ASP B 1 117 ? 1.062 -21.281 -6.715 1 97.69 117 ASP B O 1
ATOM 2651 N N . HIS B 1 118 ? 0.029 -22.891 -5.523 1 97.25 118 HIS B N 1
ATOM 2652 C CA . HIS B 1 118 ? 1.146 -23.047 -4.598 1 97.25 118 HIS B CA 1
ATOM 2653 C C . HIS B 1 118 ? 2.416 -23.453 -5.34 1 97.25 118 HIS B C 1
ATOM 2655 O O . HIS B 1 118 ? 3.525 -23.203 -4.859 1 97.25 118 HIS B O 1
ATOM 2661 N N . ARG B 1 119 ? 2.35 -24.031 -6.453 1 98.5 119 ARG B N 1
ATOM 2662 C CA . ARG B 1 119 ? 3.514 -24.422 -7.234 1 98.5 119 ARG B CA 1
ATOM 2663 C C . ARG B 1 119 ? 4.324 -23.219 -7.676 1 98.5 119 ARG B C 1
ATOM 2665 O O . ARG B 1 119 ? 5.512 -23.328 -7.984 1 98.5 119 ARG B O 1
ATOM 2672 N N . VAL B 1 120 ? 3.686 -22.031 -7.684 1 98.56 120 VAL B N 1
ATOM 2673 C CA . VAL B 1 120 ? 4.418 -20.781 -7.93 1 98.56 120 VAL B CA 1
ATOM 2674 C C . VAL B 1 120 ? 5.395 -20.531 -6.785 1 98.56 120 VAL B C 1
ATOM 2676 O O . VAL B 1 120 ? 6.574 -20.25 -7.02 1 98.56 120 VAL B O 1
ATOM 2679 N N . THR B 1 121 ? 4.914 -20.656 -5.555 1 97 121 THR B N 1
ATOM 2680 C CA . THR B 1 121 ? 5.738 -20.438 -4.367 1 97 121 THR B CA 1
ATOM 2681 C C . THR B 1 121 ? 6.836 -21.484 -4.27 1 97 121 THR B C 1
ATOM 2683 O O . THR B 1 121 ? 7.953 -21.188 -3.848 1 97 121 THR B O 1
ATOM 2686 N N . GLU B 1 122 ? 6.555 -22.625 -4.742 1 97.06 122 GLU B N 1
ATOM 2687 C CA . GLU B 1 122 ? 7.48 -23.734 -4.598 1 97.06 122 GLU B CA 1
ATOM 2688 C C . GLU B 1 122 ? 8.609 -23.656 -5.617 1 97.06 122 GLU B C 1
ATOM 2690 O O . GLU B 1 122 ? 9.75 -24 -5.316 1 97.06 122 GLU B O 1
ATOM 2695 N N . HIS B 1 123 ? 8.273 -23.156 -6.812 1 98.38 123 HIS B N 1
ATOM 2696 C CA . HIS B 1 123 ? 9.219 -23.438 -7.887 1 98.38 123 HIS B CA 1
ATOM 2697 C C . HIS B 1 123 ? 9.656 -22.156 -8.586 1 98.38 123 HIS B C 1
ATOM 2699 O O . HIS B 1 123 ? 10.672 -22.125 -9.281 1 98.38 123 HIS B O 1
ATOM 2705 N N . LEU B 1 124 ? 8.875 -21.062 -8.422 1 98.69 124 LEU B N 1
ATOM 2706 C CA . LEU B 1 124 ? 9.047 -20 -9.406 1 98.69 124 LEU B CA 1
ATOM 2707 C C . LEU B 1 124 ? 9.547 -18.719 -8.75 1 98.69 124 LEU B C 1
ATOM 2709 O O . LEU B 1 124 ? 9.953 -17.781 -9.438 1 98.69 124 LEU B O 1
ATOM 2713 N N . ILE B 1 125 ? 9.555 -18.641 -7.43 1 98.56 125 ILE B N 1
ATOM 2714 C CA . ILE B 1 125 ? 9.883 -17.359 -6.809 1 98.56 125 ILE B CA 1
ATOM 2715 C C . ILE B 1 125 ? 11.125 -17.516 -5.934 1 98.56 125 ILE B C 1
ATOM 2717 O O . ILE B 1 125 ? 11.477 -18.625 -5.539 1 98.56 125 ILE B O 1
ATOM 2721 N N . ASP B 1 126 ? 11.75 -16.391 -5.656 1 98.5 126 ASP B N 1
ATOM 2722 C CA . ASP B 1 126 ? 12.883 -16.359 -4.734 1 98.5 126 ASP B CA 1
ATOM 2723 C C . ASP B 1 126 ? 12.422 -16.047 -3.309 1 98.5 126 ASP B C 1
ATOM 2725 O O . ASP B 1 126 ? 13.047 -16.484 -2.342 1 98.5 126 ASP B O 1
ATOM 2729 N N . ARG B 1 127 ? 11.359 -15.234 -3.219 1 98.12 127 ARG B N 1
ATOM 2730 C CA . ARG B 1 127 ? 10.867 -14.82 -1.908 1 98.12 127 ARG B CA 1
ATOM 2731 C C . ARG B 1 127 ? 9.367 -14.555 -1.946 1 98.12 127 ARG B C 1
ATOM 2733 O O . ARG B 1 127 ? 8.828 -14.156 -2.982 1 98.12 127 ARG B O 1
ATOM 2740 N N . GLU B 1 128 ? 8.734 -14.797 -0.868 1 97.62 128 GLU B N 1
ATOM 2741 C CA . GLU B 1 128 ? 7.352 -14.406 -0.605 1 97.62 128 GLU B CA 1
ATOM 2742 C C . GLU B 1 128 ? 7.277 -13.352 0.495 1 97.62 128 GLU B C 1
ATOM 2744 O O . GLU B 1 128 ? 7.832 -13.539 1.581 1 97.62 128 GLU B O 1
ATOM 2749 N N . VAL B 1 129 ? 6.582 -12.203 0.191 1 98 129 VAL B N 1
ATOM 2750 C CA . VAL B 1 129 ? 6.637 -11.062 1.101 1 98 129 VAL B CA 1
ATOM 2751 C C . VAL B 1 129 ? 5.223 -10.562 1.385 1 98 129 VAL B C 1
ATOM 2753 O O . VAL B 1 129 ? 4.395 -10.469 0.474 1 98 129 VAL B O 1
ATOM 2756 N N . ALA B 1 130 ? 4.934 -10.281 2.623 1 97.19 130 ALA B N 1
ATOM 2757 C CA . ALA B 1 130 ? 3.715 -9.609 3.068 1 97.19 130 ALA B CA 1
ATOM 2758 C C . ALA B 1 130 ? 4.016 -8.195 3.543 1 97.19 130 ALA B C 1
ATOM 2760 O O . ALA B 1 130 ? 4.961 -7.973 4.305 1 97.19 130 ALA B O 1
ATOM 2761 N N . ILE B 1 131 ? 3.168 -7.215 3.121 1 98.12 131 ILE B N 1
ATOM 2762 C CA . ILE B 1 131 ? 3.488 -5.844 3.498 1 98.12 131 ILE B CA 1
ATOM 2763 C C . ILE B 1 131 ? 2.873 -5.527 4.859 1 98.12 131 ILE B C 1
ATOM 2765 O O . ILE B 1 131 ? 3.102 -4.449 5.414 1 98.12 131 ILE B O 1
ATOM 2769 N N . GLY B 1 132 ? 2.135 -6.387 5.387 1 96.56 132 GLY B N 1
ATOM 2770 C CA . GLY B 1 132 ? 1.536 -6.25 6.703 1 96.56 132 GLY B CA 1
ATOM 2771 C C . GLY B 1 132 ? 0.649 -7.418 7.082 1 96.56 132 GLY B C 1
ATOM 2772 O O . GLY B 1 132 ? 0.406 -8.312 6.266 1 96.56 132 GLY B O 1
ATOM 2773 N N . ASN B 1 133 ? 0.184 -7.418 8.328 1 94.75 133 ASN B N 1
ATOM 2774 C CA . ASN B 1 133 ? -0.711 -8.453 8.828 1 94.75 133 ASN B CA 1
ATOM 2775 C C . ASN B 1 133 ? -2.176 -8.078 8.617 1 94.75 133 ASN B C 1
ATOM 2777 O O . ASN B 1 133 ? -2.939 -7.977 9.578 1 94.75 133 ASN B O 1
ATOM 2781 N N . TYR B 1 134 ? -2.506 -7.938 7.438 1 94.56 134 TYR B N 1
ATOM 2782 C CA . TYR B 1 134 ? -3.848 -7.605 6.969 1 94.56 134 TYR B CA 1
ATOM 2783 C C . TYR B 1 134 ? -4.047 -8.047 5.523 1 94.56 134 TYR B C 1
ATOM 2785 O O . TYR B 1 134 ? -3.08 -8.383 4.832 1 94.56 134 TYR B O 1
ATOM 2793 N N . VAL B 1 135 ? -5.285 -8.07 5.082 1 92.81 135 VAL B N 1
ATOM 2794 C CA . VAL B 1 135 ? -5.598 -8.562 3.744 1 92.81 135 VAL B CA 1
ATOM 2795 C C . VAL B 1 135 ? -6.102 -7.41 2.875 1 92.81 135 VAL B C 1
ATOM 2797 O O . VAL B 1 135 ? -6.934 -6.609 3.312 1 92.81 135 VAL B O 1
ATOM 2800 N N . ILE B 1 136 ? -5.535 -7.309 1.724 1 94.88 136 ILE B N 1
ATOM 2801 C CA . ILE B 1 136 ? -6.012 -6.352 0.732 1 94.88 136 ILE B CA 1
ATOM 2802 C C . ILE B 1 136 ? -6.473 -7.09 -0.522 1 94.88 136 ILE B C 1
ATOM 2804 O O . ILE B 1 136 ? -6.273 -8.297 -0.644 1 94.88 136 ILE B O 1
ATOM 2808 N N . SER B 1 137 ? -7.062 -6.41 -1.457 1 92.12 137 SER B N 1
ATOM 2809 C CA . SER B 1 137 ? -7.844 -7.047 -2.512 1 92.12 137 SER B CA 1
ATOM 2810 C C . SER B 1 137 ? -6.949 -7.523 -3.652 1 92.12 137 SER B C 1
ATOM 2812 O O . SER B 1 137 ? -7.363 -8.352 -4.469 1 92.12 137 SER B O 1
ATOM 2814 N N . SER B 1 138 ? -5.773 -6.941 -3.738 1 91.06 138 SER B N 1
ATOM 2815 C CA . SER B 1 138 ? -4.855 -7.328 -4.805 1 91.06 138 SER B CA 1
ATOM 2816 C C . SER B 1 138 ? -3.404 -7.129 -4.387 1 91.06 138 SER B C 1
ATOM 2818 O O . SER B 1 138 ? -3.092 -6.203 -3.631 1 91.06 138 SER B O 1
ATOM 2820 N N . GLY B 1 139 ? -2.633 -7.977 -4.93 1 95.62 139 GLY B N 1
ATOM 2821 C CA . GLY B 1 139 ? -1.207 -7.863 -4.668 1 95.62 139 GLY B CA 1
ATOM 2822 C C . GLY B 1 139 ? -0.568 -6.668 -5.352 1 95.62 139 GLY B C 1
ATOM 2823 O O . GLY B 1 139 ? 0.6 -6.359 -5.105 1 95.62 139 GLY B O 1
ATOM 2824 N N . ASP B 1 140 ? -1.326 -5.969 -6.215 1 96.69 140 ASP B N 1
ATOM 2825 C CA . ASP B 1 140 ? -0.767 -4.824 -6.934 1 96.69 140 ASP B CA 1
ATOM 2826 C C . ASP B 1 140 ? -0.372 -3.711 -5.969 1 96.69 140 ASP B C 1
ATOM 2828 O O . ASP B 1 140 ? 0.678 -3.084 -6.129 1 96.69 140 ASP B O 1
ATOM 2832 N N . LEU B 1 141 ? -1.225 -3.531 -5.02 1 96.88 141 LEU B N 1
ATOM 2833 C CA . LEU B 1 141 ? -0.936 -2.506 -4.023 1 96.88 141 LEU B CA 1
ATOM 2834 C C . LEU B 1 141 ? 0.305 -2.869 -3.215 1 96.88 141 LEU B C 1
ATOM 2836 O O . LEU B 1 141 ? 1.148 -2.01 -2.945 1 96.88 141 LEU B O 1
ATOM 2840 N N . ALA B 1 142 ? 0.386 -4.137 -2.883 1 98.25 142 ALA B N 1
ATOM 2841 C CA . ALA B 1 142 ? 1.562 -4.609 -2.156 1 98.25 142 ALA B CA 1
ATOM 2842 C C . ALA B 1 142 ? 2.824 -4.465 -3.002 1 98.25 142 ALA B C 1
ATOM 2844 O O . ALA B 1 142 ? 3.877 -4.07 -2.496 1 98.25 142 ALA B O 1
ATOM 2845 N N . ALA B 1 143 ? 2.732 -4.773 -4.254 1 98.81 143 ALA B N 1
ATOM 2846 C CA . ALA B 1 143 ? 3.861 -4.645 -5.172 1 98.81 143 ALA B CA 1
ATOM 2847 C C . ALA B 1 143 ? 4.336 -3.197 -5.258 1 98.81 143 ALA B C 1
ATOM 2849 O O . ALA B 1 143 ? 5.539 -2.932 -5.258 1 98.81 143 ALA B O 1
ATOM 2850 N N . LEU B 1 144 ? 3.398 -2.279 -5.312 1 98.56 144 LEU B N 1
ATOM 2851 C CA . LEU B 1 144 ? 3.725 -0.86 -5.379 1 98.56 144 LEU B CA 1
ATOM 2852 C C . LEU B 1 144 ? 4.422 -0.402 -4.102 1 98.56 144 LEU B C 1
ATOM 2854 O O . LEU B 1 144 ? 5.379 0.371 -4.156 1 98.56 144 LEU B O 1
ATOM 2858 N N . VAL B 1 145 ? 3.961 -0.898 -2.971 1 98.44 145 VAL B N 1
ATOM 2859 C CA . VAL B 1 145 ? 4.555 -0.55 -1.686 1 98.44 145 VAL B CA 1
ATOM 2860 C C . VAL B 1 145 ? 6.016 -1.002 -1.652 1 98.44 145 VAL B C 1
ATOM 2862 O O . VAL B 1 145 ? 6.906 -0.217 -1.324 1 98.44 145 VAL B O 1
ATOM 2865 N N . VAL B 1 146 ? 6.234 -2.221 -2.021 1 98.75 146 VAL B N 1
ATOM 2866 C CA . VAL B 1 146 ? 7.578 -2.783 -1.979 1 98.75 146 VAL B CA 1
ATOM 2867 C C . VAL B 1 146 ? 8.484 -2.043 -2.961 1 98.75 146 VAL B C 1
ATOM 2869 O O . VAL B 1 146 ? 9.586 -1.623 -2.605 1 98.75 146 VAL B O 1
ATOM 2872 N N . ALA B 1 147 ? 8.031 -1.841 -4.164 1 98.75 147 ALA B N 1
ATOM 2873 C CA . ALA B 1 147 ? 8.828 -1.165 -5.184 1 98.75 147 ALA B CA 1
ATOM 2874 C C . ALA B 1 147 ? 9.164 0.263 -4.762 1 98.75 147 ALA B C 1
ATOM 2876 O O . ALA B 1 147 ? 10.289 0.728 -4.953 1 98.75 147 ALA B O 1
ATOM 2877 N N . ASP B 1 148 ? 8.156 0.946 -4.227 1 97.69 148 ASP B N 1
ATOM 2878 C CA . ASP B 1 148 ? 8.375 2.318 -3.777 1 97.69 148 ASP B CA 1
ATOM 2879 C C . ASP B 1 148 ? 9.414 2.375 -2.664 1 97.69 148 ASP B C 1
ATOM 2881 O O . ASP B 1 148 ? 10.328 3.203 -2.699 1 97.69 148 ASP B O 1
ATOM 2885 N N . CYS B 1 149 ? 9.25 1.519 -1.717 1 97.38 149 CYS B N 1
ATOM 2886 C CA . CYS B 1 149 ? 10.18 1.469 -0.596 1 97.38 149 CYS B CA 1
ATOM 2887 C C . CYS B 1 149 ? 11.602 1.188 -1.079 1 97.38 149 CYS B C 1
ATOM 2889 O O . CYS B 1 149 ? 12.539 1.872 -0.679 1 97.38 149 CYS B O 1
ATOM 2891 N N . LEU B 1 150 ? 11.781 0.23 -1.975 1 97.94 150 LEU B N 1
ATOM 2892 C CA . LEU B 1 150 ? 13.094 -0.115 -2.502 1 97.94 150 LEU B CA 1
ATOM 2893 C C . LEU B 1 150 ? 13.672 1.04 -3.311 1 97.94 150 LEU B C 1
ATOM 2895 O O . LEU B 1 150 ? 14.883 1.297 -3.258 1 97.94 150 LEU B O 1
ATOM 2899 N N . SER B 1 151 ? 12.82 1.67 -4.047 1 97.25 151 SER B N 1
ATOM 2900 C CA . SER B 1 151 ? 13.266 2.771 -4.895 1 97.25 151 SER B CA 1
ATOM 2901 C C . SER B 1 151 ? 13.891 3.889 -4.066 1 97.25 151 SER B C 1
ATOM 2903 O O . SER B 1 151 ? 14.781 4.598 -4.539 1 97.25 151 SER B O 1
ATOM 2905 N N . ARG B 1 152 ? 13.453 4.039 -2.893 1 94.62 152 ARG B N 1
ATOM 2906 C CA . ARG B 1 152 ? 13.938 5.109 -2.029 1 94.62 152 ARG B CA 1
ATOM 2907 C C . ARG B 1 152 ? 15.414 4.918 -1.693 1 94.62 152 ARG B C 1
ATOM 2909 O O . ARG B 1 152 ? 16.094 5.863 -1.289 1 94.62 152 ARG B O 1
ATOM 2916 N N . PHE B 1 153 ? 15.891 3.66 -1.826 1 94.12 153 PHE B N 1
ATOM 2917 C CA . PHE B 1 153 ? 17.297 3.375 -1.562 1 94.12 153 PHE B CA 1
ATOM 2918 C C . PHE B 1 153 ? 18.156 3.721 -2.771 1 94.12 153 PHE B C 1
ATOM 2920 O O . PHE B 1 153 ? 19.375 3.775 -2.672 1 94.12 153 PHE B O 1
ATOM 2927 N N . VAL B 1 154 ? 17.594 3.906 -3.971 1 95.5 154 VAL B N 1
ATOM 2928 C CA . VAL B 1 154 ? 18.328 4.129 -5.215 1 95.5 154 VAL B CA 1
ATOM 2929 C C . VAL B 1 154 ? 18.859 5.559 -5.25 1 95.5 154 VAL B C 1
ATOM 2931 O O . VAL B 1 154 ? 18.094 6.516 -5.117 1 95.5 154 VAL B O 1
ATOM 2934 N N . PRO B 1 155 ? 20.156 5.668 -5.438 1 92.38 155 PRO B N 1
ATOM 2935 C CA . PRO B 1 155 ? 20.703 7.023 -5.57 1 92.38 155 PRO B CA 1
ATOM 2936 C C . PRO B 1 155 ? 19.984 7.84 -6.648 1 92.38 155 PRO B C 1
ATOM 2938 O O . PRO B 1 155 ? 19.781 7.355 -7.766 1 92.38 155 PRO B O 1
ATOM 2941 N N . GLY B 1 156 ? 19.562 9.07 -6.281 1 90.94 156 GLY B N 1
ATOM 2942 C CA . GLY B 1 156 ? 18.922 9.953 -7.234 1 90.94 156 GLY B CA 1
ATOM 2943 C C . GLY B 1 156 ? 17.406 9.93 -7.129 1 90.94 156 GLY B C 1
ATOM 2944 O O . GLY B 1 156 ? 16.719 10.781 -7.703 1 90.94 156 GLY B O 1
ATOM 2945 N N . PHE B 1 157 ? 16.844 8.953 -6.391 1 93 157 PHE B N 1
ATOM 2946 C CA . PHE B 1 157 ? 15.391 8.828 -6.273 1 93 157 PHE B CA 1
ATOM 2947 C C . PHE B 1 157 ? 14.805 10.008 -5.508 1 93 157 PHE B C 1
ATOM 2949 O O . PHE B 1 157 ? 13.836 10.633 -5.957 1 93 157 PHE B O 1
ATOM 2956 N N . LEU B 1 158 ? 15.352 10.367 -4.234 1 84.19 158 LEU B N 1
ATOM 2957 C CA . LEU B 1 158 ? 14.852 11.453 -3.398 1 84.19 158 LEU B CA 1
ATOM 2958 C C . LEU B 1 158 ? 15.523 12.773 -3.766 1 84.19 158 LEU B C 1
ATOM 2960 O O . LEU B 1 158 ? 16.75 12.852 -3.822 1 84.19 158 LEU B O 1
ATOM 2964 N N . GLY B 1 159 ? 15.695 13.195 -5.035 1 65.62 159 GLY B N 1
ATOM 2965 C CA . GLY B 1 159 ? 16.344 14.422 -5.469 1 65.62 159 GLY B CA 1
ATOM 2966 C C . GLY B 1 159 ? 17.312 14.977 -4.438 1 65.62 159 GLY B C 1
ATOM 2967 O O . GLY B 1 159 ? 17.375 14.484 -3.312 1 65.62 159 GLY B O 1
ATOM 2968 N N . LYS B 1 160 ? 18.438 15.812 -4.91 1 55.28 160 LYS B N 1
ATOM 2969 C CA . LYS B 1 160 ? 19.516 16.453 -4.152 1 55.28 160 LYS B CA 1
ATOM 2970 C C . LYS B 1 160 ? 18.984 17.031 -2.838 1 55.28 160 LYS B C 1
ATOM 2972 O O . LYS B 1 160 ? 19.656 16.969 -1.811 1 55.28 160 LYS B O 1
ATOM 2977 N N . GLU B 1 161 ? 17.984 17.688 -2.912 1 47.75 161 GLU B N 1
ATOM 2978 C CA . GLU B 1 161 ? 17.484 18.422 -1.752 1 47.75 161 GLU B CA 1
ATOM 2979 C C . GLU B 1 161 ? 16.938 17.469 -0.688 1 47.75 161 GLU B C 1
ATOM 2981 O O . GLU B 1 161 ? 17.094 17.719 0.51 1 47.75 161 GLU B O 1
ATOM 2986 N N . GLU B 1 162 ? 16.172 16.422 -1.051 1 51.09 162 GLU B N 1
ATOM 2987 C CA . GLU B 1 162 ? 15.438 15.547 -0.14 1 51.09 162 GLU B CA 1
ATOM 2988 C C . GLU B 1 162 ? 16.297 14.367 0.308 1 51.09 162 GLU B C 1
ATOM 2990 O O . GLU B 1 162 ? 15.906 13.609 1.201 1 51.09 162 GLU B O 1
ATOM 2995 N N . SER B 1 163 ? 17.422 14.18 -0.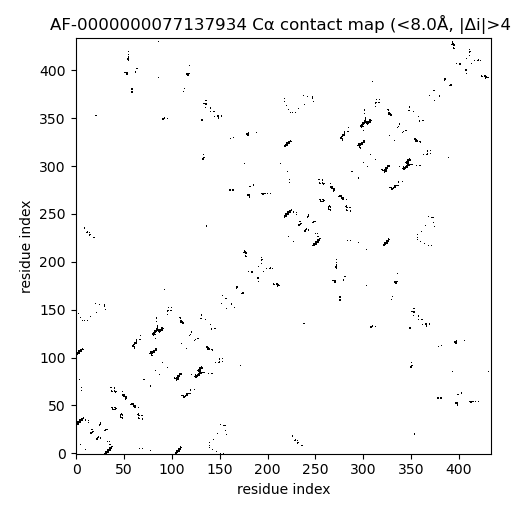3 1 48 163 SER B N 1
ATOM 2996 C CA . SER B 1 163 ? 18.344 13.078 -0.09 1 48 163 SER B CA 1
ATOM 2997 C C . SER B 1 163 ? 18.781 12.992 1.369 1 48 163 SER B C 1
ATOM 2999 O O . SER B 1 163 ? 19.203 11.93 1.834 1 48 163 SER B O 1
ATOM 3001 N N . LEU B 1 164 ? 18.938 14.211 1.936 1 41.25 164 LEU B N 1
ATOM 3002 C CA . LEU B 1 164 ? 19.484 14.234 3.287 1 41.25 164 LEU B CA 1
ATOM 3003 C C . LEU B 1 164 ? 18.594 13.469 4.254 1 41.25 164 LEU B C 1
ATOM 3005 O O . LEU B 1 164 ? 18.922 13.328 5.434 1 41.25 164 LEU B O 1
ATOM 3009 N N . LEU B 1 165 ? 17.344 13.305 3.824 1 42.59 165 LEU B N 1
ATOM 3010 C CA . LEU B 1 165 ? 16.406 12.586 4.672 1 42.59 165 LEU B CA 1
ATOM 3011 C C . LEU B 1 165 ? 16.875 11.164 4.93 1 42.59 165 LEU B C 1
ATOM 3013 O O . LEU B 1 165 ? 16.484 10.547 5.922 1 42.59 165 LEU B O 1
ATOM 3017 N N . GLU B 1 166 ? 17.453 10.508 3.951 1 44.12 166 GLU B N 1
ATOM 3018 C CA . GLU B 1 166 ? 17.938 9.133 3.988 1 44.12 166 GLU B CA 1
ATOM 3019 C C . GLU B 1 166 ? 18.844 8.898 5.188 1 44.12 166 GLU B C 1
ATOM 3021 O O . GLU B 1 166 ? 18.828 7.82 5.793 1 44.12 166 GLU B O 1
ATOM 3026 N N . GLU B 1 167 ? 19.781 9.766 5.309 1 41.62 167 GLU B N 1
ATOM 3027 C CA . GLU B 1 167 ? 20.656 9.523 6.449 1 41.62 167 GLU B CA 1
ATOM 3028 C C . GLU B 1 167 ? 19.859 9.453 7.75 1 41.62 167 GLU B C 1
ATOM 3030 O O . GLU B 1 167 ? 20.219 8.703 8.664 1 41.62 167 GLU B O 1
ATOM 3035 N N . SER B 1 168 ? 18.859 10.266 7.742 1 39.62 168 SER B N 1
ATOM 3036 C CA . SER B 1 168 ? 18.109 10.289 8.992 1 39.62 168 SER B CA 1
ATOM 3037 C C . SER B 1 168 ? 17.25 9.031 9.141 1 39.62 168 SER B C 1
ATOM 3039 O O . SER B 1 168 ? 17.094 8.516 10.25 1 39.62 168 SER B O 1
ATOM 3041 N N . HIS B 1 169 ? 16.547 8.609 8.031 1 42.06 169 HIS B N 1
ATOM 3042 C CA . HIS B 1 169 ? 15.648 7.469 8.141 1 42.06 169 HIS B CA 1
ATOM 3043 C C . HIS B 1 169 ? 16.422 6.152 8.148 1 42.06 169 HIS B C 1
ATOM 3045 O O . HIS B 1 169 ? 15.852 5.102 8.477 1 42.06 169 HIS B O 1
ATOM 3051 N N . ASN B 1 170 ? 17.406 6.062 7.348 1 41.34 170 ASN B N 1
ATOM 3052 C CA . ASN B 1 170 ? 18.203 4.836 7.402 1 41.34 170 ASN B CA 1
ATOM 3053 C C . ASN B 1 170 ? 18.516 4.43 8.844 1 41.34 170 ASN B C 1
ATOM 3055 O O . ASN B 1 170 ? 18.891 3.289 9.102 1 41.34 170 ASN B O 1
ATOM 3059 N N . GLU B 1 171 ? 18.938 5.406 9.664 1 38.28 171 GLU B N 1
ATOM 3060 C CA . GLU B 1 171 ? 18.969 5.043 11.078 1 38.28 171 GLU B CA 1
ATOM 3061 C C . GLU B 1 171 ? 17.562 4.93 11.648 1 38.28 171 GLU B C 1
ATOM 3063 O O . GLU B 1 171 ? 16.766 5.855 11.523 1 38.28 171 GLU B O 1
ATOM 3068 N N . THR B 1 172 ? 16.891 3.873 11.438 1 41.66 172 THR B N 1
ATOM 3069 C CA . THR B 1 172 ? 15.602 3.586 12.039 1 41.66 172 THR B CA 1
ATOM 3070 C C . THR B 1 172 ? 15.258 4.617 13.109 1 41.66 172 THR B C 1
ATOM 3072 O O . THR B 1 172 ? 14.203 4.531 13.75 1 41.66 172 THR B O 1
ATOM 3075 N N . GLU B 1 173 ? 16.234 5.273 13.602 1 41.81 173 GLU B N 1
ATOM 3076 C CA . GLU B 1 173 ? 15.883 6.277 14.602 1 41.81 173 GLU B CA 1
ATOM 3077 C C . GLU B 1 173 ? 15.102 7.43 13.977 1 41.81 173 GLU B C 1
ATOM 3079 O O . GLU B 1 173 ? 15.656 8.492 13.711 1 41.81 173 GLU B O 1
ATOM 3084 N N . GLU B 1 174 ? 14.523 7.16 12.805 1 45.84 174 GLU B N 1
ATOM 3085 C CA . GLU B 1 174 ? 13.633 8.188 12.273 1 45.84 174 GLU B CA 1
ATOM 3086 C C . GLU B 1 174 ? 13.125 9.109 13.383 1 45.84 174 GLU B C 1
ATOM 3088 O O . GLU B 1 174 ? 12.938 8.672 14.523 1 45.84 174 GLU B O 1
ATOM 3093 N N . LEU B 1 175 ? 13.477 10.312 13.055 1 51.03 175 LEU B N 1
ATOM 3094 C CA . LEU B 1 175 ? 13.164 11.484 13.867 1 51.03 175 LEU B CA 1
ATOM 3095 C C . LEU B 1 175 ? 11.75 11.391 14.43 1 51.03 175 LEU B C 1
ATOM 3097 O O . LEU B 1 175 ? 10.773 11.617 13.719 1 51.03 175 LEU B O 1
ATOM 3101 N N . GLU B 1 176 ? 11.586 10.477 15.148 1 72.44 176 GLU B N 1
ATOM 3102 C CA . GLU B 1 176 ? 10.25 10.375 15.719 1 72.44 176 GLU B CA 1
ATOM 3103 C C . GLU B 1 176 ? 10.016 11.461 16.766 1 72.44 176 GLU B C 1
ATOM 3105 O O . GLU B 1 176 ? 9.914 11.164 17.953 1 72.44 176 GLU B O 1
ATOM 3110 N N . TYR B 1 177 ? 10.5 12.695 16.391 1 86.88 177 TYR B N 1
ATOM 3111 C CA . TYR B 1 177 ? 10.016 13.781 17.234 1 86.88 177 TYR B CA 1
ATOM 3112 C C . TYR B 1 177 ? 9.07 14.688 16.453 1 86.88 177 TYR B C 1
ATOM 3114 O O . TYR B 1 177 ? 9.078 14.695 15.227 1 86.88 177 TYR B O 1
ATOM 3122 N N . PRO B 1 178 ? 8.273 15.375 17.156 1 93.44 178 PRO B N 1
ATOM 3123 C CA . PRO B 1 178 ? 7.359 16.297 16.469 1 93.44 178 PRO B CA 1
ATOM 3124 C C . PRO B 1 178 ? 8.094 17.344 15.641 1 93.44 178 PRO B C 1
ATOM 3126 O O . PRO B 1 178 ? 9.117 17.875 16.062 1 93.44 178 PRO B O 1
ATOM 3129 N N . GLN B 1 179 ? 7.648 17.562 14.422 1 94.31 179 GLN B N 1
ATOM 3130 C CA . GLN B 1 179 ? 8.18 18.594 13.539 1 94.31 179 GLN B CA 1
ATOM 3131 C C . GLN B 1 179 ? 7.105 19.609 13.172 1 94.31 179 GLN B C 1
ATOM 3133 O O . GLN B 1 179 ? 5.926 19.281 13.07 1 94.31 179 GLN B O 1
ATOM 3138 N N . TYR B 1 180 ? 7.582 20.891 13.031 1 97 180 TYR B N 1
ATOM 3139 C CA . TYR B 1 180 ? 6.66 21.984 12.805 1 97 180 TYR B CA 1
ATOM 3140 C C . TYR B 1 180 ? 7.102 22.828 11.609 1 97 180 TYR B C 1
ATOM 3142 O O . TYR B 1 180 ? 8.297 22.938 11.328 1 97 180 TYR B O 1
ATOM 3150 N N . THR B 1 181 ? 6.152 23.391 10.969 1 97.62 181 THR B N 1
ATOM 3151 C CA . THR B 1 181 ? 6.43 24.312 9.883 1 97.62 181 THR B CA 1
ATOM 3152 C C . THR B 1 181 ? 5.535 25.547 9.984 1 97.62 181 THR B C 1
ATOM 3154 O O . THR B 1 181 ? 4.781 25.703 10.953 1 97.62 181 THR B O 1
ATOM 3157 N N . LYS B 1 182 ? 5.742 26.453 9.055 1 96.88 182 LYS B N 1
ATOM 3158 C CA . LYS B 1 182 ? 5.008 27.719 9.07 1 96.88 182 LYS B CA 1
ATOM 3159 C C . LYS B 1 182 ? 3.508 27.484 8.898 1 96.88 182 LYS B C 1
ATOM 3161 O O . LYS B 1 182 ? 3.096 26.531 8.242 1 96.88 182 LYS B O 1
ATOM 3166 N N . PRO B 1 183 ? 2.613 28.359 9.5 1 97.56 183 PRO B N 1
ATOM 3167 C CA . PRO B 1 183 ? 2.93 29.578 10.25 1 97.56 183 PRO B CA 1
ATOM 3168 C C . PRO B 1 183 ? 3.254 29.297 11.719 1 97.56 183 PRO B C 1
ATOM 3170 O O . PRO B 1 183 ? 2.975 28.203 12.219 1 97.56 183 PRO B O 1
ATOM 3173 N N . TYR B 1 184 ? 3.861 30.172 12.391 1 97.56 184 TYR B N 1
ATOM 3174 C CA . TYR B 1 184 ? 4.203 30.047 13.805 1 97.56 184 TYR B CA 1
ATOM 3175 C C . TYR B 1 184 ? 2.955 29.844 14.648 1 97.56 184 TYR B C 1
ATOM 3177 O O . TYR B 1 184 ? 2.93 28.984 15.539 1 97.56 184 TYR B O 1
ATOM 3185 N N . ASP B 1 185 ? 2.031 30.641 14.383 1 98.19 185 ASP B N 1
ATOM 3186 C CA . ASP B 1 185 ? 0.76 30.578 15.102 1 98.19 185 ASP B CA 1
ATOM 3187 C C . ASP B 1 185 ? -0.4 30.328 14.141 1 98.19 185 ASP B C 1
ATOM 3189 O O . ASP B 1 185 ? -0.655 31.125 13.234 1 98.19 185 ASP B O 1
ATOM 3193 N N . PHE B 1 186 ? -1.102 29.172 14.352 1 98.12 186 PHE B N 1
ATOM 3194 C CA . PHE B 1 186 ? -2.314 28.828 13.609 1 98.12 186 PHE B CA 1
ATOM 3195 C C . PHE B 1 186 ? -3.482 28.609 14.562 1 98.12 186 PHE B C 1
ATOM 3197 O O . PHE B 1 186 ? -3.58 27.547 15.188 1 98.12 186 PHE B O 1
ATOM 3204 N N . MET B 1 187 ? -4.359 29.625 14.664 1 97.69 187 MET B N 1
ATOM 3205 C CA . MET B 1 187 ? -5.562 29.531 15.484 1 97.69 187 MET B CA 1
ATOM 3206 C C . MET B 1 187 ? -5.207 29.297 16.953 1 97.69 187 MET B C 1
ATOM 3208 O O . MET B 1 187 ? -5.895 28.547 17.641 1 97.69 187 MET B O 1
ATOM 3212 N N . GLY B 1 188 ? -4.062 29.766 17.391 1 98.19 188 GLY B N 1
ATOM 3213 C CA . GLY B 1 188 ? -3.629 29.609 18.781 1 98.19 188 GLY B CA 1
ATOM 3214 C C . GLY B 1 188 ? -2.768 28.375 18.984 1 98.19 188 GLY B C 1
ATOM 3215 O O . GLY B 1 188 ? -2.223 28.172 20.078 1 98.19 188 GLY B O 1
ATOM 3216 N N . TRP B 1 189 ? -2.666 27.484 18.031 1 98.38 189 TRP B N 1
ATOM 3217 C CA . TRP B 1 189 ? -1.761 26.344 18.094 1 98.38 189 TRP B CA 1
ATOM 3218 C C . TRP B 1 189 ? -0.342 26.75 17.703 1 98.38 189 TRP B C 1
ATOM 3220 O O . TRP B 1 189 ? 0.023 26.734 16.531 1 98.38 189 TRP B O 1
ATOM 3230 N N . THR B 1 190 ? 0.479 27.031 18.641 1 98.12 190 THR B N 1
ATOM 3231 C CA . THR B 1 190 ? 1.77 27.641 18.359 1 98.12 190 THR B CA 1
ATOM 3232 C C . THR B 1 190 ? 2.873 26.594 18.297 1 98.12 190 THR B C 1
ATOM 3234 O O . THR B 1 190 ? 2.738 25.516 18.875 1 98.12 190 THR B O 1
ATOM 3237 N N . VAL B 1 191 ? 3.904 26.922 17.625 1 97.75 191 VAL B N 1
ATOM 3238 C CA . VAL B 1 191 ? 5.137 26.141 17.578 1 97.75 191 VAL B CA 1
ATOM 3239 C C . VAL B 1 191 ? 5.941 26.359 18.859 1 97.75 191 VAL B C 1
ATOM 3241 O O . VAL B 1 191 ? 6.016 27.484 19.359 1 97.75 191 VAL B O 1
ATOM 3244 N N . PRO B 1 192 ? 6.48 25.312 19.375 1 96.69 192 PRO B N 1
ATOM 3245 C CA . PRO B 1 192 ? 7.332 25.516 20.547 1 96.69 192 PRO B CA 1
ATOM 3246 C C . PRO B 1 192 ? 8.406 26.578 20.312 1 96.69 192 PRO B C 1
ATOM 3248 O O . PRO B 1 192 ? 9.125 26.531 19.312 1 96.69 192 PRO B O 1
ATOM 3251 N N . ASP B 1 193 ? 8.57 27.438 21.297 1 95.88 193 ASP B N 1
ATOM 3252 C CA . ASP B 1 193 ? 9.469 28.578 21.172 1 95.88 193 ASP B CA 1
ATOM 3253 C C . ASP B 1 193 ? 10.906 28.125 20.938 1 95.88 193 ASP B C 1
ATOM 3255 O O . ASP B 1 193 ? 11.672 28.797 20.25 1 95.88 193 ASP B O 1
ATOM 3259 N N . VAL B 1 194 ? 11.234 27 21.469 1 95.44 194 VAL B N 1
ATOM 3260 C CA . VAL B 1 194 ? 12.602 26.484 21.406 1 95.44 194 VAL B CA 1
ATOM 3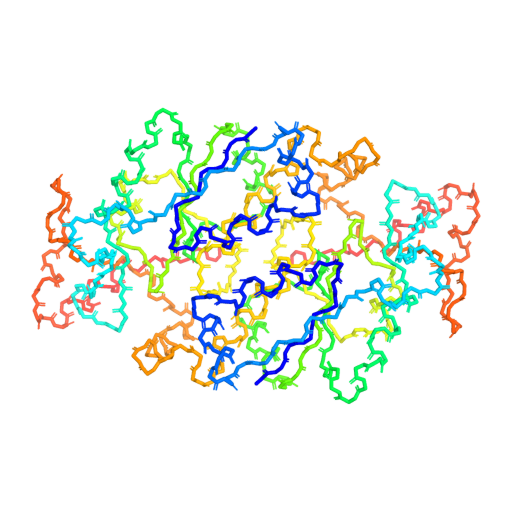261 C C . VAL B 1 194 ? 13 26.25 19.953 1 95.44 194 VAL B C 1
ATOM 3263 O O . VAL B 1 194 ? 14.188 26.266 19.609 1 95.44 194 VAL B O 1
ATOM 3266 N N . LEU B 1 195 ? 12.016 26.078 19.078 1 95.5 195 LEU B N 1
ATOM 3267 C CA . LEU B 1 195 ? 12.297 25.75 17.688 1 95.5 195 LEU B CA 1
ATOM 3268 C C . LEU B 1 195 ? 12.469 27.016 16.844 1 95.5 195 LEU B C 1
ATOM 3270 O O . LEU B 1 195 ? 12.867 26.953 15.68 1 95.5 195 LEU B O 1
ATOM 3274 N N . LEU B 1 196 ? 12.023 28.125 17.375 1 92.5 196 LEU B N 1
ATOM 3275 C CA . LEU B 1 196 ? 12.047 29.391 16.641 1 92.5 196 LEU B CA 1
ATOM 3276 C C . LEU B 1 196 ? 13.445 30 16.656 1 92.5 196 LEU B C 1
ATOM 3278 O O . LEU B 1 196 ? 13.797 30.781 15.781 1 92.5 196 LEU B O 1
ATOM 3282 N N . GLY B 1 197 ? 14.172 29.641 17.609 1 82.31 197 GLY B N 1
ATOM 3283 C CA . GLY B 1 197 ? 15.453 30.312 17.812 1 82.31 197 GLY B CA 1
ATOM 3284 C C . GLY B 1 197 ? 1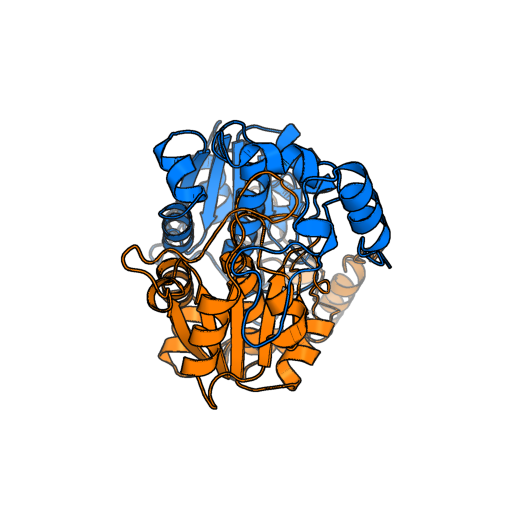6.609 29.562 17.156 1 82.31 197 GLY B C 1
ATOM 3285 O O . GLY B 1 197 ? 16.406 28.562 16.469 1 82.31 197 GLY B O 1
ATOM 3286 N N . GLY B 1 198 ? 17.672 30.047 16.875 1 78.31 198 GLY B N 1
ATOM 3287 C CA . GLY B 1 198 ? 18.891 29.5 16.281 1 78.31 198 GLY B CA 1
ATOM 3288 C C . GLY B 1 198 ? 19.797 28.844 17.312 1 78.31 198 GLY B C 1
ATOM 3289 O O . GLY B 1 198 ? 21.016 28.797 17.125 1 78.31 198 GLY B O 1
ATOM 3290 N N . HIS B 1 199 ? 19.156 28.375 18.406 1 90.31 199 HIS B N 1
ATOM 3291 C CA . HIS B 1 199 ? 19.969 27.703 19.406 1 90.31 199 HIS B CA 1
ATOM 3292 C C . HIS B 1 199 ? 20.031 26.203 19.172 1 90.31 199 HIS B C 1
ATOM 3294 O O . HIS B 1 199 ? 19.266 25.438 19.781 1 90.31 199 HIS B O 1
ATOM 3300 N N . HIS B 1 200 ? 20.922 25.703 18.531 1 90.94 200 HIS B N 1
ATOM 3301 C CA . HIS B 1 200 ? 21.047 24.344 18.031 1 90.94 200 HIS B CA 1
ATOM 3302 C C . HIS B 1 200 ? 21.062 23.328 19.172 1 90.94 200 HIS B C 1
ATOM 3304 O O . HIS B 1 200 ? 20.453 22.266 19.078 1 90.94 200 HIS B O 1
ATOM 3310 N N . GLU B 1 201 ? 21.75 23.672 20.203 1 92.31 201 GLU B N 1
ATOM 3311 C CA . GLU B 1 201 ? 21.859 22.75 21.328 1 92.31 201 GLU B CA 1
ATOM 3312 C C . GLU B 1 201 ? 20.516 22.578 22.031 1 92.31 201 GLU B C 1
ATOM 3314 O O . GLU B 1 201 ? 20.141 21.469 22.406 1 92.31 201 GLU B O 1
ATOM 3319 N N . GLU B 1 202 ? 19.859 23.672 22.25 1 93.44 202 GLU B N 1
ATOM 3320 C CA . GLU B 1 202 ? 18.547 23.609 22.891 1 93.44 202 GLU B CA 1
ATOM 3321 C C . GLU B 1 202 ? 17.547 22.844 22.047 1 93.44 202 GLU B C 1
ATOM 3323 O O . GLU B 1 202 ? 16.719 22.094 22.578 1 93.44 202 GLU B O 1
ATOM 3328 N N . ILE B 1 203 ? 17.609 23.094 20.797 1 92.75 203 ILE B N 1
ATOM 3329 C CA . ILE B 1 203 ? 16.734 22.391 19.875 1 92.75 203 ILE B CA 1
ATOM 3330 C C . ILE B 1 203 ? 17.047 20.891 19.906 1 92.75 203 ILE B C 1
ATOM 3332 O O . ILE B 1 203 ? 16.125 20.062 19.969 1 92.75 203 ILE B O 1
ATOM 3336 N N . ARG B 1 204 ? 18.266 20.562 19.906 1 90.75 204 ARG B N 1
ATOM 3337 C CA . ARG B 1 204 ? 18.688 19.156 19.984 1 90.75 204 ARG B CA 1
ATOM 3338 C C . ARG B 1 204 ? 18.141 18.5 21.25 1 90.75 204 ARG B C 1
ATOM 3340 O O . ARG B 1 204 ? 17.609 17.391 21.188 1 90.75 204 ARG B O 1
ATOM 3347 N N . LYS B 1 205 ? 18.297 19.156 22.359 1 91.94 205 LYS B N 1
ATOM 3348 C CA . LYS B 1 205 ? 17.812 18.625 23.625 1 91.94 205 LYS B CA 1
ATOM 3349 C C . LYS B 1 205 ? 16.297 18.438 23.594 1 91.94 205 LYS B C 1
ATOM 3351 O O . LYS B 1 205 ? 15.789 17.438 24.094 1 91.94 205 LYS B O 1
ATOM 3356 N N . TRP B 1 206 ? 15.688 19.406 23.016 1 92.69 206 TRP B N 1
ATOM 3357 C CA . TRP B 1 206 ? 14.234 19.344 22.906 1 92.69 206 TRP B CA 1
ATOM 3358 C C . TRP B 1 206 ? 13.805 18.156 22.062 1 92.69 206 TRP B C 1
ATOM 3360 O O . TRP B 1 206 ? 12.875 17.438 22.422 1 92.69 206 TRP B O 1
ATOM 3370 N N . ARG B 1 207 ? 14.414 18 20.891 1 89.88 207 ARG B N 1
ATOM 3371 C CA . ARG B 1 207 ? 14.102 16.891 20 1 89.88 207 ARG B CA 1
ATOM 3372 C C . ARG B 1 207 ? 14.352 15.547 20.672 1 89.88 207 ARG B C 1
ATOM 3374 O O . ARG B 1 207 ? 13.539 14.625 20.531 1 89.88 207 ARG B O 1
ATOM 3381 N N . GLN B 1 208 ? 15.375 15.445 21.438 1 88.25 208 GLN B N 1
ATOM 3382 C CA . GLN B 1 208 ? 15.688 14.211 22.141 1 88.25 208 GLN B CA 1
ATOM 3383 C C . GLN B 1 208 ? 14.633 13.914 23.203 1 88.25 208 GLN B C 1
ATOM 3385 O O . GLN B 1 208 ? 14.203 12.766 23.359 1 88.25 208 GLN B O 1
ATOM 3390 N N . LYS B 1 209 ? 14.234 14.938 23.875 1 90.38 209 LYS B N 1
ATOM 3391 C CA . LYS B 1 209 ? 13.25 14.789 24.953 1 90.38 209 LYS B CA 1
ATOM 3392 C C . LYS B 1 209 ? 11.891 14.367 24.391 1 90.38 209 LYS B C 1
ATOM 3394 O O . LYS B 1 209 ? 11.148 13.641 25.047 1 90.38 209 LYS B O 1
ATOM 3399 N N . ASN B 1 210 ? 11.594 14.812 23.172 1 90.06 210 ASN B N 1
ATOM 3400 C CA . ASN B 1 210 ? 10.258 14.586 22.625 1 90.06 210 ASN B CA 1
ATOM 3401 C C . ASN B 1 210 ? 10.258 13.438 21.625 1 90.06 210 ASN B C 1
ATOM 3403 O O . ASN B 1 210 ? 9.305 13.281 20.859 1 90.06 210 ASN B O 1
ATOM 3407 N N . ARG B 1 211 ? 11.258 12.695 21.578 1 83.06 211 ARG B N 1
ATOM 3408 C CA . ARG B 1 211 ? 11.305 11.539 20.688 1 83.06 211 ARG B CA 1
ATOM 3409 C C . ARG B 1 211 ? 10.312 10.469 21.109 1 83.06 211 ARG B C 1
ATOM 3411 O O . ARG B 1 211 ? 10.141 10.219 22.312 1 83.06 211 ARG B O 1
ATOM 3418 N N . LYS B 1 212 ? 9.359 10.141 20.172 1 69.62 212 LYS B N 1
ATOM 3419 C CA . LYS B 1 212 ? 8.414 9.055 20.422 1 69.62 212 LYS B CA 1
ATOM 3420 C C . LYS B 1 212 ? 9.133 7.711 20.5 1 69.62 212 LYS B C 1
ATOM 3422 O O . LYS B 1 212 ? 10.047 7.445 19.719 1 69.62 212 LYS B O 1
ATOM 3427 N N . THR B 1 213 ? 9.148 7.105 21.672 1 55.09 213 THR B N 1
ATOM 3428 C CA . THR B 1 213 ? 9.641 5.738 21.781 1 55.09 213 THR B CA 1
ATOM 3429 C C . THR B 1 213 ? 8.734 4.777 21.016 1 55.09 213 THR B C 1
ATOM 3431 O O . THR B 1 213 ? 7.512 4.812 21.172 1 55.09 213 THR B O 1
ATOM 3434 N N . ARG B 1 214 ? 8.898 4.531 19.766 1 48.56 214 ARG B N 1
ATOM 3435 C CA . ARG B 1 214 ? 8.109 3.469 19.141 1 48.56 214 ARG B CA 1
ATOM 3436 C C . ARG B 1 214 ? 8.016 2.254 20.062 1 48.56 214 ARG B C 1
ATOM 3438 O O . ARG B 1 214 ? 9.031 1.726 20.5 1 48.56 214 ARG B O 1
ATOM 3445 N N . ASN B 1 215 ? 7.086 2.17 20.906 1 38.31 215 ASN B N 1
ATOM 3446 C CA . ASN B 1 215 ? 6.938 0.914 21.625 1 38.31 215 ASN B CA 1
ATOM 3447 C C . ASN B 1 215 ? 7.016 -0.289 20.688 1 38.31 215 ASN B C 1
ATOM 3449 O O . ASN B 1 215 ? 6.125 -0.493 19.859 1 38.31 215 ASN B O 1
ATOM 3453 N N . HIS B 1 216 ? 8.055 -0.552 20.062 1 36.34 216 HIS B N 1
ATOM 3454 C CA . HIS B 1 216 ? 8.203 -1.897 19.516 1 36.34 216 HIS B CA 1
ATOM 3455 C C . HIS B 1 216 ? 7.699 -2.947 20.5 1 36.34 216 HIS B C 1
ATOM 3457 O O . HIS B 1 216 ? 8.391 -3.27 21.469 1 36.34 216 HIS B O 1
ATOM 3463 N N . SER B 1 217 ? 6.441 -2.828 20.953 1 29 217 SER B N 1
ATOM 3464 C CA . SER B 1 217 ? 6.09 -4.07 21.641 1 29 217 SER B CA 1
ATOM 3465 C C . SER B 1 217 ? 6.094 -5.25 20.672 1 29 217 SER B C 1
ATOM 3467 O O . SER B 1 217 ? 5.73 -5.105 19.5 1 29 217 SER B O 1
#

Radius of gyration: 22.56 Å; Cα contacts (8 Å, |Δi|>4): 832; chains: 2; bounding box: 44×70×51 Å

Sequence (434 aa):
MRFNFITLFPEKITSYFDTGIPGKAVKQGVVEINPVHLRDFADNKHQKVDDTIYGGGPGMLLQVGPIYRALESLGDKKGKVILLSPSGELFNQTLAREIYESSDTFTLVSGYYEGVDHRVTEHLIDREVAIGNYVISSGDLAALVVADCLSRFVPGFLGKEESLLEESHNETEELEYPQYTKPYDFMGWTVPDVLLGGHHEEIRKWRQKNRKTRNHSMRFNFITLFPEKITSYFDTGIPGKAVKQGVVEINPVHLRDFADNKHQKVDDTIYGGGPGMLLQVGPIYRALESLGDKKGKVILLSPSGELFNQTLAREIYESSDTFTLVSGYYEGVDHRVTEHLIDREVAIGNYVISSGDLAALVVADCLSRFVPGFLGKEESLLEESHNETEELEYPQYTKPYDFMGWTVPDVLLGGHHEEIRKWRQKNRKTRNHS

Foldseek 3Di:
DEEEEEFQCLVVVCVVCCDDLNVVCCVVVLYHYHYDNLLVQDPDPVSDQWDADPVDDDKIAGEPRSVVRSLVVCPPQAWAEEEEDLPWAADDLVVLVVVLVRTPHYYYYKAAMVGHDCVCVVPPHDGYYYPDNDDDHMRVVVSNVSVVSSSLVGPCSLPPVRVVQCVQVVPVLNLQADDDDDDQDDPNDGDPPQVVDPPVVSVVVVSVVRRDPPPPD/DEEEEEFQCLVVVCVVCCDDLNVVCCVVVLYHYHYDNLLVQDPDPVSDQWDADPVDDDKIAGEPRSVVRSLVVCPPQAWAEEEEDLPFAADDLVVLVVVLVRTPHYYYYKAAMVGHDCVCVVPPHDGYYYPDNDDDHMRVVVSNVSVVSSSLVGPCSLHPVRVVVCVQVVVVLNLQADDDDDDQDDPNPGDPPQVVDPPVVSVVVVSVVRRDPPPPD

pLDDT: mean 90.28, std 15.98, range [29.0, 98.94]

Nearest PDB structures (foldseek):
  8b1n-assembly1_B  TM=9.374E-01  e=4.211E-25  Calditerrivibrio nitroreducens DSM 19672
  8byh-assembly1_B  TM=9.335E-01  e=3.949E-25  Calditerrivibrio nitroreducens DSM 19672
  8byh-assembly1_A  TM=9.354E-01  e=7.046E-25  Calditerrivibrio nitroreducens DSM 19672
  8b1n-assembly1_A  TM=9.371E-01  e=1.627E-24  Calditerrivibrio nitroreducens DSM 19672
  3knu-assembly2_D  TM=9.245E-01  e=3.301E-24  Anaplasma phagocytophilum str. HZ

Secondary structure (DSSP, 8-state):
-EEEEEES-HHHHHHHTTSHHHHHHHHTTSSEEEEEEGGGG-SSTT---EEPBTT--SS-EE-HHHHHHHHHHHGGGG-EEEEEEEEEEEPBHHHHHHHHHH-SEEEEEEP-TT-B-HHHHHHT-SEEEESSBS--S-HHHHHHHHHHHHHTTSTTSS-TTTTHHHHHHSSS----S---BS-SEETTEEPPGGGTSS-HHHHHHHHHHT-------/-EEEEEES-HHHHHHHTTSHHHHHHHHTTSSEEEEEEGGGG-SSTT---EEPBTT--SS-EE-HHHHHHHHHHHGGGG-EEEEEEEEEEEPBHHHHHHHHHH-SEEEEEEP-TT-B-HHHHHHT-SEEEESSBS--S-HHHHHHHHHHHHHTTSTTSS-TTTTHHHHHHHSS----S---BS-SEETTEEPPGGGTSS-HHHHHHHHHHT-------

InterPro domains:
  IPR002649 tRNA (guanine-N1-)-methyltransferase TrmD [MF_00605] (1-217)
  IPR002649 tRNA (guanine-N1-)-methyltransferase TrmD [PIRSF000386] (1-215)
  IPR002649 tRNA (guanine-N1-)-methyltransferase TrmD [PTHR46417] (1-215)
  IPR002649 tRNA (guanine-N1-)-methyltransferase TrmD [TIGR00088] (1-215)
  IPR002649 tRNA (guanine-N1-)-methyltransferase TrmD [cd18080] (2-214)
  IPR016009 tRNA methyltransferase TRMD/TRM10-type domain [PF01746] (1-215)
  IPR023148 tRNA (guanine-N(1)-)-methyltransferase, C-terminal domain superfamily [G3DSA:1.10.1270.20] (163-216)
  IPR029026 tRNA (guanine-N1-)-methyltransferase, N-terminal [G3DSA:3.40.1280.10] (1-162)
  IPR029028 Alpha/beta knot methyltransferases [SSF75217] (1-214)